Protein AF-A0A7W4YZR5-F1 (afdb_monomer)

Foldseek 3Di:
DPPQQLNVLVVLWAKDAPDPDPPDCQVVQFPDFWKWKFFLPDFTKIKTKGFAQVCPVVPDPRDDQRMWTGHLNFIWTFDDWDDDRRIIITITTQPQLVLQQVAAAKDKAAFPPDFLQVLLVVSCVVSVAAEDADPPSRDTHHHIQIGHDNRTSNVSNVVSLVVVVWTWGDLSRHTYTGHLVCLQPVADAAEDEDPPDFWPDKAWDQPLLDQKTKIKTKGFLVPRDQGFSHKHAYDCVVPPPGGIWTFRMWMDRSSDRIIITMTIDGPDDADADPDDPPDDPDDPPPPDDDDDDDVCPLVVVLLVQLLVQLVVCFPAFADVSDQDDRADAFQSSSQRSNVSSVHGADDDQVSNQVVCVVVVFWDDLVQQLQDFQKWFWDDDPRHTGIWTHRRPQWTFGCRHRVRGTHIGGSPPRRTPTIGHDD

Sequence (422 aa):
MVTNAAVVLLEELNLRNGRRSSMLELEEAIVEPPELLLTMSGACTLTLVVGDATRVLTRSPLIGEKSWSTVLGIRFELAAVRKVGDRITLTYEDGVTAALRRRKGKQVIPGKSMTRTAIVARQVNEARVPALIYPGAKRKVGKPVKRGGDTSAWELTGSLAEEVNLRRFSTGTQLVFASDEWLMDRLEPVALAENQGAVRNIDFDLDQGKRASRATVQLDATAGAMPPGLPVMLGDDMGPAAGRWLVQDFRRSLSSTQVTVTLTRARHVLAEPKASSRGDLGDDSFVTGSGSDTGGKAATAARAKMVAFALAQNGKPYVYGGHGPSVWDCSGLVQGATAAAGHVLPAPSSSQAAAVAGAGKGMSIDAAIRTRGALLFIQTSTAHHVAISLGNGSTIEAMNPEAGVAIGSAAGRGWTSAGYWI

Nearest PDB structures (foldseek):
  7aef-assembly1_q  TM=6.829E-01  e=1.201E-10  Algoriphagus machipongonensis
  3gs9-assembly1_A  TM=6.292E-01  e=4.981E-09  Listeria monocytogenes EGD-e
  6biq-assembly4_C  TM=3.992E-01  e=1.785E-05  Trichomonas vaginalis
  6bio-assembly1_A  TM=3.771E-01  e=2.114E-05  Trichomonas vaginalis
  6biq-assembly5_D  TM=4.001E-01  e=1.149E-04  Trichomonas vaginalis

Organism: NCBI:txid1036020

Secondary structure (DSSP, 8-state):
----HHHHHHTT---EESS------TTTTEEEEEEEEEESSS--EEEEEEE-TTSHHHHSTTSSTTEEEEETTEEEEEEEEEEETTEEEEEEEEHHHHHHHH--S-EEE-TTTSBHHHHHHHHHHHHT--EEE-TT--SBPSSPEEE-TT--HHHHHHHHHHTTT-EEEE-SSSEEEE-HHHHHHHSPPEEE-TTSTTEEEEEEE--TTSSEEEEEEEEEGGG----TT-EEEEPGGGGGG-EEEEEEEEEEETT-SEEEEEEEEE---PPPPP---------S-TT------SSSHHHHHHHHHHHHHHHTTTTPPB-TT-BSSS-B-HHHHHHHHHHHTT----SSHHHHHHHHHHTT-B--HHHHHTSTT-EEEEE-SS-EEEEEE-SSSEEEEEEETTTEEEEEE-TTS---EEE---

Radius of gyration: 27.27 Å; Cα contacts (8 Å, |Δi|>4): 901; chains: 1; bounding box: 51×48×88 Å

Structure (mmCIF, N/CA/C/O backbone):
data_AF-A0A7W4YZR5-F1
#
_entry.id   AF-A0A7W4YZR5-F1
#
loop_
_atom_site.group_PDB
_atom_site.id
_atom_site.type_symbol
_atom_site.label_atom_id
_atom_site.label_alt_id
_atom_site.label_comp_id
_atom_site.label_asym_id
_atom_site.label_entity_id
_atom_site.label_seq_id
_atom_site.pdbx_PDB_ins_code
_atom_site.Cartn_x
_atom_site.Cartn_y
_atom_site.Cartn_z
_atom_site.occupancy
_atom_site.B_iso_or_equiv
_atom_site.auth_seq_id
_atom_site.auth_comp_id
_atom_site.auth_asym_id
_atom_site.auth_atom_id
_atom_site.pdbx_PDB_model_num
ATOM 1 N N . MET A 1 1 ? 13.661 -9.868 39.065 1.00 31.02 1 MET A N 1
ATOM 2 C CA . MET A 1 1 ? 12.245 -9.957 38.657 1.00 31.02 1 MET A CA 1
ATOM 3 C C . MET A 1 1 ? 12.207 -9.787 37.156 1.00 31.02 1 MET A C 1
ATOM 5 O O . MET A 1 1 ? 12.464 -8.691 36.683 1.00 31.02 1 MET A O 1
ATOM 9 N N . VAL A 1 2 ? 12.013 -10.877 36.417 1.00 28.75 2 VAL A N 1
ATOM 10 C CA . VAL A 1 2 ? 11.789 -10.806 34.970 1.00 28.75 2 VAL A CA 1
ATOM 11 C C . VAL A 1 2 ? 10.340 -10.366 34.817 1.00 28.75 2 VAL A C 1
ATOM 13 O O . VAL A 1 2 ? 9.433 -11.178 34.980 1.00 28.75 2 VAL A O 1
ATOM 16 N N . THR A 1 3 ? 10.108 -9.068 34.633 1.00 35.56 3 THR A N 1
ATOM 17 C CA . THR A 1 3 ? 8.813 -8.587 34.154 1.00 35.56 3 THR A CA 1
ATOM 18 C C . THR A 1 3 ? 8.564 -9.296 32.830 1.00 35.56 3 THR A C 1
ATOM 20 O O . THR A 1 3 ? 9.353 -9.201 31.892 1.00 35.56 3 THR A O 1
ATOM 23 N N . ASN A 1 4 ? 7.529 -10.132 32.814 1.00 45.88 4 ASN A N 1
ATOM 24 C CA . ASN A 1 4 ? 7.139 -10.908 31.650 1.00 45.88 4 ASN A CA 1
ATOM 25 C C . ASN A 1 4 ? 6.957 -9.925 30.485 1.00 45.88 4 ASN A C 1
ATOM 27 O O . ASN A 1 4 ? 6.211 -8.961 30.633 1.00 45.88 4 ASN A O 1
ATOM 31 N N . ALA A 1 5 ? 7.665 -10.112 29.368 1.00 48.28 5 ALA A N 1
ATOM 32 C CA . ALA A 1 5 ? 7.651 -9.152 28.264 1.00 48.28 5 ALA A CA 1
ATOM 33 C C . ALA A 1 5 ? 6.211 -8.837 27.821 1.00 48.28 5 ALA A C 1
ATOM 35 O O . ALA A 1 5 ? 5.889 -7.680 27.608 1.00 48.28 5 ALA A O 1
ATOM 36 N N . ALA A 1 6 ? 5.309 -9.825 27.838 1.00 47.31 6 ALA A N 1
ATOM 37 C CA . ALA A 1 6 ? 3.885 -9.634 27.555 1.00 47.31 6 ALA A CA 1
ATOM 38 C C . ALA A 1 6 ? 3.161 -8.641 28.497 1.00 47.31 6 ALA A C 1
ATOM 40 O O . ALA A 1 6 ? 2.211 -7.992 28.074 1.00 47.31 6 ALA A O 1
ATOM 41 N N . VAL A 1 7 ? 3.604 -8.493 29.751 1.00 50.31 7 VAL A N 1
ATOM 42 C CA . VAL A 1 7 ? 3.034 -7.541 30.726 1.00 50.31 7 VAL A CA 1
ATOM 43 C C . VAL A 1 7 ? 3.440 -6.106 30.382 1.00 50.31 7 VAL A C 1
ATOM 45 O O . VAL A 1 7 ? 2.583 -5.234 30.331 1.00 50.31 7 VAL A O 1
ATOM 48 N N . VAL A 1 8 ? 4.710 -5.878 30.027 1.00 53.84 8 VAL A N 1
ATOM 49 C CA . VAL A 1 8 ? 5.210 -4.554 29.591 1.00 53.84 8 VAL A CA 1
ATOM 50 C C . VAL A 1 8 ? 4.518 -4.087 28.301 1.00 53.84 8 VAL A C 1
ATOM 52 O O . VAL A 1 8 ? 4.341 -2.895 28.076 1.00 53.84 8 VAL A O 1
ATOM 55 N N . LEU A 1 9 ? 4.100 -5.024 27.446 1.00 57.50 9 LEU A N 1
ATOM 56 C CA . LEU A 1 9 ? 3.448 -4.711 26.174 1.00 57.50 9 LEU A CA 1
ATOM 57 C C . LEU A 1 9 ? 1.959 -4.360 26.303 1.00 57.50 9 LEU A C 1
ATOM 59 O O . LEU A 1 9 ? 1.453 -3.583 25.495 1.00 57.50 9 LEU A O 1
ATOM 63 N N . LEU A 1 10 ? 1.267 -4.879 27.321 1.00 60.78 10 LEU A N 1
ATOM 64 C CA . LEU A 1 10 ? -0.093 -4.448 27.664 1.00 60.78 10 LEU A CA 1
ATOM 65 C C . LEU A 1 10 ? -0.098 -3.078 28.355 1.00 60.78 10 LEU A C 1
ATOM 67 O O . LEU A 1 10 ? -1.005 -2.294 28.099 1.00 60.78 10 LEU A O 1
ATOM 71 N N . GLU A 1 11 ? 0.945 -2.738 29.120 1.00 63.94 11 GLU A N 1
ATOM 72 C CA . GLU A 1 11 ? 1.126 -1.389 29.691 1.00 63.94 11 GLU A CA 1
ATOM 73 C C . GLU A 1 11 ? 1.241 -0.289 28.613 1.00 63.94 11 GLU A C 1
ATOM 75 O O . GLU A 1 11 ? 0.969 0.883 28.885 1.00 63.94 11 GLU A O 1
ATOM 80 N N . GLU A 1 12 ? 1.595 -0.638 27.367 1.00 66.50 12 GLU A N 1
ATOM 81 C CA . GLU A 1 12 ? 1.563 0.304 26.241 1.00 66.50 12 GLU A CA 1
ATOM 82 C C . GLU A 1 12 ? 0.130 0.758 25.893 1.00 66.50 12 GLU A C 1
ATOM 84 O O . GLU A 1 12 ? -0.030 1.788 25.238 1.00 66.50 12 GLU A O 1
ATOM 89 N N . LEU A 1 13 ? -0.912 0.022 26.299 1.00 73.31 13 LEU A N 1
ATOM 90 C CA . LEU A 1 13 ? -2.307 0.280 25.942 1.00 73.31 13 LEU A CA 1
ATOM 91 C C . LEU A 1 13 ? -2.969 1.296 26.891 1.00 73.31 13 LEU A C 1
ATOM 93 O O . LEU A 1 13 ? -3.630 0.949 27.859 1.00 73.31 13 LEU A O 1
ATOM 97 N N . ASN A 1 14 ? -2.889 2.586 26.567 1.00 72.56 14 ASN A N 1
ATOM 98 C CA . ASN A 1 14 ? -3.450 3.646 27.419 1.00 72.56 14 ASN A CA 1
ATOM 99 C C . ASN A 1 14 ? -4.865 4.080 26.991 1.00 72.56 14 ASN A C 1
ATOM 101 O O . ASN A 1 14 ? -5.032 5.096 26.307 1.00 72.56 14 ASN A O 1
ATOM 105 N N . LEU A 1 15 ? -5.894 3.324 27.390 1.00 71.56 15 LEU A N 1
ATOM 106 C CA . LEU A 1 15 ? -7.292 3.609 27.035 1.00 71.56 15 LEU A CA 1
ATOM 107 C C . LEU A 1 15 ? -7.872 4.801 27.804 1.00 71.56 15 LEU A C 1
ATOM 109 O O . LEU A 1 15 ? -7.826 4.870 29.030 1.00 71.56 15 LEU A O 1
ATOM 113 N N . ARG A 1 16 ? -8.483 5.743 27.077 1.00 69.69 16 ARG A N 1
ATOM 114 C CA . ARG A 1 16 ? -9.065 6.964 27.648 1.00 69.69 16 ARG A CA 1
ATOM 115 C C . ARG A 1 16 ? -10.411 7.313 27.028 1.00 69.69 16 ARG A C 1
ATOM 117 O O . ARG A 1 16 ? -10.653 7.098 25.843 1.00 69.69 16 ARG A O 1
ATOM 124 N N . ASN A 1 17 ? -11.268 7.944 27.828 1.00 65.31 17 ASN A N 1
ATOM 125 C CA . ASN A 1 17 ? -12.503 8.583 27.377 1.00 65.31 17 ASN A CA 1
ATOM 126 C C . ASN A 1 17 ? -12.575 10.000 27.969 1.00 65.31 17 ASN A C 1
ATOM 128 O O . ASN A 1 17 ? -12.230 10.213 29.125 1.00 65.31 17 ASN A O 1
ATOM 132 N N . GLY A 1 18 ? -12.993 10.995 27.183 1.00 55.47 18 GLY A N 1
ATOM 133 C CA . GLY A 1 18 ? -12.970 12.425 27.530 1.00 55.47 18 GLY A CA 1
ATOM 134 C C . GLY A 1 18 ? -13.887 12.888 28.680 1.00 55.47 18 GLY A C 1
ATOM 135 O O . GLY A 1 18 ? -14.094 14.090 28.830 1.00 55.47 18 GLY A O 1
ATOM 136 N N . ARG A 1 19 ? -14.460 11.983 29.479 1.00 54.00 19 ARG A N 1
ATOM 137 C CA . ARG A 1 19 ? -15.130 12.279 30.761 1.00 54.00 19 ARG A CA 1
ATOM 138 C C . ARG A 1 19 ? -14.233 11.748 31.874 1.00 54.00 19 ARG A C 1
ATOM 140 O O . ARG A 1 19 ? -13.697 10.671 31.670 1.00 54.00 19 ARG A O 1
ATOM 147 N N . ARG A 1 20 ? -14.082 12.472 33.003 1.00 46.84 20 ARG A N 1
ATOM 148 C CA . ARG A 1 20 ? -13.298 12.057 34.197 1.00 46.84 20 ARG A CA 1
ATOM 149 C C . ARG A 1 20 ? -13.471 10.552 34.433 1.00 46.84 20 ARG A C 1
ATOM 151 O O . ARG A 1 20 ? -14.477 10.134 34.996 1.00 46.84 20 ARG A O 1
ATOM 158 N N . SER A 1 21 ? -12.543 9.757 33.917 1.00 45.75 21 SER A N 1
ATOM 159 C CA . SER A 1 21 ? -12.675 8.313 33.895 1.00 45.75 21 SER A CA 1
ATOM 160 C C . SER A 1 21 ? -12.021 7.805 35.161 1.00 45.75 21 SER A C 1
ATOM 162 O O . SER A 1 21 ? -10.803 7.901 35.302 1.00 45.75 21 SER A O 1
ATOM 164 N N . SER A 1 22 ? -12.822 7.239 36.064 1.00 44.09 22 SER A N 1
ATOM 165 C CA . SER A 1 22 ? -12.355 6.054 36.774 1.00 44.09 22 SER A CA 1
ATOM 166 C C . SER A 1 22 ? -11.802 5.128 35.694 1.00 44.09 22 SER A C 1
ATOM 168 O O . SER A 1 22 ? -12.526 4.830 34.740 1.00 44.09 22 SER A O 1
ATOM 170 N N . MET A 1 23 ? -10.508 4.827 35.773 1.00 46.56 23 MET A N 1
ATOM 171 C CA . MET A 1 23 ? -9.812 3.850 34.944 1.00 46.56 23 MET A CA 1
ATOM 172 C C . MET A 1 23 ? -10.688 2.601 34.924 1.00 46.56 23 MET A C 1
ATOM 174 O O . MET A 1 23 ? -10.776 1.892 35.918 1.00 46.56 23 MET A O 1
ATOM 178 N N . LEU A 1 24 ? -11.489 2.434 33.872 1.00 50.56 24 LEU A N 1
ATOM 179 C CA . LEU A 1 24 ? -12.215 1.192 33.724 1.00 50.56 24 LEU A CA 1
ATOM 180 C C . LEU A 1 24 ? -11.133 0.181 33.390 1.00 50.56 24 LEU A C 1
ATOM 182 O O . LEU A 1 24 ? -10.350 0.437 32.472 1.00 50.56 24 LEU A O 1
ATOM 186 N N . GLU A 1 25 ? -11.105 -0.930 34.111 1.00 56.94 25 GLU A N 1
ATOM 187 C CA . GLU A 1 25 ? -10.269 -2.099 33.837 1.00 56.94 25 GLU A CA 1
ATOM 188 C C . GLU A 1 25 ? -10.752 -2.784 32.545 1.00 56.94 25 GLU A C 1
ATOM 190 O O . GLU A 1 25 ? -11.113 -3.953 32.502 1.00 56.94 25 GLU A O 1
ATOM 195 N N . LEU A 1 26 ? -10.804 -2.022 31.445 1.00 62.31 26 LEU A N 1
ATOM 196 C CA . LEU A 1 26 ? -11.003 -2.538 30.097 1.00 62.31 26 LEU A CA 1
ATOM 197 C C . LEU A 1 26 ? -9.958 -3.606 29.797 1.00 62.31 26 LEU A C 1
ATOM 199 O O . LEU A 1 26 ? -10.290 -4.536 29.078 1.00 62.31 26 LEU A O 1
ATOM 203 N N . GLU A 1 27 ? -8.763 -3.476 30.382 1.00 63.72 27 GLU A N 1
ATOM 204 C CA . GLU A 1 27 ? -7.688 -4.469 30.381 1.00 63.72 27 GLU A CA 1
ATOM 205 C C . GLU A 1 27 ? -8.141 -5.826 30.931 1.00 63.72 27 GLU A C 1
ATOM 207 O O . GLU A 1 27 ? -7.920 -6.839 30.275 1.00 63.72 27 GLU A O 1
ATOM 212 N N . GLU A 1 28 ? -8.853 -5.863 32.061 1.00 68.00 28 GLU A N 1
ATOM 213 C CA . GLU A 1 28 ? -9.386 -7.111 32.630 1.00 68.00 28 GLU A CA 1
ATOM 214 C C . GLU A 1 28 ? -10.525 -7.701 31.794 1.00 68.00 28 GLU A C 1
ATOM 216 O O . GLU A 1 28 ? -10.767 -8.908 31.809 1.00 68.00 28 GLU A O 1
ATOM 221 N N . ALA A 1 29 ? -11.218 -6.856 31.029 1.00 75.62 29 ALA A N 1
ATOM 222 C CA . ALA A 1 29 ? -12.256 -7.292 30.109 1.00 75.62 29 ALA A CA 1
ATOM 223 C C . ALA A 1 29 ? -11.699 -7.803 28.768 1.00 75.62 29 ALA A C 1
ATOM 225 O O . ALA A 1 29 ? -12.484 -8.325 27.975 1.00 75.62 29 ALA A O 1
ATOM 226 N N . ILE A 1 30 ? -10.398 -7.662 28.475 1.00 81.75 30 ILE A N 1
ATOM 227 C CA . ILE A 1 30 ? -9.793 -8.150 27.225 1.00 81.75 30 ILE A CA 1
ATOM 228 C C . ILE A 1 30 ? -9.828 -9.681 27.208 1.00 81.75 30 ILE A C 1
ATOM 230 O O . ILE A 1 30 ? -9.255 -10.344 28.066 1.00 81.75 30 ILE A O 1
ATOM 234 N N . VAL A 1 31 ? -10.485 -10.252 26.195 1.00 87.62 31 VAL A N 1
ATOM 235 C CA . VAL A 1 31 ? -10.644 -11.712 26.045 1.00 87.62 31 VAL A CA 1
ATOM 236 C C . VAL A 1 31 ? -9.857 -12.294 24.874 1.00 87.62 31 VAL A C 1
ATOM 238 O O . VAL A 1 31 ? -9.700 -13.510 24.795 1.00 87.62 31 VAL A O 1
ATOM 241 N N . GLU A 1 32 ? -9.358 -11.453 23.967 1.00 88.31 32 GLU A N 1
ATOM 242 C CA . GLU A 1 32 ? -8.423 -11.850 22.910 1.00 88.31 32 GLU A CA 1
ATOM 243 C C . GLU A 1 32 ? -7.254 -10.859 22.866 1.00 88.31 32 GLU A C 1
ATOM 245 O O . GLU A 1 32 ? -7.462 -9.674 23.146 1.00 88.31 32 GLU A O 1
ATOM 250 N N . PRO A 1 33 ? -6.039 -11.308 22.503 1.00 87.31 33 PRO A N 1
ATOM 251 C CA . PRO A 1 33 ? -4.881 -10.435 22.369 1.00 87.31 33 PRO A CA 1
ATOM 252 C C . PRO A 1 33 ? -5.166 -9.168 21.547 1.00 87.31 33 PRO A C 1
ATOM 254 O O . PRO A 1 33 ? -5.675 -9.272 20.428 1.00 87.31 33 PRO A O 1
ATOM 257 N N . PRO A 1 34 ? -4.829 -7.970 22.060 1.00 90.62 34 PRO A N 1
ATOM 258 C CA . PRO A 1 34 ? -4.925 -6.739 21.288 1.00 90.62 34 PRO A CA 1
ATOM 259 C C . PRO A 1 34 ? -4.056 -6.791 20.033 1.00 90.62 34 PRO A C 1
ATOM 261 O O . PRO A 1 34 ? -2.865 -7.095 20.108 1.00 90.62 34 PRO A O 1
ATOM 264 N N . GLU A 1 35 ? -4.629 -6.430 18.889 1.00 93.50 35 GLU A N 1
ATOM 265 C CA . GLU A 1 35 ? -3.944 -6.481 17.596 1.00 93.50 35 GLU A CA 1
ATOM 266 C C . GLU A 1 35 ? -3.666 -5.071 17.073 1.00 93.50 35 GLU A C 1
ATOM 268 O O . GLU A 1 35 ? -4.588 -4.284 16.839 1.00 93.50 35 GLU A O 1
ATOM 273 N N . LEU A 1 36 ? -2.389 -4.772 16.842 1.00 94.06 36 LEU A N 1
ATOM 274 C CA . LEU A 1 36 ? -1.919 -3.563 16.178 1.00 94.06 36 LEU A CA 1
ATOM 275 C C . LEU A 1 36 ? -1.541 -3.876 14.725 1.00 94.06 36 LEU A C 1
ATOM 277 O O . LEU A 1 36 ? -0.726 -4.762 14.462 1.00 94.06 36 LEU A O 1
ATOM 281 N N . LEU A 1 37 ? -2.085 -3.098 13.790 1.00 95.94 37 LEU A N 1
ATOM 282 C CA . LEU A 1 37 ? -1.735 -3.122 12.372 1.00 95.94 37 LEU A CA 1
ATOM 283 C C . LEU A 1 37 ? -1.400 -1.707 11.898 1.00 95.94 37 LEU A C 1
ATOM 285 O O . LEU A 1 37 ? -2.264 -0.832 11.888 1.00 95.94 37 LEU A O 1
ATOM 289 N N . LEU A 1 38 ? -0.169 -1.494 11.442 1.00 96.81 38 LEU A N 1
ATOM 290 C CA . LEU A 1 38 ? 0.214 -0.304 10.684 1.00 96.81 38 LEU A CA 1
ATOM 291 C C . LEU A 1 38 ? 0.369 -0.700 9.213 1.00 96.81 38 LEU A C 1
ATOM 293 O O . LEU A 1 38 ? 1.025 -1.698 8.936 1.00 96.81 38 LEU A O 1
ATOM 297 N N . THR A 1 39 ? -0.239 0.024 8.269 1.00 95.31 39 THR A N 1
ATOM 298 C CA . THR A 1 39 ? -0.338 -0.444 6.872 1.00 95.31 39 THR A CA 1
ATOM 299 C C . THR A 1 39 ? -0.314 0.678 5.835 1.00 95.31 39 THR A C 1
ATOM 301 O O . THR A 1 39 ? -0.837 1.770 6.055 1.00 95.31 39 THR A O 1
ATOM 304 N N . MET A 1 40 ? 0.240 0.383 4.655 1.00 92.44 40 MET A N 1
ATOM 305 C CA . MET A 1 40 ? 0.147 1.227 3.458 1.00 92.44 40 MET A CA 1
ATOM 306 C C . MET A 1 40 ? -1.198 1.106 2.715 1.00 92.44 40 MET A C 1
ATOM 308 O O . MET A 1 40 ? -1.489 1.920 1.838 1.00 92.44 40 MET A O 1
ATOM 312 N N . SER A 1 41 ? -2.010 0.087 3.013 1.00 84.06 41 SER A N 1
ATOM 313 C CA . SER A 1 41 ? -3.192 -0.270 2.207 1.00 84.06 41 SER A CA 1
ATOM 314 C C . SER A 1 41 ? -4.505 0.328 2.724 1.00 84.06 41 SER A C 1
ATOM 316 O O . SER A 1 41 ? -5.537 0.235 2.060 1.00 84.06 41 SER A O 1
ATOM 318 N N . GLY A 1 42 ? -4.496 0.961 3.896 1.00 86.06 42 GLY A N 1
ATOM 319 C CA . GLY A 1 42 ? -5.712 1.415 4.566 1.00 86.06 42 GLY A CA 1
ATOM 320 C C . GLY A 1 42 ? -5.428 2.326 5.753 1.00 86.06 42 GLY A C 1
ATOM 321 O O . GLY A 1 42 ? -4.436 3.053 5.755 1.00 86.06 42 GLY A O 1
ATOM 322 N N . ALA A 1 43 ? -6.339 2.313 6.725 1.00 89.81 43 ALA A N 1
ATOM 323 C CA . ALA A 1 43 ? -6.116 2.925 8.028 1.00 89.81 43 ALA A CA 1
ATOM 324 C C . ALA A 1 43 ? -5.187 2.030 8.854 1.00 89.81 43 ALA A C 1
ATOM 326 O O . ALA A 1 43 ? -5.303 0.804 8.787 1.00 89.81 43 ALA A O 1
ATOM 327 N N . CYS A 1 44 ? -4.316 2.624 9.664 1.00 95.88 44 CYS A N 1
ATOM 328 C CA . CYS A 1 44 ? -3.653 1.873 10.720 1.00 95.88 44 CYS A CA 1
ATOM 329 C C . CYS A 1 44 ? -4.679 1.623 11.828 1.00 95.88 44 CYS A C 1
ATOM 331 O O . CYS A 1 44 ? -5.425 2.534 12.196 1.00 95.88 44 CYS A O 1
ATOM 333 N N . THR A 1 45 ? -4.726 0.406 12.364 1.00 96.12 45 THR A N 1
ATOM 334 C CA . THR A 1 45 ? -5.765 -0.005 13.310 1.00 96.12 45 THR A CA 1
ATOM 335 C C . THR A 1 45 ? -5.203 -0.606 14.582 1.00 96.12 45 THR A C 1
ATOM 337 O O . THR A 1 45 ? -4.249 -1.380 14.542 1.00 96.12 45 THR A O 1
ATOM 340 N N . LEU A 1 46 ? -5.882 -0.326 15.689 1.00 94.94 46 LEU A N 1
ATOM 341 C CA . LEU A 1 46 ? -5.765 -1.055 16.945 1.00 94.94 46 LEU A CA 1
ATOM 342 C C . LEU A 1 46 ? -7.107 -1.740 17.209 1.00 94.94 46 LEU A C 1
ATOM 344 O O . LEU A 1 46 ? -8.144 -1.075 17.248 1.00 94.94 46 LEU A O 1
ATOM 348 N N . THR A 1 47 ? -7.096 -3.060 17.368 1.00 93.81 47 THR A N 1
ATOM 349 C CA . THR A 1 47 ? -8.307 -3.851 17.605 1.00 93.81 47 THR A CA 1
ATOM 350 C C . THR A 1 47 ? -8.270 -4.476 18.987 1.00 93.81 47 THR A C 1
ATOM 352 O O . THR A 1 47 ? -7.311 -5.164 19.330 1.00 93.81 47 THR A O 1
ATOM 355 N N . LEU A 1 48 ? -9.334 -4.253 19.759 1.00 90.44 48 LEU A N 1
ATOM 356 C CA . LEU A 1 48 ? -9.546 -4.859 21.071 1.00 90.44 48 LEU A CA 1
ATOM 357 C C . LEU A 1 48 ? -10.792 -5.733 21.028 1.00 90.44 48 LEU A C 1
ATOM 359 O O . LEU A 1 48 ? -11.824 -5.308 20.504 1.00 90.44 48 LEU A O 1
ATOM 363 N N . VAL A 1 49 ? -10.717 -6.924 21.614 1.00 90.25 49 VAL A N 1
ATOM 364 C CA . VAL A 1 49 ? -11.890 -7.774 21.828 1.00 90.25 49 VAL A CA 1
ATOM 365 C C . VAL A 1 49 ? -12.111 -7.904 23.320 1.00 90.25 49 VAL A C 1
ATOM 367 O O . VAL A 1 49 ? -11.271 -8.450 24.035 1.00 90.25 49 VAL A O 1
ATOM 370 N N . VAL A 1 50 ? -13.245 -7.386 23.781 1.00 87.25 50 VAL A N 1
ATOM 371 C CA . VAL A 1 50 ? -13.607 -7.364 25.198 1.00 87.25 50 VAL A CA 1
ATOM 372 C C . VAL A 1 50 ? -14.846 -8.211 25.460 1.00 87.25 50 VAL A C 1
ATOM 374 O O . VAL A 1 50 ? -15.770 -8.259 24.641 1.00 87.25 50 VAL A O 1
ATOM 377 N N . GLY A 1 51 ? -14.854 -8.899 26.597 1.00 86.38 51 GLY A N 1
ATOM 378 C CA . GLY A 1 51 ? -16.013 -9.605 27.119 1.00 86.38 51 GLY A CA 1
ATOM 379 C C . GLY A 1 51 ? -17.006 -8.631 27.750 1.00 86.38 51 GLY A C 1
ATOM 380 O O . GLY A 1 51 ? -16.627 -7.705 28.459 1.00 86.38 51 GLY A O 1
ATOM 381 N N . ASP A 1 52 ? -18.294 -8.841 27.497 1.00 84.06 52 ASP A N 1
ATOM 382 C CA . ASP A 1 52 ? -19.387 -8.025 28.028 1.00 84.06 52 ASP A CA 1
ATOM 383 C C . ASP A 1 52 ? -20.623 -8.877 28.368 1.00 84.06 52 ASP A C 1
ATOM 385 O O . ASP A 1 52 ? -21.758 -8.542 28.014 1.00 84.06 52 ASP A O 1
ATOM 389 N N . ALA A 1 53 ? -20.407 -9.999 29.062 1.00 79.88 53 ALA A N 1
ATOM 390 C CA . ALA A 1 53 ? -21.468 -10.940 29.444 1.00 79.88 53 ALA A CA 1
ATOM 391 C C . ALA A 1 53 ? -22.590 -10.275 30.266 1.00 79.88 53 ALA A C 1
ATOM 393 O O . ALA A 1 53 ? -23.773 -10.565 30.095 1.00 79.88 53 ALA A O 1
ATOM 394 N N . THR A 1 54 ? -22.241 -9.312 31.122 1.00 77.88 54 THR A N 1
ATOM 395 C CA . THR A 1 54 ? -23.193 -8.565 31.962 1.00 77.88 54 THR A CA 1
ATOM 396 C C . THR A 1 54 ? -23.759 -7.313 31.282 1.00 77.88 54 THR A C 1
ATOM 398 O O . THR A 1 54 ? -24.580 -6.604 31.868 1.00 77.88 54 THR A O 1
ATOM 401 N N . ARG A 1 55 ? -23.378 -7.045 30.024 1.00 74.81 55 ARG A N 1
ATOM 402 C CA . ARG A 1 55 ? -23.785 -5.876 29.221 1.00 74.81 55 ARG A CA 1
ATOM 403 C C . ARG A 1 55 ? -23.441 -4.519 29.844 1.00 74.81 55 ARG A C 1
ATOM 405 O O . ARG A 1 55 ? -24.077 -3.514 29.511 1.00 74.81 55 ARG A O 1
ATOM 412 N N . VAL A 1 56 ? -22.469 -4.487 30.751 1.00 72.38 56 VAL A N 1
ATOM 413 C CA . VAL A 1 56 ? -22.015 -3.276 31.441 1.00 72.38 56 VAL A CA 1
ATOM 414 C C . VAL A 1 56 ? -21.325 -2.340 30.455 1.00 72.38 56 VAL A C 1
ATOM 416 O O . VAL A 1 56 ? -21.648 -1.155 30.430 1.00 72.38 56 VAL A O 1
ATOM 419 N N . LEU A 1 57 ? -20.451 -2.856 29.587 1.00 70.44 57 LEU A N 1
ATOM 420 C CA . LEU A 1 57 ? -19.723 -2.049 28.606 1.00 70.44 57 LEU A CA 1
ATOM 421 C C . LEU A 1 57 ? -20.658 -1.512 27.519 1.00 70.44 57 LEU A C 1
ATOM 423 O O . LEU A 1 57 ? -20.608 -0.324 27.211 1.00 70.44 57 LEU A O 1
ATOM 427 N N . THR A 1 58 ? -21.576 -2.340 27.001 1.00 70.12 58 THR A N 1
ATOM 428 C CA . THR A 1 58 ? -22.563 -1.912 25.989 1.00 70.12 58 THR A CA 1
ATOM 429 C C . THR A 1 58 ? -23.491 -0.806 26.511 1.00 70.12 58 THR A C 1
ATOM 431 O O . THR A 1 58 ? -23.930 0.049 25.746 1.00 70.12 58 THR A O 1
ATOM 434 N N . ARG A 1 59 ? -23.851 -0.837 27.800 1.00 70.81 59 ARG A N 1
ATOM 435 C CA . ARG A 1 59 ? -24.770 0.141 28.414 1.00 70.81 59 ARG A CA 1
ATOM 436 C C . ARG A 1 59 ? -24.052 1.363 28.982 1.00 70.81 59 ARG A C 1
ATOM 438 O O . ARG A 1 59 ? -24.709 2.295 29.443 1.00 70.81 59 ARG A O 1
ATOM 445 N N . SER A 1 60 ? -22.725 1.357 28.970 1.00 66.12 60 SER A N 1
ATOM 446 C CA . SER A 1 60 ? -21.916 2.399 29.573 1.00 66.12 60 SER A CA 1
ATOM 447 C C . SER A 1 60 ? -21.611 3.526 28.581 1.00 66.12 60 SER A C 1
ATOM 449 O O . SER A 1 60 ? -21.270 3.258 27.430 1.00 66.12 60 SER A O 1
ATOM 451 N N . PRO A 1 61 ? -21.616 4.802 29.013 1.00 60.97 61 PRO A N 1
ATOM 452 C CA . PRO A 1 61 ? -21.119 5.914 28.200 1.00 60.97 61 PRO A CA 1
ATOM 453 C C . PRO A 1 61 ? -19.585 5.891 28.016 1.00 60.97 61 PRO A C 1
ATOM 455 O O . PRO A 1 61 ? -19.020 6.838 27.460 1.00 60.97 61 PRO A O 1
ATOM 458 N N . LEU A 1 62 ? -18.899 4.864 28.539 1.00 59.31 62 LEU A N 1
ATOM 459 C CA . LEU A 1 62 ? -17.440 4.745 28.562 1.00 59.31 62 LEU A CA 1
ATOM 460 C C . LEU A 1 62 ? -16.827 4.279 27.236 1.00 59.31 62 LEU A C 1
ATOM 462 O O . LEU A 1 62 ? -15.674 4.618 26.965 1.00 59.31 62 LEU A O 1
ATOM 466 N N . ILE A 1 63 ? -17.586 3.578 26.397 1.00 65.69 63 ILE A N 1
ATOM 467 C CA . ILE A 1 63 ? -17.191 3.255 25.025 1.00 65.69 63 ILE A CA 1
ATOM 468 C C . ILE A 1 63 ? -18.061 4.102 24.101 1.00 65.69 63 ILE A C 1
ATOM 470 O O . ILE A 1 63 ? -19.258 3.865 23.963 1.00 65.69 63 ILE A O 1
ATOM 474 N N . GLY A 1 64 ? -17.469 5.125 23.495 1.00 66.75 64 GLY A N 1
ATOM 475 C CA . GLY A 1 64 ? -18.176 6.012 22.576 1.00 66.75 64 GLY A CA 1
ATOM 476 C C . GLY A 1 64 ? -17.216 6.735 21.643 1.00 66.75 64 GLY A C 1
ATOM 477 O O . GLY A 1 64 ? -16.007 6.556 21.725 1.00 66.75 64 GLY A O 1
ATOM 478 N N . GLU A 1 65 ? -17.736 7.604 20.779 1.00 65.50 65 GLU A N 1
ATOM 479 C CA . GLU A 1 65 ? -16.961 8.300 19.730 1.00 65.50 65 GLU A CA 1
ATOM 480 C C . GLU A 1 65 ? -15.775 9.142 20.248 1.00 65.50 65 GLU A C 1
ATOM 482 O O . GLU A 1 65 ? -14.932 9.588 19.474 1.00 65.50 65 GLU A O 1
ATOM 487 N N . LYS A 1 66 ? -15.702 9.390 21.563 1.00 71.62 66 LYS A N 1
ATOM 488 C CA . LYS A 1 66 ? -14.602 10.114 22.220 1.00 71.62 66 LYS A CA 1
ATOM 489 C C . LYS A 1 66 ? -13.546 9.200 22.839 1.00 71.62 66 LYS A C 1
ATOM 491 O O . LYS A 1 66 ? -12.619 9.712 23.469 1.00 71.62 66 LYS A O 1
ATOM 496 N N . SER A 1 67 ? -13.694 7.885 22.714 1.00 82.31 67 SER A N 1
ATOM 497 C CA . SER A 1 67 ? -12.731 6.917 23.221 1.00 82.31 67 SER A CA 1
ATOM 498 C C . SER A 1 67 ? -11.498 6.887 22.321 1.00 82.31 67 SER A C 1
ATOM 500 O O . SER A 1 67 ? -11.602 6.854 21.095 1.00 82.31 67 SER A O 1
ATOM 502 N N . TRP A 1 68 ? -10.321 6.897 22.933 1.00 87.62 68 TRP A N 1
ATOM 503 C CA . TRP A 1 68 ? -9.047 6.827 22.229 1.00 87.62 68 TRP A CA 1
ATOM 504 C C . TRP A 1 68 ? -8.011 6.072 23.056 1.00 87.62 68 TRP A C 1
ATOM 506 O O . TRP A 1 68 ? -8.170 5.906 24.264 1.00 87.62 68 TRP A O 1
ATOM 516 N N . SER A 1 69 ? -6.956 5.616 22.396 1.00 87.38 69 SER A N 1
ATOM 517 C CA . SER A 1 69 ? -5.788 4.999 23.012 1.00 87.38 69 SER A CA 1
ATOM 518 C C . SER A 1 69 ? -4.512 5.556 22.395 1.00 87.38 69 SER A C 1
ATOM 520 O O . SER A 1 69 ? -4.555 6.173 21.328 1.00 87.38 69 SER A O 1
ATOM 522 N N . THR A 1 70 ? -3.382 5.345 23.054 1.00 87.94 70 THR A N 1
ATOM 523 C CA . THR A 1 70 ? -2.063 5.576 22.467 1.00 87.94 70 THR A CA 1
ATOM 524 C C . THR A 1 70 ? -1.267 4.292 22.571 1.00 87.94 70 THR A C 1
ATOM 526 O O . THR A 1 70 ? -1.191 3.755 23.664 1.00 87.94 70 THR A O 1
ATOM 529 N N . VAL A 1 71 ? -0.670 3.841 21.468 1.00 87.50 71 VAL A N 1
ATOM 530 C CA . VAL A 1 71 ? 0.225 2.673 21.406 1.00 87.50 71 VAL A CA 1
ATOM 531 C C . VAL A 1 71 ? 1.408 3.045 20.513 1.00 87.50 71 VAL A C 1
ATOM 533 O O . VAL A 1 71 ? 1.204 3.639 19.455 1.00 87.50 71 VAL A O 1
ATOM 536 N N . LEU A 1 72 ? 2.646 2.762 20.939 1.00 85.19 72 LEU A N 1
ATOM 537 C CA . LEU A 1 72 ? 3.880 3.150 20.223 1.00 85.19 72 LEU A CA 1
ATOM 538 C C . LEU A 1 72 ? 3.948 4.653 19.865 1.00 85.19 72 LEU A C 1
ATOM 540 O O . LEU A 1 72 ? 4.445 5.042 18.811 1.00 85.19 72 LEU A O 1
ATOM 544 N N . GLY A 1 73 ? 3.393 5.514 20.727 1.00 86.56 73 GLY A N 1
ATOM 545 C CA . GLY A 1 73 ? 3.310 6.962 20.493 1.00 86.56 73 GLY A CA 1
ATOM 546 C C . GLY A 1 73 ? 2.275 7.391 19.441 1.00 86.56 73 GLY A C 1
ATOM 547 O O . GLY A 1 73 ? 2.126 8.585 19.186 1.00 86.56 73 GLY A O 1
ATOM 548 N N . ILE A 1 74 ? 1.526 6.450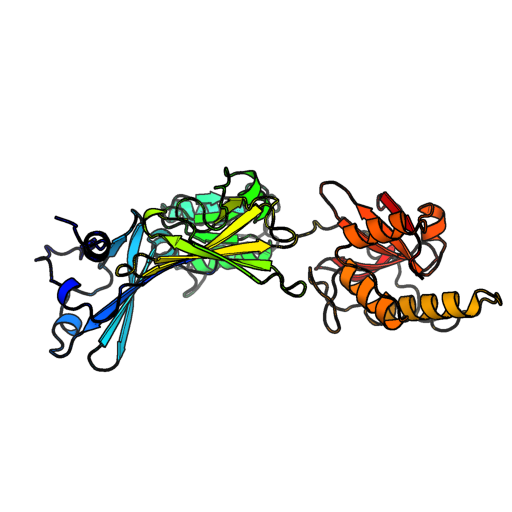 18.861 1.00 91.31 74 ILE A N 1
ATOM 549 C CA . ILE A 1 74 ? 0.466 6.708 17.884 1.00 91.31 74 ILE A CA 1
ATOM 550 C C . ILE A 1 74 ? -0.873 6.777 18.610 1.00 91.31 74 ILE A C 1
ATOM 552 O O . ILE A 1 74 ? -1.238 5.869 19.353 1.00 91.31 74 ILE A O 1
ATOM 556 N N . ARG A 1 75 ? -1.627 7.851 18.368 1.00 92.81 75 ARG A N 1
ATOM 557 C CA . ARG A 1 75 ? -2.995 8.007 18.867 1.00 92.81 75 ARG A CA 1
ATOM 558 C C . ARG A 1 75 ? -3.967 7.242 17.969 1.00 92.81 75 ARG A C 1
ATOM 560 O O . ARG A 1 75 ? -3.997 7.483 16.766 1.00 92.81 75 ARG A O 1
ATOM 567 N N . PHE A 1 76 ? -4.804 6.410 18.571 1.00 93.56 76 PHE A N 1
ATOM 568 C CA . PHE A 1 76 ? -5.872 5.648 17.933 1.00 93.56 76 PHE A CA 1
ATOM 569 C C . PHE A 1 76 ? -7.229 6.084 18.485 1.00 93.56 76 PHE A C 1
ATOM 571 O O . PHE A 1 76 ? -7.418 6.148 19.695 1.00 93.56 76 PHE A O 1
ATOM 578 N N . GLU A 1 77 ? -8.186 6.391 17.621 1.00 92.56 77 GLU A N 1
ATOM 579 C CA . GLU A 1 77 ? -9.519 6.879 17.984 1.00 92.56 77 GLU A CA 1
ATOM 580 C C . GLU A 1 77 ? -10.575 5.854 17.580 1.00 92.56 77 GLU A C 1
ATOM 582 O O . GLU A 1 77 ? -10.461 5.230 16.526 1.00 92.56 77 GLU A O 1
ATOM 587 N N . LEU A 1 78 ? -11.584 5.646 18.428 1.00 91.62 78 LEU A N 1
ATOM 588 C CA . LEU A 1 78 ? -12.592 4.617 18.195 1.00 91.62 78 LEU A CA 1
ATOM 589 C C . LEU A 1 78 ? -13.365 4.922 16.905 1.00 91.62 78 LEU A C 1
ATOM 591 O O . LEU A 1 78 ? -14.006 5.965 16.793 1.00 91.62 78 LEU A O 1
ATOM 595 N N . ALA A 1 79 ? -13.312 3.996 15.950 1.00 91.19 79 ALA A N 1
ATOM 596 C CA . ALA A 1 79 ? -13.922 4.146 14.633 1.00 91.19 79 ALA A CA 1
ATOM 597 C C . ALA A 1 79 ? -15.122 3.212 14.438 1.00 91.19 79 ALA A C 1
ATOM 599 O O . ALA A 1 79 ? -16.080 3.575 13.756 1.00 91.19 79 ALA A O 1
ATOM 600 N N . ALA A 1 80 ? -15.091 2.021 15.041 1.00 89.81 80 ALA A N 1
ATOM 601 C CA . ALA A 1 80 ? -16.187 1.066 14.960 1.00 89.81 80 ALA A CA 1
ATOM 602 C C . ALA A 1 80 ? -16.323 0.224 16.232 1.00 89.81 80 ALA A C 1
ATOM 604 O O . ALA A 1 80 ? -15.342 -0.126 16.887 1.00 89.81 80 ALA A O 1
ATOM 605 N N . VAL A 1 81 ? -17.569 -0.138 16.535 1.00 89.44 81 VAL A N 1
ATOM 606 C CA . VAL A 1 81 ? -17.936 -1.080 17.593 1.00 89.44 81 VAL A CA 1
ATOM 607 C C . VAL A 1 81 ? -18.788 -2.167 16.959 1.00 89.44 81 VAL A C 1
ATOM 609 O O . VAL A 1 81 ? -19.833 -1.881 16.374 1.00 89.44 81 VAL A O 1
ATOM 612 N N . ARG A 1 82 ? -18.355 -3.421 17.073 1.00 90.19 82 ARG A N 1
ATOM 613 C CA . ARG A 1 82 ? -19.107 -4.583 16.594 1.00 90.19 82 ARG A CA 1
ATOM 614 C C . ARG A 1 82 ? -19.396 -5.516 17.756 1.00 90.19 82 ARG A C 1
ATOM 616 O O . ARG A 1 82 ? -18.501 -5.843 18.523 1.00 90.19 82 ARG A O 1
ATOM 623 N N . LYS A 1 83 ? -20.639 -5.983 17.857 1.00 88.50 83 LYS A N 1
ATOM 624 C CA . LYS A 1 83 ? -21.077 -6.902 18.909 1.00 88.50 83 LYS A CA 1
ATOM 625 C C . LYS A 1 83 ? -21.458 -8.256 18.328 1.00 88.50 83 LYS A C 1
ATOM 627 O O . LYS A 1 83 ? -22.243 -8.315 17.383 1.00 88.50 83 LYS A O 1
ATOM 632 N N . VAL A 1 84 ? -20.932 -9.328 18.916 1.00 89.06 84 VAL A N 1
ATOM 633 C CA . VAL A 1 84 ? -21.291 -10.713 18.588 1.00 89.06 84 VAL A CA 1
ATOM 634 C C . VAL A 1 84 ? -21.418 -11.497 19.892 1.00 89.06 84 VAL A C 1
ATOM 636 O O . VAL A 1 84 ? -20.425 -11.752 20.567 1.00 89.06 84 VAL A O 1
ATOM 639 N N . GLY A 1 85 ? -22.652 -11.850 20.266 1.00 88.00 85 GLY A N 1
ATOM 640 C CA . GLY A 1 85 ? -22.939 -12.464 21.565 1.00 88.00 85 GLY A CA 1
ATOM 641 C C . GLY A 1 85 ? -22.476 -11.573 22.722 1.00 88.00 85 GLY A C 1
ATOM 642 O O . GLY A 1 85 ? -22.834 -10.392 22.783 1.00 88.00 85 GLY A O 1
ATOM 643 N N . ASP A 1 86 ? -21.641 -12.146 23.587 1.00 88.50 86 ASP A N 1
ATOM 644 C CA . ASP A 1 86 ? -21.044 -11.478 24.747 1.00 88.50 86 ASP A CA 1
ATOM 645 C C . ASP A 1 86 ? -19.667 -10.871 24.448 1.00 88.50 86 ASP A C 1
ATOM 647 O O . ASP A 1 86 ? -18.964 -10.461 25.365 1.00 88.50 86 ASP A O 1
ATOM 651 N N . ARG A 1 87 ? -19.256 -10.808 23.175 1.00 88.94 87 ARG A N 1
ATOM 652 C CA . ARG A 1 87 ? -18.006 -10.165 22.756 1.00 88.94 87 ARG A CA 1
ATOM 653 C C . ARG A 1 87 ? -18.274 -8.851 22.041 1.00 88.94 87 ARG A C 1
ATOM 655 O O . ARG A 1 87 ? -19.178 -8.745 21.203 1.00 88.94 87 ARG A O 1
ATOM 662 N N . ILE A 1 88 ? -17.439 -7.865 22.339 1.00 88.75 88 ILE A N 1
ATOM 663 C CA . ILE A 1 88 ? -17.406 -6.574 21.661 1.00 88.75 88 ILE A CA 1
ATOM 664 C C . ILE A 1 88 ? -16.031 -6.399 21.025 1.00 88.75 88 ILE A C 1
ATOM 666 O O . ILE A 1 88 ? -15.016 -6.395 21.714 1.00 88.75 88 ILE A O 1
ATOM 670 N N . THR A 1 89 ? -16.007 -6.216 19.710 1.00 91.06 89 THR A N 1
ATOM 671 C CA . THR A 1 89 ? -14.821 -5.796 18.967 1.00 91.06 89 THR A CA 1
ATOM 672 C C . THR A 1 89 ? -14.831 -4.280 18.843 1.00 91.06 89 THR A C 1
ATOM 674 O O . THR A 1 89 ? -15.747 -3.701 18.252 1.00 91.06 89 THR A O 1
ATOM 677 N N . LEU A 1 90 ? -13.804 -3.643 19.390 1.00 90.00 90 LEU A N 1
ATOM 678 C CA . LEU A 1 90 ? -13.539 -2.218 19.264 1.00 90.00 90 LEU A CA 1
ATOM 679 C C . LEU A 1 90 ? -12.424 -2.034 18.239 1.00 90.00 90 LEU A C 1
ATOM 681 O O . LEU A 1 90 ? -11.296 -2.469 18.469 1.00 90.00 90 LEU A O 1
ATOM 685 N N . THR A 1 91 ? -12.734 -1.394 17.115 1.00 93.19 91 THR A N 1
ATOM 686 C CA . THR A 1 91 ? -11.737 -1.038 16.103 1.00 93.19 91 THR A CA 1
ATOM 687 C C . THR A 1 91 ? -11.450 0.445 16.210 1.00 93.19 91 THR A C 1
ATOM 689 O O . THR A 1 91 ? -12.327 1.285 15.990 1.00 93.19 91 THR A O 1
ATOM 692 N N . TYR A 1 92 ? -10.209 0.760 16.548 1.00 94.25 92 TYR A N 1
ATOM 693 C CA . TYR A 1 92 ? -9.694 2.114 16.559 1.00 94.25 92 TYR A CA 1
ATOM 694 C C . TYR A 1 92 ? -8.862 2.351 15.303 1.00 94.25 92 TYR A C 1
ATOM 696 O O . TYR A 1 92 ? -8.149 1.455 14.854 1.00 94.25 92 TYR A O 1
ATOM 704 N N . GLU A 1 93 ? -8.920 3.565 14.769 1.00 95.19 93 GLU A N 1
ATOM 705 C CA . GLU A 1 93 ? -8.104 4.012 13.639 1.00 95.19 93 GLU A CA 1
ATOM 706 C C . GLU A 1 93 ? -7.124 5.088 14.080 1.00 95.19 93 GLU A C 1
ATOM 708 O O . GLU A 1 93 ? -7.398 5.853 15.005 1.00 95.19 93 GLU A O 1
ATOM 713 N N . ASP A 1 94 ? -5.979 5.169 13.413 1.00 96.06 94 ASP A N 1
ATOM 714 C CA . ASP A 1 94 ? -4.993 6.197 13.712 1.00 96.06 94 ASP A CA 1
ATOM 715 C C . ASP A 1 94 ? -5.559 7.621 13.557 1.00 96.06 94 ASP A C 1
ATOM 717 O O . ASP A 1 94 ? -6.400 7.909 12.698 1.00 96.06 94 ASP A O 1
ATOM 721 N N . GLY A 1 95 ? -5.074 8.536 14.397 1.00 94.94 95 GLY A N 1
ATOM 722 C CA . GLY A 1 95 ? -5.590 9.899 14.497 1.00 94.94 95 GLY A CA 1
ATOM 723 C C . GLY A 1 95 ? -5.491 10.704 13.198 1.00 94.94 95 GLY A C 1
ATOM 724 O O . GLY A 1 95 ? -6.336 11.566 12.956 1.00 94.94 95 GLY A O 1
ATOM 725 N N . VAL A 1 96 ? -4.512 10.408 12.335 1.00 96.69 96 VAL A N 1
ATOM 726 C CA . VAL A 1 96 ? -4.368 11.026 11.005 1.00 96.69 96 VAL A CA 1
ATOM 727 C C . VAL A 1 96 ? -5.533 10.621 10.105 1.00 96.69 96 VAL A C 1
ATOM 729 O O . VAL A 1 96 ? -6.216 11.488 9.546 1.00 96.69 96 VAL A O 1
ATOM 732 N N . THR A 1 97 ? -5.797 9.319 10.000 1.00 96.38 97 THR A N 1
ATOM 733 C CA . THR A 1 97 ? -6.912 8.786 9.213 1.00 96.38 97 THR A CA 1
ATOM 734 C C . THR A 1 97 ? -8.251 9.268 9.768 1.00 96.38 97 THR A C 1
ATOM 736 O O . THR A 1 97 ? -9.077 9.802 9.019 1.00 96.38 97 THR A O 1
ATOM 739 N N . ALA A 1 98 ? -8.442 9.184 11.087 1.00 94.75 98 ALA A N 1
ATOM 740 C CA . ALA A 1 98 ? -9.658 9.631 11.760 1.00 94.75 98 ALA A CA 1
ATOM 741 C C . ALA A 1 98 ? -9.930 11.134 11.536 1.00 94.75 98 ALA A C 1
ATOM 743 O O . ALA A 1 98 ? -11.061 11.532 11.237 1.00 94.75 98 ALA A O 1
ATOM 744 N N . ALA A 1 99 ? -8.896 11.983 11.604 1.00 95.62 99 ALA A N 1
ATOM 745 C CA . ALA A 1 99 ? -9.018 13.419 11.352 1.00 95.62 99 ALA A CA 1
ATOM 746 C C . ALA A 1 99 ? -9.463 13.727 9.917 1.00 95.62 99 ALA A C 1
ATOM 748 O O . ALA A 1 99 ? -10.342 14.568 9.716 1.00 95.62 99 ALA A O 1
ATOM 749 N N . LEU A 1 100 ? -8.910 13.031 8.920 1.00 95.81 100 LEU A N 1
ATOM 750 C CA . LEU A 1 100 ? -9.314 13.190 7.521 1.00 95.81 100 LEU A CA 1
ATOM 751 C C . LEU A 1 100 ? -10.735 12.663 7.270 1.00 95.81 100 LEU A C 1
ATOM 753 O O . LEU A 1 100 ? -11.507 13.312 6.559 1.00 95.81 100 LEU A O 1
ATOM 757 N N . ARG A 1 101 ? -11.122 11.549 7.903 1.00 93.31 101 ARG A N 1
ATOM 758 C CA . ARG A 1 101 ? -12.470 10.967 7.784 1.00 93.31 101 ARG A CA 1
ATOM 759 C C . ARG A 1 101 ? -13.578 11.827 8.378 1.00 93.31 101 ARG A C 1
ATOM 761 O O . ARG A 1 101 ? -14.666 11.907 7.808 1.00 93.31 101 ARG A O 1
ATOM 768 N N . ARG A 1 102 ? -13.302 12.540 9.476 1.00 92.44 102 ARG A N 1
ATOM 769 C CA . ARG A 1 102 ? -14.243 13.522 10.048 1.00 92.44 102 ARG A CA 1
ATOM 770 C C . ARG A 1 102 ? -14.569 14.664 9.089 1.00 92.44 102 ARG A C 1
ATOM 772 O O . ARG A 1 102 ? -15.608 15.308 9.216 1.00 92.44 102 ARG A O 1
ATOM 779 N N . ARG A 1 103 ? -13.691 14.941 8.124 1.00 92.62 103 ARG A N 1
ATOM 780 C CA . ARG A 1 103 ? -13.828 16.087 7.222 1.00 92.62 103 ARG A CA 1
ATOM 781 C C . ARG A 1 103 ? -14.645 15.693 6.004 1.00 92.62 103 ARG A C 1
ATOM 783 O O . ARG A 1 103 ? -14.113 15.422 4.931 1.00 92.62 103 ARG A O 1
ATOM 790 N N . LYS A 1 104 ? -15.959 15.682 6.197 1.00 90.94 104 LYS A N 1
ATOM 791 C CA . LYS A 1 104 ? -16.968 15.480 5.153 1.00 90.94 104 LYS A CA 1
ATOM 792 C C . LYS A 1 104 ? -17.513 16.820 4.655 1.00 90.94 104 LYS A C 1
ATOM 794 O O . LYS A 1 104 ? -17.124 17.887 5.131 1.00 90.94 104 LYS A O 1
ATOM 799 N N . GLY A 1 105 ? -18.399 16.769 3.669 1.00 86.19 105 GLY A N 1
ATOM 800 C CA . GLY A 1 105 ? -19.112 17.941 3.168 1.00 86.19 105 GLY A CA 1
ATOM 801 C C . GLY A 1 105 ? -18.658 18.406 1.788 1.00 86.19 105 GLY A C 1
ATOM 802 O O . GLY A 1 105 ? -17.573 18.065 1.297 1.00 86.19 105 GLY A O 1
ATOM 803 N N . LYS A 1 106 ? -19.544 19.189 1.163 1.00 88.44 106 LYS A N 1
ATOM 804 C CA . LYS A 1 106 ? -19.451 19.590 -0.240 1.00 88.44 106 LYS A CA 1
ATOM 805 C C . LYS A 1 106 ? -18.232 20.477 -0.483 1.00 88.44 106 LYS A C 1
ATOM 807 O O . LYS A 1 106 ? -18.105 21.553 0.091 1.00 88.44 106 LYS A O 1
ATOM 812 N N . GLN A 1 107 ? -17.374 20.048 -1.394 1.00 89.94 107 GLN A N 1
ATOM 813 C CA . GLN A 1 107 ? -16.244 20.808 -1.898 1.00 89.94 107 GLN A CA 1
ATOM 814 C C . GLN A 1 107 ? -16.186 20.647 -3.414 1.00 89.94 107 GLN A C 1
ATOM 816 O O . GLN A 1 107 ? -16.300 19.543 -3.943 1.00 89.94 107 GLN A O 1
ATOM 821 N N . VAL A 1 108 ? -16.000 21.755 -4.122 1.00 90.06 108 VAL A N 1
ATOM 822 C CA . VAL A 1 108 ? -15.776 21.751 -5.567 1.00 90.06 108 VAL A CA 1
ATOM 823 C C . VAL A 1 108 ? -14.497 22.520 -5.829 1.00 90.06 108 VAL A C 1
ATOM 825 O O . VAL A 1 108 ? -14.386 23.692 -5.480 1.00 90.06 108 VAL A O 1
ATOM 828 N N . ILE A 1 109 ? -13.528 21.843 -6.426 1.00 88.50 109 ILE A N 1
ATOM 829 C CA . ILE A 1 109 ? -12.259 22.422 -6.842 1.00 88.50 109 ILE A CA 1
ATOM 830 C C . ILE A 1 109 ? -12.300 22.496 -8.369 1.00 88.50 109 ILE A C 1
ATOM 832 O O . ILE A 1 109 ? -12.381 21.451 -9.024 1.00 88.50 109 ILE A O 1
ATOM 836 N N . PRO A 1 110 ? -12.292 23.703 -8.962 1.00 88.25 110 PRO A N 1
ATOM 837 C CA . PRO A 1 110 ? -12.355 23.853 -10.410 1.00 88.25 110 PRO A CA 1
ATOM 838 C C . PRO A 1 110 ? -11.209 23.124 -11.119 1.00 88.25 110 PRO A C 1
ATOM 840 O O . PRO A 1 110 ? -10.080 23.087 -10.623 1.00 88.25 110 PRO A O 1
ATOM 843 N N . GLY A 1 111 ? -11.476 22.582 -12.308 1.00 86.81 111 GLY A N 1
ATOM 844 C CA . GLY A 1 111 ? -10.421 22.028 -13.157 1.00 86.81 111 GLY A CA 1
ATOM 845 C C . GLY A 1 111 ? -9.372 23.094 -13.488 1.00 86.81 111 GLY A C 1
ATOM 846 O O . GLY A 1 111 ? -9.681 24.282 -13.551 1.00 86.81 111 GLY A O 1
ATOM 847 N N . LYS A 1 112 ? -8.119 22.677 -13.676 1.00 85.62 112 LYS A N 1
ATOM 848 C CA . LYS A 1 112 ? -6.965 23.537 -13.993 1.00 85.62 112 LYS A CA 1
ATOM 849 C C . LYS A 1 112 ? -6.639 24.610 -12.937 1.00 85.62 112 LYS A C 1
ATOM 851 O O . LYS A 1 112 ? -5.790 25.464 -13.194 1.00 85.62 112 LYS A O 1
ATOM 856 N N . SER A 1 113 ? -7.246 24.563 -11.748 1.00 87.38 113 SER A N 1
ATOM 857 C CA . SER A 1 113 ? -6.942 25.496 -10.652 1.00 87.38 113 SER A CA 1
ATOM 858 C C . SER A 1 113 ? -5.711 25.059 -9.850 1.00 87.38 113 SER A C 1
ATOM 860 O O . SER A 1 113 ? -4.752 25.820 -9.731 1.00 87.38 113 SER A O 1
ATOM 862 N N . MET A 1 114 ? -5.696 23.809 -9.382 1.00 88.19 114 MET A N 1
ATOM 863 C CA . MET A 1 114 ? -4.689 23.250 -8.476 1.00 88.19 114 MET A CA 1
ATOM 864 C C . MET A 1 114 ? -4.087 21.950 -9.030 1.00 88.19 114 MET A C 1
ATOM 866 O O . MET A 1 114 ? -4.678 21.284 -9.885 1.00 88.19 114 MET A O 1
ATOM 870 N N . THR A 1 115 ? -2.902 21.582 -8.542 1.00 87.25 115 THR A N 1
ATOM 871 C CA . THR A 1 115 ? -2.330 20.239 -8.722 1.00 87.25 115 THR A CA 1
ATOM 872 C C . THR A 1 115 ? -2.935 19.262 -7.721 1.00 87.25 115 THR A C 1
ATOM 874 O O . THR A 1 115 ? -3.485 19.674 -6.700 1.00 87.25 115 THR A O 1
ATOM 877 N N . ARG A 1 116 ? -2.803 17.955 -7.971 1.00 86.25 116 ARG A N 1
ATOM 878 C CA . ARG A 1 116 ? -3.266 16.929 -7.020 1.00 86.25 116 ARG A CA 1
ATOM 879 C C . ARG A 1 116 ? -2.573 17.059 -5.665 1.00 86.25 116 ARG A C 1
ATOM 881 O O . ARG A 1 116 ? -3.240 17.051 -4.639 1.00 86.25 116 ARG A O 1
ATOM 888 N N . THR A 1 117 ? -1.263 17.295 -5.669 1.00 86.94 117 THR A N 1
ATOM 889 C CA . THR A 1 117 ? -0.468 17.516 -4.451 1.00 86.94 117 THR A CA 1
ATOM 890 C C . THR A 1 117 ? -0.911 18.757 -3.686 1.00 86.94 117 THR A C 1
ATOM 892 O O . THR A 1 117 ? -1.003 18.707 -2.465 1.00 86.94 117 THR A O 1
ATOM 895 N N . ALA A 1 118 ? -1.281 19.842 -4.373 1.00 90.62 118 ALA A N 1
ATOM 896 C CA . ALA A 1 118 ? -1.827 21.033 -3.727 1.00 90.62 118 ALA A CA 1
ATOM 897 C C . ALA A 1 118 ? -3.226 20.786 -3.136 1.00 90.62 118 ALA A C 1
ATOM 899 O O . ALA A 1 118 ? -3.550 21.321 -2.075 1.00 90.62 118 ALA A O 1
ATOM 900 N N . ILE A 1 119 ? -4.060 19.970 -3.791 1.00 92.19 119 ILE A N 1
ATOM 901 C CA . ILE A 1 119 ? -5.364 19.572 -3.242 1.00 92.19 119 ILE A CA 1
ATOM 902 C C . ILE A 1 119 ? -5.166 18.741 -1.973 1.00 92.19 119 ILE A C 1
ATOM 904 O O . ILE A 1 119 ? -5.795 19.040 -0.961 1.00 92.19 119 ILE A O 1
ATOM 908 N N . VAL A 1 120 ? -4.269 17.751 -1.996 1.00 93.38 120 VAL A N 1
ATOM 909 C CA . VAL A 1 120 ? -3.929 16.937 -0.818 1.00 93.38 120 VAL A CA 1
ATOM 910 C C . VAL A 1 120 ? -3.370 17.814 0.303 1.00 93.38 120 VAL A C 1
ATOM 912 O O . VAL A 1 120 ? -3.862 17.730 1.425 1.00 93.38 120 VAL A O 1
ATOM 915 N N . ALA A 1 121 ? -2.433 18.720 -0.002 1.00 93.75 121 ALA A N 1
ATOM 916 C CA . ALA A 1 121 ? -1.878 19.679 0.957 1.00 93.75 121 ALA A CA 1
ATOM 917 C C . ALA A 1 121 ? -2.975 20.528 1.621 1.00 93.75 121 ALA A C 1
ATOM 919 O O . ALA A 1 121 ? -2.987 20.715 2.836 1.00 93.75 121 ALA A O 1
ATOM 920 N N . ARG A 1 122 ? -3.962 20.986 0.844 1.00 94.25 122 ARG A N 1
ATOM 921 C CA . ARG A 1 122 ? -5.133 21.684 1.383 1.00 94.25 122 ARG A CA 1
ATOM 922 C C . ARG A 1 122 ? -5.946 20.794 2.330 1.00 94.25 122 ARG A C 1
ATOM 924 O O . ARG A 1 122 ? -6.329 21.264 3.399 1.00 94.25 122 ARG A O 1
ATOM 931 N N . GLN A 1 123 ? -6.196 19.531 1.968 1.00 95.19 123 GLN A N 1
ATOM 932 C CA . GLN A 1 123 ? -6.953 18.603 2.817 1.00 95.19 123 GLN A CA 1
ATOM 933 C C . GLN A 1 123 ? -6.268 18.360 4.165 1.00 95.19 123 GLN A C 1
ATOM 935 O O . GLN A 1 123 ? -6.944 18.394 5.194 1.00 95.19 123 GLN A O 1
ATOM 940 N N . VAL A 1 124 ? -4.951 18.142 4.173 1.00 96.06 124 VAL A N 1
ATOM 941 C CA . VAL A 1 124 ? -4.201 17.877 5.412 1.00 96.06 124 VAL A CA 1
ATOM 942 C C . VAL A 1 124 ? -4.049 19.129 6.273 1.00 96.06 124 VAL A C 1
ATOM 944 O O . VAL A 1 124 ? -4.274 19.054 7.478 1.00 96.06 124 VAL A O 1
ATOM 947 N N . ASN A 1 125 ? -3.806 20.299 5.670 1.00 95.38 125 ASN A N 1
ATOM 948 C CA . ASN A 1 125 ? -3.692 21.568 6.396 1.00 95.38 125 ASN A CA 1
ATOM 949 C C . ASN A 1 125 ? -4.986 21.927 7.116 1.00 95.38 125 ASN A C 1
ATOM 951 O O . ASN A 1 125 ? -5.006 22.200 8.314 1.00 95.38 125 ASN A O 1
ATOM 955 N N . GLU A 1 126 ? -6.096 21.890 6.391 1.00 94.38 126 GLU A N 1
ATOM 956 C CA . GLU A 1 126 ? -7.394 22.171 6.979 1.00 94.38 126 GLU A CA 1
ATOM 957 C C . GLU A 1 126 ? -7.821 21.054 7.979 1.00 94.38 126 GLU A C 1
ATOM 959 O O . GLU A 1 126 ? -8.666 21.301 8.837 1.00 94.38 126 GLU A O 1
ATOM 964 N N . ALA A 1 127 ? -7.260 19.833 7.894 1.00 95.19 127 ALA A N 1
ATOM 965 C CA . ALA A 1 127 ? -7.441 18.765 8.894 1.00 95.19 127 ALA A CA 1
ATOM 966 C C . ALA A 1 127 ? -6.479 18.883 10.088 1.00 95.19 127 ALA A C 1
ATOM 968 O O . ALA A 1 127 ? -6.654 18.164 11.068 1.00 95.19 127 ALA A O 1
ATOM 969 N N . ARG A 1 128 ? -5.501 19.799 10.018 1.00 96.38 128 ARG A N 1
ATOM 970 C CA . ARG A 1 128 ? -4.416 19.984 10.993 1.00 96.38 128 ARG A CA 1
ATOM 971 C C . ARG A 1 128 ? -3.580 18.722 11.199 1.00 96.38 128 ARG A C 1
ATOM 973 O O . ARG A 1 128 ? -3.212 18.386 12.320 1.00 96.38 128 ARG A O 1
ATOM 980 N N . VAL A 1 129 ? -3.296 18.029 10.101 1.00 95.69 129 VAL A N 1
ATOM 981 C CA . VAL A 1 129 ? -2.519 16.792 10.093 1.00 95.69 129 VAL A CA 1
ATOM 982 C C . VAL A 1 129 ? -1.171 17.035 9.407 1.00 95.69 129 VAL A C 1
ATOM 984 O O . VAL A 1 129 ? -1.165 17.577 8.299 1.00 95.69 129 VAL A O 1
ATOM 987 N N . PRO A 1 130 ? -0.037 16.638 10.017 1.00 96.06 130 PRO A N 1
ATOM 988 C CA . PRO A 1 130 ? 1.256 16.647 9.341 1.00 96.06 130 PRO A CA 1
ATOM 989 C C . PRO A 1 130 ? 1.240 15.750 8.099 1.00 96.06 130 PRO A C 1
ATOM 991 O O . PRO A 1 130 ? 0.545 14.731 8.071 1.00 96.06 130 PRO A O 1
ATOM 994 N N . ALA A 1 131 ? 2.004 16.106 7.067 1.00 95.25 131 ALA A N 1
ATOM 995 C CA . ALA A 1 131 ? 2.054 15.307 5.851 1.00 95.25 131 ALA A CA 1
ATOM 996 C C . ALA A 1 131 ? 3.401 15.365 5.132 1.00 95.25 131 ALA A C 1
ATOM 998 O O . ALA A 1 131 ? 4.024 16.421 5.022 1.00 95.25 131 ALA A O 1
ATOM 999 N N . LEU A 1 132 ? 3.774 14.229 4.551 1.00 93.31 132 LEU A N 1
ATOM 1000 C CA . LEU A 1 132 ? 4.879 14.065 3.623 1.00 93.31 132 LEU A CA 1
ATOM 1001 C C . LEU A 1 132 ? 4.311 13.918 2.208 1.00 93.31 132 LEU A C 1
ATOM 1003 O O . LEU A 1 132 ? 3.738 12.885 1.860 1.00 93.31 132 LEU A O 1
ATOM 1007 N N . ILE A 1 133 ? 4.440 14.966 1.394 1.00 89.69 133 ILE A N 1
ATOM 1008 C CA . ILE A 1 133 ? 3.830 15.029 0.060 1.00 89.69 133 ILE A CA 1
ATOM 1009 C C . ILE A 1 133 ? 4.924 15.122 -1.002 1.00 89.69 133 ILE A C 1
ATOM 1011 O O . ILE A 1 133 ? 5.734 16.049 -1.000 1.00 89.69 133 ILE A O 1
ATOM 1015 N N . TYR A 1 134 ? 4.904 14.189 -1.952 1.00 82.38 134 TYR A N 1
ATOM 1016 C CA . TYR A 1 134 ? 5.778 14.197 -3.119 1.00 82.38 134 TYR A CA 1
ATOM 1017 C C . TYR A 1 134 ? 5.564 15.466 -3.967 1.00 82.38 134 TYR A C 1
ATOM 1019 O O . TYR A 1 134 ? 4.437 15.748 -4.379 1.00 82.38 134 TYR A O 1
ATOM 1027 N N . PRO A 1 135 ? 6.617 16.234 -4.303 1.00 75.06 135 PRO A N 1
ATOM 1028 C CA . PRO A 1 135 ? 6.465 17.502 -5.019 1.00 75.06 135 PRO A CA 1
ATOM 1029 C C . PRO A 1 135 ? 6.235 17.347 -6.534 1.00 75.06 135 PRO A C 1
ATOM 1031 O O . PRO A 1 135 ? 5.907 18.324 -7.210 1.00 75.06 135 PRO A O 1
ATOM 1034 N N . GLY A 1 136 ? 6.435 16.153 -7.105 1.00 64.81 136 GLY A N 1
ATOM 1035 C CA . GLY A 1 136 ? 6.553 15.985 -8.559 1.00 64.81 136 GLY A CA 1
ATOM 1036 C C . GLY A 1 136 ? 5.245 15.912 -9.349 1.00 64.81 136 GLY A C 1
ATOM 1037 O O . GLY A 1 136 ? 5.287 16.023 -10.573 1.00 64.81 136 GLY A O 1
ATOM 1038 N N . ALA A 1 137 ? 4.070 15.833 -8.711 1.00 66.44 137 ALA A N 1
ATOM 1039 C CA . ALA A 1 137 ? 2.788 15.899 -9.426 1.00 66.44 137 ALA A CA 1
ATOM 1040 C C . ALA A 1 137 ? 2.434 17.348 -9.833 1.00 66.44 137 ALA A C 1
ATOM 1042 O O . ALA A 1 137 ? 1.456 17.932 -9.367 1.00 66.44 137 ALA A O 1
ATOM 1043 N N . LYS A 1 138 ? 3.251 17.951 -10.705 1.00 70.31 138 LYS A N 1
ATOM 1044 C CA . LYS A 1 138 ? 3.165 19.370 -11.101 1.00 70.31 138 LYS A CA 1
ATOM 1045 C C . LYS A 1 138 ? 1.995 19.681 -12.044 1.00 70.31 138 LYS A C 1
ATOM 1047 O O . LYS A 1 138 ? 1.644 20.845 -12.233 1.00 70.31 138 LYS A O 1
ATOM 1052 N N . ARG A 1 139 ? 1.374 18.662 -12.648 1.00 73.56 139 ARG A N 1
ATOM 1053 C CA . ARG A 1 139 ? 0.255 18.843 -13.584 1.00 73.56 139 ARG A CA 1
ATOM 1054 C C . ARG A 1 139 ? -1.038 19.143 -12.823 1.00 73.56 139 ARG A C 1
ATOM 1056 O O . ARG A 1 139 ? -1.424 18.421 -11.902 1.00 73.56 139 ARG A O 1
ATOM 1063 N N . LYS A 1 140 ? -1.725 20.212 -13.230 1.00 80.38 140 LYS A N 1
ATOM 1064 C CA . LYS A 1 140 ? -3.039 20.571 -12.684 1.00 80.38 140 LYS A CA 1
ATOM 1065 C C . LYS A 1 140 ? -4.097 19.542 -13.080 1.00 80.38 140 LYS A C 1
ATOM 1067 O O . LYS A 1 140 ? -4.014 18.955 -14.160 1.00 80.38 140 LYS A O 1
ATOM 1072 N N . VAL A 1 141 ? -5.101 19.345 -12.227 1.00 80.69 141 VAL A N 1
ATOM 1073 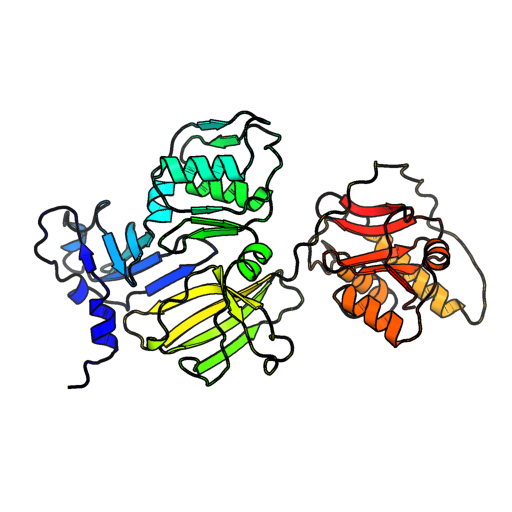C CA . VAL A 1 141 ? -6.176 18.377 -12.502 1.00 80.69 141 VAL A CA 1
ATOM 1074 C C . VAL A 1 141 ? -7.005 18.856 -13.692 1.00 80.69 141 VAL A C 1
ATOM 1076 O O . VAL A 1 141 ? -7.411 20.015 -13.735 1.00 80.69 141 VAL A O 1
ATOM 1079 N N . GLY A 1 142 ? -7.232 17.998 -14.689 1.00 79.31 142 GLY A N 1
ATOM 1080 C CA . GLY A 1 142 ? -7.912 18.400 -15.926 1.00 79.31 142 GLY A CA 1
ATOM 1081 C C . GLY A 1 142 ? -9.410 18.656 -15.743 1.00 79.31 142 GLY A C 1
ATOM 1082 O O . GLY A 1 142 ? -9.943 19.628 -16.277 1.00 79.31 142 GLY A O 1
ATOM 1083 N N . LYS A 1 143 ? -10.076 17.805 -14.956 1.00 85.25 143 LYS A N 1
ATOM 1084 C CA . LYS A 1 143 ? -11.506 17.898 -14.637 1.00 85.25 143 LYS A CA 1
ATOM 1085 C C . LYS A 1 143 ? -11.704 18.481 -13.229 1.00 85.25 143 LYS A C 1
ATOM 1087 O O . LYS A 1 143 ? -10.802 18.356 -12.400 1.00 85.25 143 LYS A O 1
ATOM 1092 N N . PRO A 1 144 ? -12.854 19.120 -12.944 1.00 86.81 144 PRO A N 1
ATOM 1093 C CA . PRO A 1 144 ? -13.182 19.554 -11.592 1.00 86.81 144 PRO A CA 1
ATOM 1094 C C . PRO A 1 144 ? -13.175 18.384 -10.610 1.00 86.81 144 PRO A C 1
ATOM 1096 O O . PRO A 1 144 ? -13.804 17.358 -10.865 1.00 86.81 144 PRO A O 1
ATOM 1099 N N . VAL A 1 145 ? -12.510 18.573 -9.474 1.00 87.19 145 VAL A N 1
ATOM 1100 C CA . VAL A 1 145 ? -12.503 17.610 -8.373 1.00 87.19 145 VAL A CA 1
ATOM 1101 C C . VAL A 1 145 ? -13.659 17.955 -7.448 1.00 87.19 145 VAL A C 1
ATOM 1103 O O . VAL A 1 145 ? -13.776 19.088 -6.975 1.00 87.19 145 VAL A O 1
ATOM 1106 N N . LYS A 1 146 ? -14.548 16.993 -7.216 1.00 86.88 146 LYS A N 1
ATOM 1107 C CA . LYS A 1 146 ? -15.744 17.177 -6.394 1.00 86.88 146 LYS A CA 1
ATOM 1108 C C . LYS A 1 146 ? -15.699 16.212 -5.219 1.00 86.88 146 LYS A C 1
ATOM 1110 O O . LYS A 1 146 ? -15.496 15.021 -5.411 1.00 86.88 146 LYS A O 1
ATOM 1115 N N . ARG A 1 147 ? -15.951 16.733 -4.023 1.00 87.62 147 ARG A N 1
ATOM 1116 C CA . ARG A 1 147 ? -16.277 15.962 -2.823 1.00 87.62 147 ARG A CA 1
ATOM 1117 C C . ARG A 1 147 ? -17.702 16.326 -2.433 1.00 87.62 147 ARG A C 1
ATOM 1119 O O . ARG A 1 147 ? -18.025 17.508 -2.348 1.00 87.62 147 ARG A O 1
ATOM 1126 N N . GLY A 1 148 ? -18.575 15.350 -2.252 1.00 78.44 148 GLY A N 1
ATOM 1127 C CA . GLY A 1 148 ? -19.973 15.573 -1.892 1.00 78.44 148 GLY A CA 1
ATOM 1128 C C . GLY A 1 148 ? -20.536 14.369 -1.150 1.00 78.44 148 GLY A C 1
ATOM 1129 O O . GLY A 1 148 ? -19.921 13.308 -1.163 1.00 78.44 148 GLY A O 1
ATOM 1130 N N . GLY A 1 149 ? -21.686 14.546 -0.495 1.00 81.25 149 GLY A N 1
ATOM 1131 C CA . GLY A 1 149 ? -22.302 13.488 0.311 1.00 81.25 149 GLY A CA 1
ATOM 1132 C C . GLY A 1 149 ? -21.388 13.015 1.446 1.00 81.25 149 GLY A C 1
ATOM 1133 O O . GLY A 1 149 ? -20.789 13.838 2.143 1.00 81.25 149 GLY A O 1
ATOM 1134 N N . ASP A 1 150 ? -21.271 11.693 1.586 1.00 81.81 150 ASP A N 1
ATOM 1135 C CA . ASP A 1 150 ? -20.513 11.017 2.645 1.00 81.81 150 ASP A CA 1
ATOM 1136 C C . ASP A 1 150 ? -19.008 10.866 2.376 1.00 81.81 150 ASP A C 1
ATOM 1138 O O . ASP A 1 150 ? -18.281 10.401 3.256 1.00 81.81 150 ASP A O 1
ATOM 1142 N N . THR A 1 151 ? -18.518 11.288 1.203 1.00 87.94 151 THR A N 1
ATOM 1143 C CA . THR A 1 151 ? -17.086 11.248 0.873 1.00 87.94 151 THR A CA 1
ATOM 1144 C C . THR A 1 151 ? -16.309 12.224 1.757 1.00 87.94 151 THR A C 1
ATOM 1146 O O . THR A 1 151 ? -16.538 13.438 1.737 1.00 87.94 151 THR A O 1
ATOM 1149 N N . SER A 1 152 ? -15.355 11.707 2.520 1.00 93.00 152 SER A N 1
ATOM 1150 C CA . SER A 1 152 ? -14.463 12.479 3.376 1.00 93.00 152 SER A CA 1
ATOM 1151 C C . SER A 1 152 ? -13.191 12.917 2.649 1.00 93.00 152 SER A C 1
ATOM 1153 O O . SER A 1 152 ? -12.937 12.580 1.488 1.00 93.00 152 SER A O 1
ATOM 1155 N N . ALA A 1 153 ? -12.366 13.710 3.336 1.00 94.12 153 ALA A N 1
ATOM 1156 C CA . ALA A 1 153 ? -11.034 14.049 2.856 1.00 94.12 153 ALA A CA 1
ATOM 1157 C C . ALA A 1 153 ? -10.159 12.803 2.644 1.00 94.12 153 ALA A C 1
ATOM 1159 O O . ALA A 1 153 ? -9.332 12.823 1.740 1.00 94.12 153 ALA A O 1
ATOM 1160 N N . TRP A 1 154 ? -10.346 11.736 3.431 1.00 93.88 154 TRP A N 1
ATOM 1161 C CA . TRP A 1 154 ? -9.574 10.497 3.304 1.00 93.88 154 TRP A CA 1
ATOM 1162 C C . TRP A 1 154 ? -9.847 9.774 1.981 1.00 93.88 154 TRP A C 1
ATOM 1164 O O . TRP A 1 154 ? -8.910 9.425 1.263 1.00 93.88 154 TRP A O 1
ATOM 1174 N N . GLU A 1 155 ? -11.119 9.599 1.607 1.00 91.44 155 GLU A N 1
ATOM 1175 C CA . GLU A 1 155 ? -11.453 8.967 0.325 1.00 91.44 155 GLU A CA 1
ATOM 1176 C C . GLU A 1 155 ? -11.035 9.851 -0.856 1.00 91.44 155 GLU A C 1
ATOM 1178 O O . GLU A 1 155 ? -10.530 9.343 -1.855 1.00 91.44 155 GLU A O 1
ATOM 1183 N N . LEU A 1 156 ? -11.175 11.178 -0.729 1.00 88.69 156 LEU A N 1
ATOM 1184 C CA . LEU A 1 156 ? -10.732 12.122 -1.756 1.00 88.69 156 LEU A CA 1
ATOM 1185 C C . LEU A 1 156 ? -9.215 12.055 -1.996 1.00 88.69 156 LEU A C 1
ATOM 1187 O O . LEU A 1 156 ? -8.771 12.063 -3.140 1.00 88.69 156 LEU A O 1
ATOM 1191 N N . THR A 1 157 ? -8.396 12.041 -0.941 1.00 90.50 157 THR A N 1
ATOM 1192 C CA . THR A 1 157 ? -6.940 11.938 -1.121 1.00 90.50 157 THR A CA 1
ATOM 1193 C C . THR A 1 157 ? -6.542 10.561 -1.644 1.00 90.50 157 THR A C 1
ATOM 1195 O O . THR A 1 157 ? -5.587 10.475 -2.409 1.00 90.50 157 THR A O 1
ATOM 1198 N N . GLY A 1 158 ? -7.287 9.504 -1.296 1.00 84.06 158 GLY A N 1
ATOM 1199 C CA . GLY A 1 158 ? -7.136 8.170 -1.876 1.00 84.06 158 GLY A CA 1
ATOM 1200 C C . GLY A 1 158 ? -7.356 8.140 -3.387 1.00 84.06 158 GLY A C 1
ATOM 1201 O O . GLY A 1 158 ? -6.455 7.726 -4.110 1.00 84.06 158 GLY A O 1
ATOM 1202 N N . SER A 1 159 ? -8.491 8.649 -3.873 1.00 83.31 159 SER A N 1
ATOM 1203 C CA . SER A 1 159 ? -8.784 8.656 -5.314 1.00 83.31 159 SER A CA 1
ATOM 1204 C C . SER A 1 159 ? -7.776 9.489 -6.110 1.00 83.31 159 SER A C 1
ATOM 1206 O O . SER A 1 159 ? -7.327 9.084 -7.180 1.00 83.31 159 SER A O 1
ATOM 1208 N N . LEU A 1 160 ? -7.332 10.622 -5.555 1.00 83.31 160 LEU A N 1
ATOM 1209 C CA . LEU A 1 160 ? -6.274 11.431 -6.161 1.00 83.31 160 LEU A CA 1
ATOM 1210 C C . LEU A 1 160 ? -4.929 10.704 -6.229 1.00 83.31 160 LEU A C 1
ATOM 1212 O O . LEU A 1 160 ? -4.152 11.007 -7.129 1.00 83.31 160 LEU A O 1
ATOM 1216 N N . ALA A 1 161 ? -4.633 9.805 -5.288 1.00 78.38 161 ALA A N 1
ATOM 1217 C CA . ALA A 1 161 ? -3.412 9.003 -5.304 1.00 78.38 161 ALA A CA 1
ATOM 1218 C C . ALA A 1 161 ? -3.467 7.974 -6.438 1.00 78.38 161 ALA A C 1
ATOM 1220 O O . ALA A 1 161 ? -2.539 7.892 -7.240 1.00 78.38 161 ALA A O 1
ATOM 1221 N N . GLU A 1 162 ? -4.595 7.268 -6.551 1.00 74.50 162 GLU A N 1
ATOM 1222 C CA . GLU A 1 162 ? -4.848 6.266 -7.591 1.00 74.50 162 GLU A CA 1
ATOM 1223 C C . GLU A 1 162 ? -4.742 6.862 -9.000 1.00 74.50 162 GLU A C 1
ATOM 1225 O O . GLU A 1 162 ? -4.090 6.281 -9.864 1.00 74.50 162 GLU A O 1
ATOM 1230 N N . GLU A 1 163 ? -5.287 8.065 -9.219 1.00 71.06 163 GLU A N 1
ATOM 1231 C CA . GLU A 1 163 ? -5.222 8.768 -10.510 1.00 71.06 163 GLU A CA 1
ATOM 1232 C C . GLU A 1 163 ? -3.798 9.020 -11.031 1.00 71.06 163 GLU A C 1
ATOM 1234 O O . GLU A 1 163 ? -3.616 9.238 -12.229 1.00 71.06 163 GLU A O 1
ATOM 1239 N N . VAL A 1 164 ? -2.801 9.083 -10.146 1.00 69.25 164 VAL A N 1
ATOM 1240 C CA . VAL A 1 164 ? -1.393 9.330 -10.507 1.00 69.25 164 VAL A CA 1
ATOM 1241 C C . VAL A 1 164 ? -0.457 8.243 -10.003 1.00 69.25 164 VAL A C 1
ATOM 1243 O O . VAL A 1 164 ? 0.752 8.457 -9.957 1.00 69.25 164 VAL A O 1
ATOM 1246 N N . ASN A 1 165 ? -1.009 7.084 -9.641 1.00 71.44 165 ASN A N 1
ATOM 1247 C CA . ASN A 1 165 ? -0.253 5.937 -9.157 1.00 71.44 165 ASN A CA 1
ATOM 1248 C C . ASN A 1 165 ? 0.719 6.289 -8.011 1.00 71.44 165 ASN A C 1
ATOM 1250 O O . ASN A 1 165 ? 1.868 5.847 -7.972 1.00 71.44 165 ASN A O 1
ATOM 1254 N N . LEU A 1 166 ? 0.260 7.137 -7.092 1.00 80.50 166 LEU A N 1
ATOM 1255 C CA . LEU A 1 166 ? 0.959 7.439 -5.849 1.00 80.50 166 LEU A CA 1
ATOM 1256 C C . LEU A 1 166 ? 0.344 6.629 -4.711 1.00 80.50 166 LEU A C 1
ATOM 1258 O O . LEU A 1 166 ? -0.829 6.255 -4.735 1.00 80.50 166 LEU A O 1
ATOM 1262 N N . ARG A 1 167 ? 1.138 6.387 -3.675 1.00 85.25 167 ARG A N 1
ATOM 1263 C CA . ARG A 1 167 ? 0.668 5.845 -2.407 1.00 85.25 167 ARG A CA 1
ATOM 1264 C C . ARG A 1 167 ? 0.006 6.939 -1.588 1.00 85.25 167 ARG A C 1
ATOM 1266 O O . ARG A 1 167 ? 0.473 8.076 -1.570 1.00 85.25 167 ARG A O 1
ATOM 1273 N N . ARG A 1 168 ? -1.034 6.553 -0.851 1.00 92.69 168 ARG A N 1
ATOM 1274 C CA . ARG A 1 168 ? -1.631 7.337 0.231 1.00 92.69 168 ARG A CA 1
ATOM 1275 C C . ARG A 1 168 ? -1.798 6.435 1.441 1.00 92.69 168 ARG A C 1
ATOM 1277 O O . ARG A 1 168 ? -2.544 5.466 1.362 1.00 92.69 168 ARG A O 1
ATOM 1284 N N . PHE A 1 169 ? -1.137 6.755 2.547 1.00 95.12 169 PHE A N 1
ATOM 1285 C CA . PHE A 1 169 ? -1.244 6.008 3.807 1.00 95.12 169 PHE A CA 1
ATOM 1286 C C . PHE A 1 169 ? -0.863 6.880 5.004 1.00 95.12 169 PHE A C 1
ATOM 1288 O O . PHE A 1 169 ? -0.362 7.989 4.832 1.00 95.12 169 PHE A O 1
ATOM 1295 N N . SER A 1 170 ? -1.127 6.394 6.213 1.00 95.88 170 SER A N 1
ATOM 1296 C CA . SER A 1 170 ? -0.737 7.050 7.461 1.00 95.88 170 SER A CA 1
ATOM 1297 C C . SER A 1 170 ? 0.452 6.323 8.082 1.00 95.88 170 SER A C 1
ATOM 1299 O O . SER A 1 170 ? 0.460 5.098 8.133 1.00 95.88 170 SER A O 1
ATOM 1301 N N . THR A 1 171 ? 1.434 7.052 8.612 1.00 93.56 171 THR A N 1
ATOM 1302 C CA . THR A 1 171 ? 2.467 6.470 9.495 1.00 93.56 171 THR A CA 1
ATOM 1303 C C . THR A 1 171 ? 2.010 6.406 10.956 1.00 93.56 171 THR A C 1
ATOM 1305 O O . THR A 1 171 ? 2.812 6.130 11.842 1.00 93.56 171 THR A O 1
ATOM 1308 N N . GLY A 1 172 ? 0.748 6.755 11.233 1.00 90.62 172 GLY A N 1
ATOM 1309 C CA . GLY A 1 172 ? 0.207 7.011 12.570 1.00 90.62 172 GLY A CA 1
ATOM 1310 C C . GLY A 1 172 ? 0.413 8.451 13.056 1.00 90.62 172 GLY A C 1
ATOM 1311 O O . GLY A 1 172 ? -0.362 8.945 13.872 1.00 90.62 172 GLY A O 1
ATOM 1312 N N . THR A 1 173 ? 1.416 9.153 12.526 1.00 90.69 173 THR A N 1
ATOM 1313 C CA . THR A 1 173 ? 1.786 10.522 12.934 1.00 90.69 173 THR A CA 1
ATOM 1314 C C . THR A 1 173 ? 1.650 11.550 11.814 1.00 90.69 173 THR A C 1
ATOM 1316 O O . THR A 1 173 ? 1.433 12.731 12.085 1.00 90.69 173 THR A O 1
ATOM 1319 N N . GLN A 1 174 ? 1.739 11.116 10.557 1.00 94.75 174 GLN A N 1
ATOM 1320 C CA . GLN A 1 174 ? 1.565 11.964 9.383 1.00 94.75 174 GLN A CA 1
ATOM 1321 C C . GLN A 1 174 ? 0.925 11.201 8.220 1.00 94.75 174 GLN A C 1
ATOM 1323 O O . GLN A 1 174 ? 1.020 9.975 8.134 1.00 94.75 174 GLN A O 1
ATOM 1328 N N . LEU A 1 175 ? 0.301 11.938 7.301 1.00 97.19 175 LEU A N 1
ATOM 1329 C CA . LEU A 1 175 ? -0.134 11.401 6.013 1.00 97.19 175 LEU A CA 1
ATOM 1330 C C . LEU A 1 175 ? 1.058 11.339 5.052 1.00 97.19 175 LEU A C 1
ATOM 1332 O O . LEU A 1 175 ? 1.742 12.337 4.852 1.00 97.19 175 LEU A O 1
ATOM 1336 N N . VAL A 1 176 ? 1.254 10.217 4.375 1.00 95.62 176 VAL A N 1
ATOM 1337 C CA . VAL A 1 176 ? 2.183 10.102 3.249 1.00 95.62 176 VAL A CA 1
ATOM 1338 C C . VAL A 1 176 ? 1.393 10.106 1.947 1.00 95.62 176 VAL A C 1
ATOM 1340 O O . VAL A 1 176 ? 0.416 9.372 1.809 1.00 95.62 176 VAL A O 1
ATOM 1343 N N . PHE A 1 177 ? 1.821 10.936 0.996 1.00 91.88 177 PHE A N 1
ATOM 1344 C CA . PHE A 1 177 ? 1.309 10.987 -0.373 1.00 91.88 177 PHE A CA 1
ATOM 1345 C C . PHE A 1 177 ? 2.487 11.030 -1.355 1.00 91.88 177 PHE A C 1
ATOM 1347 O O . PHE A 1 177 ? 2.990 12.110 -1.676 1.00 91.88 177 PHE A O 1
ATOM 1354 N N . ALA A 1 178 ? 2.986 9.870 -1.781 1.00 87.38 178 ALA A N 1
ATOM 1355 C CA . ALA A 1 178 ? 4.251 9.769 -2.515 1.00 87.38 178 ALA A CA 1
ATOM 1356 C C . ALA A 1 178 ? 4.368 8.504 -3.376 1.00 87.38 178 ALA A C 1
ATOM 1358 O O . ALA A 1 178 ? 3.575 7.582 -3.224 1.00 87.38 178 ALA A O 1
ATOM 1359 N N . SER A 1 179 ? 5.343 8.460 -4.288 1.00 82.75 179 SER A N 1
ATOM 1360 C CA . SER A 1 179 ? 5.682 7.241 -5.035 1.00 82.75 179 SER A CA 1
ATOM 1361 C C . SER A 1 179 ? 6.616 6.345 -4.219 1.00 82.75 179 SER A C 1
ATOM 1363 O O . SER A 1 179 ? 7.355 6.838 -3.365 1.00 82.75 179 SER A O 1
ATOM 1365 N N . ASP A 1 180 ? 6.613 5.043 -4.516 1.00 80.56 180 ASP A N 1
ATOM 1366 C CA . ASP A 1 180 ? 7.512 4.074 -3.871 1.00 80.56 180 ASP A CA 1
ATOM 1367 C C . ASP A 1 180 ? 8.985 4.461 -4.088 1.00 80.56 180 ASP A C 1
ATOM 1369 O O . ASP A 1 180 ? 9.756 4.499 -3.136 1.00 80.56 180 ASP A O 1
ATOM 1373 N N . GLU A 1 181 ? 9.346 4.844 -5.318 1.00 78.38 181 GLU A N 1
ATOM 1374 C CA . GLU A 1 181 ? 10.694 5.299 -5.696 1.00 78.38 181 GLU A CA 1
ATOM 1375 C C . GLU A 1 181 ? 11.150 6.500 -4.858 1.00 78.38 181 GLU A C 1
ATOM 1377 O O . GLU A 1 181 ? 12.226 6.492 -4.265 1.00 78.38 181 GLU A O 1
ATOM 1382 N N . TRP A 1 182 ? 10.289 7.513 -4.722 1.00 81.56 182 TRP A N 1
ATOM 1383 C CA . TRP A 1 182 ? 10.637 8.702 -3.954 1.00 81.56 182 TRP A CA 1
ATOM 1384 C C . TRP A 1 182 ? 10.811 8.396 -2.464 1.00 81.56 182 TRP A C 1
ATOM 1386 O O . TRP A 1 182 ? 11.685 8.974 -1.823 1.00 81.56 182 TRP A O 1
ATOM 1396 N N . LEU A 1 183 ? 10.002 7.490 -1.905 1.00 84.31 183 LEU A N 1
ATOM 1397 C CA . LEU A 1 183 ? 10.152 7.056 -0.514 1.00 84.31 183 LEU A CA 1
ATOM 1398 C C . LEU A 1 183 ? 11.460 6.289 -0.302 1.00 84.31 183 LEU A C 1
ATOM 1400 O O . LEU A 1 183 ? 12.163 6.565 0.669 1.00 84.31 183 LEU A O 1
ATOM 1404 N N . MET A 1 184 ? 11.796 5.380 -1.222 1.00 83.94 184 MET A N 1
ATOM 1405 C CA . MET A 1 184 ? 13.030 4.595 -1.173 1.00 83.94 184 MET A CA 1
ATOM 1406 C C . MET A 1 184 ? 14.288 5.466 -1.233 1.00 83.94 184 MET A C 1
ATOM 1408 O O . MET A 1 184 ? 15.273 5.130 -0.585 1.00 83.94 184 MET A O 1
ATOM 1412 N N . ASP A 1 185 ? 14.267 6.566 -1.988 1.00 79.69 185 ASP A N 1
ATOM 1413 C CA . ASP A 1 185 ? 15.427 7.454 -2.138 1.00 79.69 185 ASP A CA 1
ATOM 1414 C C . ASP A 1 185 ? 15.541 8.522 -1.054 1.00 79.69 185 ASP A C 1
ATOM 1416 O O . ASP A 1 185 ? 16.640 8.980 -0.737 1.00 79.69 185 ASP A O 1
ATOM 1420 N N . ARG A 1 186 ? 14.410 8.970 -0.505 1.00 76.44 186 ARG A N 1
ATOM 1421 C CA . ARG A 1 186 ? 14.386 10.120 0.403 1.00 76.44 186 ARG A CA 1
ATOM 1422 C C . ARG A 1 186 ? 14.748 9.764 1.839 1.00 76.44 186 ARG A C 1
ATOM 1424 O O . ARG A 1 186 ? 15.227 10.646 2.557 1.00 76.44 186 ARG A O 1
ATOM 1431 N N . LEU A 1 187 ? 14.447 8.541 2.260 1.00 79.06 187 LEU A N 1
ATOM 1432 C CA . LEU A 1 187 ? 14.591 8.084 3.637 1.00 79.06 187 LEU A CA 1
ATOM 1433 C C . LEU A 1 187 ? 15.745 7.086 3.739 1.00 79.06 187 LEU A C 1
ATOM 1435 O O . LEU A 1 187 ? 15.941 6.250 2.859 1.00 79.06 187 LEU A O 1
ATOM 1439 N N . GLU A 1 188 ? 16.510 7.186 4.821 1.00 84.62 188 GLU A N 1
ATOM 1440 C CA . GLU A 1 188 ? 17.598 6.252 5.091 1.00 84.62 188 GLU A CA 1
ATOM 1441 C C . GLU A 1 188 ? 17.021 4.862 5.406 1.00 84.62 188 GLU A C 1
ATOM 1443 O O . GLU A 1 188 ? 16.124 4.757 6.251 1.00 84.62 188 GLU A O 1
ATOM 1448 N N . PRO A 1 189 ? 17.467 3.802 4.709 1.00 89.75 189 PRO A N 1
ATOM 1449 C CA . PRO A 1 189 ? 16.922 2.474 4.916 1.00 89.75 189 PRO A CA 1
ATOM 1450 C C . PRO A 1 189 ? 17.459 1.834 6.194 1.00 89.75 189 PRO A C 1
ATOM 1452 O O . PRO A 1 189 ? 18.638 1.953 6.519 1.00 89.75 189 PRO A O 1
ATOM 1455 N N . VAL A 1 190 ? 16.609 1.055 6.862 1.00 92.06 190 VAL A N 1
ATOM 1456 C CA . VAL A 1 190 ? 17.049 0.148 7.928 1.00 92.06 190 VAL A CA 1
ATOM 1457 C C . VAL A 1 190 ? 17.559 -1.142 7.293 1.00 92.06 190 VAL A C 1
ATOM 1459 O O . VAL A 1 190 ? 16.837 -1.788 6.533 1.00 92.06 190 VAL A O 1
ATOM 1462 N N . ALA A 1 191 ? 18.799 -1.521 7.592 1.00 91.44 191 ALA A N 1
ATOM 1463 C CA . ALA A 1 191 ? 19.354 -2.789 7.137 1.00 91.44 191 ALA A CA 1
ATOM 1464 C C . ALA A 1 191 ? 18.776 -3.948 7.957 1.00 91.44 191 ALA A C 1
ATOM 1466 O O . ALA A 1 191 ? 18.842 -3.925 9.187 1.00 91.44 191 ALA A O 1
ATOM 1467 N N . LEU A 1 192 ? 18.232 -4.959 7.280 1.00 89.44 192 LEU A N 1
ATOM 1468 C CA . LEU A 1 192 ? 17.816 -6.216 7.894 1.00 89.44 192 LEU A CA 1
ATOM 1469 C C . LEU A 1 192 ? 18.564 -7.374 7.237 1.00 89.44 192 LEU A C 1
ATOM 1471 O O . LEU A 1 192 ? 18.693 -7.435 6.014 1.00 89.44 192 LEU A O 1
ATOM 1475 N N . ALA A 1 193 ? 19.012 -8.305 8.069 1.00 85.19 193 ALA A N 1
ATOM 1476 C CA . ALA A 1 193 ? 19.625 -9.553 7.652 1.00 85.19 193 ALA A CA 1
ATOM 1477 C C . ALA A 1 193 ? 19.025 -10.692 8.473 1.00 85.19 193 ALA A C 1
ATOM 1479 O O . ALA A 1 193 ? 18.693 -10.521 9.651 1.00 85.19 193 ALA A O 1
ATOM 1480 N N . GLU A 1 194 ? 18.852 -11.845 7.839 1.00 81.06 194 GLU A N 1
ATOM 1481 C CA . GLU A 1 194 ? 18.281 -13.012 8.497 1.00 81.06 194 GLU A CA 1
ATOM 1482 C C . GLU A 1 194 ? 19.168 -13.458 9.671 1.00 81.06 194 GLU A C 1
ATOM 1484 O O . GLU A 1 194 ? 20.395 -13.420 9.589 1.00 81.06 194 GLU A O 1
ATOM 1489 N N . ASN A 1 195 ? 18.548 -13.864 10.782 1.00 82.25 195 ASN A N 1
ATOM 1490 C CA . ASN A 1 195 ? 19.235 -14.292 12.006 1.00 82.25 195 ASN A CA 1
ATOM 1491 C C . ASN A 1 195 ? 20.167 -13.238 12.645 1.00 82.25 195 ASN A C 1
ATOM 1493 O O . ASN A 1 195 ? 21.026 -13.588 13.457 1.00 82.25 195 ASN A O 1
ATOM 1497 N N . GLN A 1 196 ? 19.998 -11.949 12.325 1.00 83.56 196 GLN A N 1
ATOM 1498 C CA . GLN A 1 196 ? 20.762 -10.855 12.930 1.00 83.56 196 GLN A CA 1
ATOM 1499 C C . GLN A 1 196 ? 19.883 -9.910 13.755 1.00 83.56 196 GLN A C 1
ATOM 1501 O O . GLN A 1 196 ? 18.768 -9.549 13.375 1.00 83.56 196 GLN A O 1
ATOM 1506 N N . GLY A 1 197 ? 20.412 -9.461 14.897 1.00 86.81 197 GLY A N 1
ATOM 1507 C CA . GLY A 1 197 ? 19.707 -8.549 15.797 1.00 86.81 197 GLY A CA 1
ATOM 1508 C C . GLY A 1 197 ? 18.364 -9.122 16.261 1.00 86.81 197 GLY A C 1
ATOM 1509 O O . GLY A 1 197 ? 18.308 -10.195 16.863 1.00 86.81 197 GLY A O 1
ATOM 1510 N N . ALA A 1 198 ? 17.281 -8.395 15.983 1.00 88.12 198 ALA A N 1
ATOM 1511 C CA . ALA A 1 198 ? 15.917 -8.815 16.301 1.00 88.12 198 ALA A CA 1
ATOM 1512 C C . ALA A 1 198 ? 15.267 -9.688 15.208 1.00 88.12 198 ALA A C 1
ATOM 1514 O O . ALA A 1 198 ? 14.155 -10.170 15.408 1.00 88.12 198 ALA A O 1
ATOM 1515 N N . VAL A 1 199 ? 15.922 -9.900 14.062 1.00 89.00 199 VAL A N 1
ATOM 1516 C CA . VAL A 1 199 ? 15.373 -10.674 12.941 1.00 89.00 199 VAL A CA 1
ATOM 1517 C C . VAL A 1 199 ? 15.483 -12.170 13.224 1.00 89.00 199 VAL A C 1
ATOM 1519 O O . VAL A 1 199 ? 16.559 -12.675 13.541 1.00 89.00 199 VAL A O 1
ATOM 1522 N N . ARG A 1 200 ? 14.362 -12.889 13.109 1.00 89.00 200 ARG A N 1
ATOM 1523 C CA . ARG A 1 200 ? 14.273 -14.342 13.335 1.00 89.00 200 ARG A CA 1
ATOM 1524 C C . ARG A 1 200 ? 14.167 -15.139 12.043 1.00 89.00 200 ARG A C 1
ATOM 1526 O O . ARG A 1 200 ? 14.754 -16.203 11.960 1.00 89.00 200 ARG A O 1
ATOM 1533 N N . ASN A 1 201 ? 13.412 -14.638 11.069 1.00 86.50 201 ASN A N 1
ATOM 1534 C CA . ASN A 1 201 ? 13.258 -15.268 9.759 1.00 86.50 201 ASN A CA 1
ATOM 1535 C C . ASN A 1 201 ? 12.849 -14.220 8.715 1.00 86.50 201 ASN A C 1
ATOM 1537 O O . ASN A 1 201 ? 12.196 -13.229 9.066 1.00 86.50 201 ASN A O 1
ATOM 1541 N N . ILE A 1 202 ? 13.192 -14.456 7.449 1.00 85.19 202 ILE A N 1
ATOM 1542 C CA . ILE A 1 202 ? 12.693 -13.703 6.300 1.00 85.19 202 ILE A CA 1
ATOM 1543 C C . ILE A 1 202 ? 12.216 -14.688 5.227 1.00 85.19 202 ILE A C 1
ATOM 1545 O O . ILE A 1 202 ? 13.014 -15.335 4.559 1.00 85.19 202 ILE A O 1
ATOM 1549 N N . ASP A 1 203 ? 10.905 -14.733 5.008 1.00 79.69 203 ASP A N 1
ATOM 1550 C CA . ASP A 1 203 ? 10.292 -15.528 3.947 1.00 79.69 203 ASP A CA 1
ATOM 1551 C C . ASP A 1 203 ? 10.004 -14.658 2.723 1.00 79.69 203 ASP A C 1
ATOM 1553 O O . ASP A 1 203 ? 9.525 -13.528 2.843 1.00 79.69 203 ASP A O 1
ATOM 1557 N N . PHE A 1 204 ? 10.235 -15.185 1.522 1.00 77.69 204 PHE A N 1
ATOM 1558 C CA . PHE A 1 204 ? 10.048 -14.432 0.283 1.00 77.69 204 PHE A CA 1
ATOM 1559 C C . PHE A 1 204 ? 8.942 -15.014 -0.602 1.00 77.69 204 PHE A C 1
ATOM 1561 O O . PHE A 1 204 ? 8.940 -16.196 -0.932 1.00 77.69 204 PHE A O 1
ATOM 1568 N N . ASP A 1 205 ? 8.050 -14.142 -1.073 1.00 73.50 205 ASP A N 1
ATOM 1569 C CA . ASP A 1 205 ? 7.092 -14.401 -2.152 1.00 73.50 205 ASP A CA 1
ATOM 1570 C C . ASP A 1 205 ? 7.494 -13.533 -3.352 1.00 73.50 205 ASP A C 1
ATOM 1572 O O . ASP A 1 205 ? 6.991 -12.426 -3.591 1.00 73.50 205 ASP A O 1
ATOM 1576 N N . LEU A 1 206 ? 8.497 -14.029 -4.079 1.00 61.31 206 LEU A N 1
ATOM 1577 C CA . LEU A 1 206 ? 9.022 -13.413 -5.296 1.00 61.31 206 LEU A CA 1
ATOM 1578 C C . LEU A 1 206 ? 8.239 -13.907 -6.516 1.00 61.31 206 LEU A C 1
ATOM 1580 O O . LEU A 1 206 ? 8.805 -14.463 -7.455 1.00 61.31 206 LEU A O 1
ATOM 1584 N N . ASP A 1 207 ? 6.924 -13.723 -6.504 1.00 45.38 207 ASP A N 1
ATOM 1585 C CA . ASP A 1 207 ? 6.097 -14.048 -7.660 1.00 45.38 207 ASP A CA 1
ATOM 1586 C C . ASP A 1 207 ? 6.344 -13.037 -8.791 1.00 45.38 207 ASP A C 1
ATOM 1588 O O . ASP A 1 207 ? 6.043 -11.844 -8.677 1.00 45.38 207 ASP A O 1
ATOM 1592 N N . GLN A 1 208 ? 6.902 -13.520 -9.902 1.00 43.69 208 GLN A N 1
ATOM 1593 C CA . GLN A 1 208 ? 7.219 -12.702 -11.074 1.00 43.69 208 GLN A CA 1
ATOM 1594 C C . GLN A 1 208 ? 5.968 -12.232 -11.840 1.00 43.69 208 GLN A C 1
ATOM 1596 O O . GLN A 1 208 ? 6.084 -11.334 -12.674 1.00 43.69 208 GLN A O 1
ATOM 1601 N N . GLY A 1 209 ? 4.788 -12.793 -11.544 1.00 35.03 209 GLY A N 1
ATOM 1602 C CA . GLY A 1 209 ? 3.493 -12.384 -12.091 1.00 35.03 209 GLY A CA 1
ATOM 1603 C C . GLY A 1 209 ? 2.733 -11.353 -11.243 1.00 35.03 209 GLY A C 1
ATOM 1604 O O . GLY A 1 209 ? 1.686 -10.866 -11.677 1.00 35.03 209 GLY A O 1
ATOM 1605 N N . LYS A 1 210 ? 3.224 -10.992 -10.046 1.00 41.03 210 LYS A N 1
ATOM 1606 C CA . LYS A 1 210 ? 2.586 -9.992 -9.169 1.00 41.03 210 LYS A CA 1
ATOM 1607 C C . LYS A 1 210 ? 3.146 -8.587 -9.406 1.00 41.03 210 LYS A C 1
ATOM 1609 O O . LYS A 1 210 ? 4.329 -8.389 -9.663 1.00 41.03 210 LYS A O 1
ATOM 1614 N N . ARG A 1 211 ? 2.286 -7.574 -9.227 1.00 39.16 211 ARG A N 1
ATOM 1615 C CA . ARG A 1 211 ? 2.647 -6.139 -9.311 1.00 39.16 211 ARG A CA 1
ATOM 1616 C C . ARG A 1 211 ? 3.694 -5.703 -8.275 1.00 39.16 211 ARG A C 1
ATOM 1618 O O . ARG A 1 211 ? 4.330 -4.666 -8.442 1.00 39.16 211 ARG A O 1
ATOM 1625 N N . ALA A 1 212 ? 3.858 -6.471 -7.203 1.00 54.53 212 ALA A N 1
ATOM 1626 C CA . ALA A 1 212 ? 4.869 -6.241 -6.187 1.00 54.53 212 ALA A CA 1
ATOM 1627 C C . ALA A 1 212 ? 5.382 -7.579 -5.656 1.00 54.53 212 ALA A C 1
ATOM 1629 O O . ALA A 1 212 ? 4.588 -8.493 -5.417 1.00 54.53 212 ALA A O 1
ATOM 1630 N N . SER A 1 213 ? 6.696 -7.674 -5.457 1.00 72.50 213 SER A N 1
ATOM 1631 C CA . SER A 1 213 ? 7.272 -8.764 -4.671 1.00 72.50 213 SER A CA 1
ATOM 1632 C C . SER A 1 213 ? 6.989 -8.509 -3.199 1.00 72.50 213 SER A C 1
ATOM 1634 O O . SER A 1 213 ? 6.952 -7.352 -2.765 1.00 72.50 213 SER A O 1
ATOM 1636 N N . ARG A 1 214 ? 6.836 -9.586 -2.432 1.00 84.38 214 ARG A N 1
ATOM 1637 C CA . ARG A 1 214 ? 6.613 -9.514 -0.992 1.00 84.38 214 ARG A CA 1
ATOM 1638 C C . ARG A 1 214 ? 7.700 -10.274 -0.244 1.00 84.38 214 ARG A C 1
ATOM 1640 O O . ARG A 1 214 ? 8.151 -11.319 -0.702 1.00 84.38 214 ARG A O 1
ATOM 1647 N N . ALA A 1 215 ? 8.086 -9.748 0.908 1.00 88.69 215 ALA A N 1
ATOM 1648 C CA . ALA A 1 215 ? 8.823 -10.501 1.911 1.00 88.69 215 ALA A CA 1
ATOM 1649 C C . ALA A 1 215 ? 8.072 -10.421 3.240 1.00 88.69 215 ALA A C 1
ATOM 1651 O O . ALA A 1 215 ? 7.427 -9.412 3.531 1.00 88.69 215 ALA A O 1
ATOM 1652 N N . THR A 1 216 ? 8.143 -11.471 4.040 1.00 92.31 216 THR A N 1
ATOM 1653 C CA . THR A 1 216 ? 7.586 -11.530 5.384 1.00 92.31 216 THR A CA 1
ATOM 1654 C C . THR A 1 216 ? 8.735 -11.723 6.353 1.00 92.31 216 THR A C 1
ATOM 1656 O O . THR A 1 216 ? 9.400 -12.749 6.349 1.00 92.31 216 THR A O 1
ATOM 1659 N N . VAL A 1 217 ? 8.971 -10.716 7.180 1.00 93.56 217 VAL A N 1
ATOM 1660 C CA . VAL A 1 217 ? 10.021 -10.704 8.190 1.00 93.56 217 VAL A CA 1
ATOM 1661 C C . VAL A 1 217 ? 9.390 -10.989 9.544 1.00 93.56 217 VAL A C 1
ATOM 1663 O O . VAL A 1 217 ? 8.462 -10.290 9.956 1.00 93.56 217 VAL A O 1
ATOM 1666 N N . GLN A 1 218 ? 9.903 -11.992 10.248 1.00 92.56 218 GLN A N 1
ATOM 1667 C CA . GLN A 1 218 ? 9.576 -12.231 11.649 1.00 92.56 218 GLN A CA 1
ATOM 1668 C C . GLN A 1 218 ? 10.634 -11.573 12.531 1.00 92.56 218 GLN A C 1
ATOM 1670 O O . GLN A 1 218 ? 11.826 -11.862 12.412 1.00 92.56 218 GLN A O 1
ATOM 1675 N N . LEU A 1 219 ? 10.187 -10.686 13.414 1.00 92.19 219 LEU A N 1
ATOM 1676 C CA . LEU A 1 219 ? 11.019 -9.918 14.332 1.00 92.19 219 LEU A CA 1
ATOM 1677 C C . LEU A 1 219 ? 10.664 -10.242 15.783 1.00 92.19 219 LEU A C 1
ATOM 1679 O O . LEU A 1 219 ? 9.523 -10.561 16.116 1.00 92.19 219 LEU A O 1
ATOM 1683 N N . ASP A 1 220 ? 11.643 -10.088 16.660 1.00 88.62 220 ASP A N 1
ATOM 1684 C CA . ASP A 1 220 ? 11.426 -9.945 18.092 1.00 88.62 220 ASP A CA 1
ATOM 1685 C C . ASP A 1 220 ? 10.766 -8.590 18.397 1.00 88.62 220 ASP A C 1
ATOM 1687 O O . ASP A 1 220 ? 11.084 -7.574 17.778 1.00 88.62 220 ASP A O 1
ATOM 1691 N N . ALA A 1 221 ? 9.863 -8.549 19.372 1.00 80.62 221 ALA A N 1
ATOM 1692 C CA . ALA A 1 221 ? 9.131 -7.349 19.764 1.00 80.62 221 ALA A CA 1
ATOM 1693 C C . ALA A 1 221 ? 10.040 -6.217 20.277 1.00 80.62 221 ALA A C 1
ATOM 1695 O O . ALA A 1 221 ? 9.607 -5.065 20.320 1.00 80.62 221 ALA A O 1
ATOM 1696 N N . THR A 1 222 ? 11.293 -6.523 20.625 1.00 78.94 222 THR A N 1
ATOM 1697 C CA . THR A 1 222 ? 12.334 -5.537 20.955 1.00 78.94 222 THR A CA 1
ATOM 1698 C C . THR A 1 222 ? 12.801 -4.699 19.758 1.00 78.94 222 THR A C 1
ATOM 1700 O O . THR A 1 222 ? 13.415 -3.656 19.968 1.00 78.94 222 THR A O 1
ATOM 1703 N N . ALA A 1 223 ? 12.473 -5.085 18.515 1.00 76.75 223 ALA A N 1
ATOM 1704 C CA . ALA A 1 223 ? 12.854 -4.370 17.288 1.00 76.75 223 ALA A CA 1
ATOM 1705 C C . ALA A 1 223 ? 12.272 -2.947 17.168 1.00 76.75 223 ALA A C 1
ATOM 1707 O O . ALA A 1 223 ? 12.687 -2.181 16.299 1.00 76.75 223 ALA A O 1
ATOM 1708 N N . GLY A 1 224 ? 11.305 -2.589 18.019 1.00 78.81 224 GLY A N 1
ATOM 1709 C CA . GLY A 1 224 ? 10.571 -1.333 17.920 1.00 78.81 224 GLY A CA 1
ATOM 1710 C C . GLY A 1 224 ? 9.593 -1.309 16.740 1.00 78.81 224 GLY A C 1
ATOM 1711 O O . GLY A 1 224 ? 9.416 -2.284 16.008 1.00 78.81 224 GLY A O 1
ATOM 1712 N N . ALA A 1 225 ? 8.899 -0.182 16.578 1.00 84.62 225 ALA A N 1
ATOM 1713 C CA . ALA A 1 225 ? 7.930 -0.009 15.502 1.00 84.62 225 ALA A CA 1
ATOM 1714 C C . ALA A 1 225 ? 8.639 0.220 14.159 1.00 84.62 225 ALA A C 1
ATOM 1716 O O . ALA A 1 225 ? 9.451 1.137 14.043 1.00 84.62 225 ALA A O 1
ATOM 1717 N N . MET A 1 226 ? 8.262 -0.532 13.123 1.00 92.06 226 MET A N 1
ATOM 1718 C CA . MET A 1 226 ? 8.623 -0.204 11.741 1.00 92.06 226 MET A CA 1
ATOM 1719 C C . MET A 1 226 ? 7.401 0.412 11.048 1.00 92.06 226 MET A C 1
ATOM 1721 O O . MET A 1 226 ? 6.483 -0.323 10.679 1.00 92.06 226 MET A O 1
ATOM 1725 N N . PRO A 1 227 ? 7.315 1.748 10.912 1.00 92.88 227 PRO A N 1
ATOM 1726 C CA . PRO A 1 227 ? 6.147 2.382 10.314 1.00 92.88 227 PRO A CA 1
ATOM 1727 C C . PRO A 1 227 ? 6.006 2.019 8.825 1.00 92.88 227 PRO A C 1
ATOM 1729 O O . PRO A 1 227 ? 7.010 1.789 8.145 1.00 92.88 227 PRO A O 1
ATOM 1732 N N . PRO A 1 228 ? 4.774 2.012 8.284 1.00 95.19 228 PRO A N 1
ATOM 1733 C CA . PRO A 1 228 ? 4.541 1.770 6.867 1.00 95.19 228 PRO A CA 1
ATOM 1734 C C . PRO A 1 228 ? 5.281 2.809 6.019 1.00 95.19 228 PRO A C 1
ATOM 1736 O O . PRO A 1 228 ? 5.398 3.975 6.399 1.00 95.19 228 PRO A O 1
ATOM 1739 N N . GLY A 1 229 ? 5.798 2.379 4.871 1.00 92.81 229 GLY A N 1
ATOM 1740 C CA . GLY A 1 229 ? 6.607 3.198 3.972 1.00 92.81 229 GLY A CA 1
ATOM 1741 C C . GLY A 1 229 ? 8.052 3.439 4.417 1.00 92.81 229 GLY A C 1
ATOM 1742 O O . GLY A 1 229 ? 8.767 4.138 3.704 1.00 92.81 229 GLY A O 1
ATOM 1743 N N . LEU A 1 230 ? 8.500 2.884 5.551 1.00 93.69 230 LEU A N 1
ATOM 1744 C CA . LEU A 1 230 ? 9.916 2.894 5.930 1.00 93.69 230 LEU A CA 1
ATOM 1745 C C . LEU A 1 230 ? 10.731 2.065 4.922 1.00 93.69 230 LEU A C 1
ATOM 1747 O O . LEU A 1 230 ? 10.371 0.904 4.691 1.00 93.69 230 LEU A O 1
ATOM 1751 N N . PRO A 1 231 ? 11.823 2.597 4.344 1.00 93.62 231 PRO A N 1
ATOM 1752 C CA . PRO A 1 231 ? 12.702 1.788 3.520 1.00 93.62 231 PRO A CA 1
ATOM 1753 C C . PRO A 1 231 ? 13.491 0.774 4.341 1.00 93.62 231 PRO A C 1
ATOM 1755 O O . PRO A 1 231 ? 14.006 1.066 5.419 1.00 93.62 231 PRO A O 1
ATOM 1758 N N . VAL A 1 232 ? 13.612 -0.423 3.787 1.00 94.12 232 VAL A N 1
ATOM 1759 C CA . VAL A 1 232 ? 14.404 -1.523 4.325 1.00 94.12 232 VAL A CA 1
ATOM 1760 C C . VAL A 1 232 ? 15.412 -1.944 3.271 1.00 94.12 232 VAL A C 1
ATOM 1762 O O . VAL A 1 232 ? 15.063 -2.081 2.098 1.00 94.12 232 VAL A O 1
ATOM 1765 N N . MET A 1 233 ? 16.659 -2.144 3.684 1.00 91.62 233 MET A N 1
ATOM 1766 C CA . MET A 1 233 ? 17.698 -2.728 2.845 1.00 91.62 233 MET A CA 1
ATOM 1767 C C . MET A 1 233 ? 17.894 -4.186 3.245 1.00 91.62 233 MET A C 1
ATOM 1769 O O . MET A 1 233 ? 18.204 -4.463 4.402 1.00 91.62 233 MET A O 1
ATOM 1773 N N . LEU A 1 234 ? 17.732 -5.098 2.289 1.00 85.62 234 LEU A N 1
ATOM 1774 C CA . LEU A 1 234 ? 18.126 -6.497 2.442 1.00 85.62 234 LEU A CA 1
ATOM 1775 C C . LEU A 1 234 ? 19.481 -6.709 1.764 1.00 85.62 234 LEU A C 1
ATOM 1777 O O . LEU A 1 234 ? 19.678 -6.235 0.642 1.00 85.62 234 LEU A O 1
ATOM 1781 N N . GLY A 1 235 ? 20.395 -7.384 2.463 1.00 75.44 235 GLY A N 1
ATOM 1782 C CA . GLY A 1 235 ? 21.774 -7.602 2.022 1.00 75.44 235 GLY A CA 1
ATOM 1783 C C . GLY A 1 235 ? 21.903 -8.421 0.734 1.00 75.44 235 GLY A C 1
ATOM 1784 O O . GLY A 1 235 ? 20.967 -9.098 0.303 1.00 75.44 235 GLY A O 1
ATOM 1785 N N . ASP A 1 236 ? 23.085 -8.353 0.117 1.00 71.62 236 ASP A N 1
ATOM 1786 C CA . ASP A 1 236 ? 23.405 -9.051 -1.140 1.00 71.62 236 ASP A CA 1
ATOM 1787 C C . ASP A 1 236 ? 23.368 -10.585 -1.003 1.00 71.62 236 ASP A C 1
ATOM 1789 O O . ASP A 1 236 ? 23.180 -11.308 -1.982 1.00 71.62 236 ASP A O 1
ATOM 1793 N N . ASP A 1 237 ? 23.491 -11.089 0.225 1.00 68.06 237 ASP A N 1
ATOM 1794 C CA . ASP A 1 237 ? 23.361 -12.497 0.594 1.00 68.06 237 ASP A CA 1
ATOM 1795 C C . ASP A 1 237 ? 21.932 -13.045 0.421 1.00 68.06 237 ASP A C 1
ATOM 1797 O O . ASP A 1 237 ? 21.747 -14.256 0.320 1.00 68.06 237 ASP A O 1
ATOM 1801 N N . MET A 1 238 ? 20.928 -12.172 0.278 1.00 66.69 238 MET A N 1
ATOM 1802 C CA . MET A 1 238 ? 19.520 -12.536 0.052 1.00 66.69 238 MET A CA 1
ATOM 1803 C C . MET A 1 238 ? 19.192 -12.834 -1.428 1.00 66.69 238 MET A C 1
ATOM 1805 O O . MET A 1 238 ? 18.024 -12.976 -1.815 1.00 66.69 238 MET A O 1
ATOM 1809 N N . GLY A 1 239 ? 20.208 -12.907 -2.296 1.00 66.19 239 GLY A N 1
ATOM 1810 C CA . GLY A 1 239 ? 20.074 -13.294 -3.701 1.00 66.19 239 GLY A CA 1
ATOM 1811 C C . GLY A 1 239 ? 19.091 -12.400 -4.477 1.00 66.19 239 GLY A C 1
ATOM 1812 O O . GLY A 1 239 ? 19.223 -11.177 -4.451 1.00 66.19 239 GLY A O 1
ATOM 1813 N N . PRO A 1 240 ? 18.075 -12.949 -5.177 1.00 62.81 240 PRO A N 1
ATOM 1814 C CA . PRO A 1 240 ? 17.132 -12.135 -5.950 1.00 62.81 240 PRO A CA 1
ATOM 1815 C C . PRO A 1 240 ? 16.286 -11.196 -5.079 1.00 62.81 240 PRO A C 1
ATOM 1817 O O . PRO A 1 240 ? 15.673 -10.268 -5.613 1.00 62.81 240 PRO A O 1
ATOM 1820 N N . ALA A 1 241 ? 16.216 -11.420 -3.764 1.00 70.06 241 ALA A N 1
ATOM 1821 C CA . ALA A 1 241 ? 15.517 -10.548 -2.831 1.00 70.06 241 ALA A CA 1
ATOM 1822 C C . ALA A 1 241 ? 16.364 -9.368 -2.328 1.00 70.06 241 ALA A C 1
ATOM 1824 O O . ALA A 1 241 ? 15.798 -8.461 -1.716 1.00 70.06 241 ALA A O 1
ATOM 1825 N N . ALA A 1 242 ? 17.668 -9.337 -2.618 1.00 77.19 242 ALA A N 1
ATOM 1826 C CA . ALA A 1 242 ? 18.549 -8.240 -2.232 1.00 77.19 242 ALA A CA 1
ATOM 1827 C C . ALA A 1 242 ? 18.044 -6.875 -2.740 1.00 77.19 242 ALA A C 1
ATOM 1829 O O . ALA A 1 242 ? 17.352 -6.775 -3.765 1.00 77.19 242 ALA A O 1
ATOM 1830 N N . GLY A 1 243 ? 18.395 -5.817 -2.008 1.00 84.19 243 GLY A N 1
ATOM 1831 C CA . GLY A 1 243 ? 18.100 -4.431 -2.361 1.00 84.19 243 GLY A CA 1
ATOM 1832 C C . GLY A 1 243 ? 17.028 -3.773 -1.492 1.00 84.19 243 GLY A C 1
ATOM 1833 O O . GLY A 1 243 ? 16.761 -4.187 -0.364 1.00 84.19 243 GLY A O 1
ATOM 1834 N N . ARG A 1 244 ? 16.436 -2.691 -2.016 1.00 88.38 244 ARG A N 1
ATOM 1835 C CA . ARG A 1 244 ? 15.494 -1.841 -1.276 1.00 88.38 244 ARG A CA 1
ATOM 1836 C C . ARG A 1 244 ? 14.061 -2.358 -1.329 1.00 88.38 244 ARG A C 1
ATOM 1838 O O . ARG A 1 244 ? 13.535 -2.717 -2.382 1.00 88.38 244 ARG A O 1
ATOM 1845 N N . TRP A 1 245 ? 13.420 -2.292 -0.174 1.00 91.62 245 TRP A N 1
ATOM 1846 C CA . TRP A 1 245 ? 12.021 -2.608 0.061 1.00 91.62 245 TRP A CA 1
ATOM 1847 C C . TRP A 1 245 ? 11.367 -1.483 0.857 1.00 91.62 245 TRP A C 1
ATOM 1849 O O . TRP A 1 245 ? 12.052 -0.662 1.459 1.00 91.62 245 TRP A O 1
ATOM 1859 N N . LEU A 1 246 ? 10.042 -1.449 0.881 1.00 93.31 246 LEU A N 1
ATOM 1860 C CA . LEU A 1 246 ? 9.259 -0.618 1.787 1.00 93.31 246 LEU A CA 1
ATOM 1861 C C . LEU A 1 246 ? 8.499 -1.515 2.755 1.00 93.31 246 LEU A C 1
ATOM 1863 O O . LEU A 1 246 ? 7.990 -2.564 2.364 1.00 93.31 246 LEU A O 1
ATOM 1867 N N . VAL A 1 247 ? 8.356 -1.084 4.002 1.00 96.25 247 VAL A N 1
ATOM 1868 C CA . VAL A 1 247 ? 7.420 -1.716 4.935 1.00 96.25 247 VAL A CA 1
ATOM 1869 C C . VAL A 1 247 ? 5.997 -1.489 4.434 1.00 96.25 247 VAL A C 1
ATOM 1871 O O . VAL A 1 247 ? 5.504 -0.365 4.443 1.00 96.25 247 VAL A O 1
ATOM 1874 N N . GLN A 1 248 ? 5.329 -2.551 3.989 1.00 94.56 248 GLN A N 1
ATOM 1875 C CA . GLN A 1 248 ? 3.920 -2.508 3.614 1.00 94.56 248 GLN A CA 1
ATOM 1876 C C . GLN A 1 248 ? 3.037 -2.551 4.853 1.00 94.56 248 GLN A C 1
ATOM 1878 O O . GLN A 1 248 ? 2.186 -1.681 5.021 1.00 94.56 248 GLN A O 1
ATOM 1883 N N . ASP A 1 249 ? 3.259 -3.563 5.693 1.00 95.88 249 ASP A N 1
ATOM 1884 C CA . ASP A 1 249 ? 2.456 -3.839 6.876 1.00 95.88 249 ASP A CA 1
ATOM 1885 C C . ASP A 1 249 ? 3.371 -4.164 8.060 1.00 95.88 249 ASP A C 1
ATOM 1887 O O . ASP A 1 249 ? 4.322 -4.929 7.927 1.00 95.88 249 ASP A O 1
ATOM 1891 N N . PHE A 1 250 ? 3.059 -3.619 9.227 1.00 96.25 250 PHE A N 1
ATOM 1892 C CA . PHE A 1 250 ? 3.634 -3.996 10.513 1.00 96.25 250 PHE A CA 1
ATOM 1893 C C . PHE A 1 250 ? 2.499 -4.513 11.384 1.00 96.25 250 PHE A C 1
ATOM 1895 O O . PHE A 1 250 ? 1.548 -3.778 11.662 1.00 96.25 250 PHE A O 1
ATOM 1902 N N . ARG A 1 251 ? 2.585 -5.775 11.800 1.00 95.12 251 ARG A N 1
ATOM 1903 C CA . ARG A 1 251 ? 1.570 -6.429 12.617 1.00 95.12 251 ARG A CA 1
ATOM 1904 C C . ARG A 1 251 ? 2.170 -6.928 13.920 1.00 95.12 251 ARG A C 1
ATOM 1906 O O . ARG A 1 251 ? 3.165 -7.651 13.921 1.00 95.12 251 ARG A O 1
ATOM 1913 N N . ARG A 1 252 ? 1.524 -6.566 15.024 1.00 91.12 252 ARG A N 1
ATOM 1914 C CA . ARG A 1 252 ? 1.939 -6.946 16.371 1.00 91.12 252 ARG A CA 1
ATOM 1915 C C . ARG A 1 252 ? 0.726 -7.286 17.218 1.00 91.12 252 ARG A C 1
ATOM 1917 O O . ARG A 1 252 ? -0.172 -6.462 17.368 1.00 91.12 252 ARG A O 1
ATOM 1924 N N . SER A 1 253 ? 0.760 -8.465 17.820 1.00 90.94 253 SER A N 1
ATOM 1925 C CA . SER A 1 253 ? -0.107 -8.783 18.947 1.00 90.94 253 SER A CA 1
ATOM 1926 C C . SER A 1 253 ? 0.534 -8.226 20.214 1.00 90.94 253 SER A C 1
ATOM 1928 O O . SER A 1 253 ? 1.693 -8.541 20.487 1.00 90.94 253 SER A O 1
ATOM 1930 N N . LEU A 1 254 ? -0.167 -7.391 20.985 1.00 85.38 254 LEU A N 1
ATOM 1931 C CA . LEU A 1 254 ? 0.417 -6.753 22.176 1.00 85.38 254 LEU A CA 1
ATOM 1932 C C . LEU A 1 254 ? 0.660 -7.737 23.329 1.00 85.38 254 LEU A C 1
ATOM 1934 O O . LEU A 1 254 ? 1.291 -7.374 24.306 1.00 85.38 254 LEU A O 1
ATOM 1938 N N . SER A 1 255 ? 0.219 -8.992 23.224 1.00 83.25 255 SER A N 1
ATOM 1939 C CA . SER A 1 255 ? 0.594 -10.049 24.172 1.00 83.25 255 SER A CA 1
ATOM 1940 C C . SER A 1 255 ? 1.708 -10.967 23.652 1.00 83.25 255 SER A C 1
ATOM 1942 O O . SER A 1 255 ? 2.048 -11.943 24.318 1.00 83.25 255 SER A O 1
ATOM 1944 N N . SER A 1 256 ? 2.246 -10.709 22.454 1.00 85.00 256 SER A N 1
ATOM 1945 C CA . SER A 1 256 ? 3.275 -11.532 21.811 1.00 85.00 256 SER A CA 1
ATOM 1946 C C . SER A 1 256 ? 4.634 -10.841 21.824 1.00 85.00 256 SER A C 1
ATOM 1948 O O . SER A 1 256 ? 4.748 -9.634 21.620 1.00 85.00 256 SER A O 1
ATOM 1950 N N . THR A 1 257 ? 5.692 -11.633 21.989 1.00 85.00 257 THR A N 1
ATOM 1951 C CA . THR A 1 257 ? 7.078 -11.189 21.789 1.00 85.00 257 THR A CA 1
ATOM 1952 C C . THR A 1 257 ? 7.511 -11.248 20.326 1.00 85.00 257 THR A C 1
ATOM 1954 O O . THR A 1 257 ? 8.662 -10.948 20.025 1.00 85.00 257 THR A O 1
ATOM 1957 N N . GLN A 1 258 ? 6.614 -11.625 19.413 1.00 88.25 258 GLN A N 1
ATOM 1958 C CA . GLN A 1 258 ? 6.872 -11.681 17.979 1.00 88.25 258 GLN A CA 1
ATOM 1959 C C . GLN A 1 258 ? 6.088 -10.609 17.227 1.00 88.25 258 GLN A C 1
ATOM 1961 O O . GLN A 1 258 ? 4.938 -10.294 17.544 1.00 88.25 258 GLN A O 1
ATOM 1966 N N . VAL A 1 259 ? 6.726 -10.080 16.193 1.00 92.06 259 VAL A N 1
ATOM 1967 C CA . VAL A 1 259 ? 6.197 -9.069 15.286 1.00 92.06 259 VAL A CA 1
ATOM 1968 C C . VAL A 1 259 ? 6.369 -9.576 13.864 1.00 92.06 259 VAL A C 1
ATOM 1970 O O . VAL A 1 259 ? 7.436 -10.059 13.496 1.00 92.06 259 VAL A O 1
ATOM 1973 N N . THR A 1 260 ? 5.336 -9.415 13.044 1.00 95.50 260 THR A N 1
ATOM 1974 C CA . THR A 1 260 ? 5.408 -9.732 11.619 1.00 95.50 260 THR A CA 1
ATOM 1975 C C . THR A 1 260 ? 5.432 -8.445 10.810 1.00 95.50 260 THR A C 1
ATOM 1977 O O . THR A 1 260 ? 4.515 -7.627 10.895 1.00 95.50 260 THR A O 1
ATOM 1980 N N . VAL A 1 261 ? 6.455 -8.284 9.977 1.00 97.25 261 VAL A N 1
ATOM 1981 C CA . VAL A 1 261 ? 6.581 -7.167 9.041 1.00 97.25 261 VAL A CA 1
ATOM 1982 C C . VAL A 1 261 ? 6.473 -7.695 7.621 1.00 97.25 261 VAL A C 1
ATOM 1984 O O . VAL A 1 261 ? 7.226 -8.564 7.202 1.00 97.25 261 VAL A O 1
ATOM 1987 N N . THR A 1 262 ? 5.527 -7.166 6.856 1.00 95.75 262 THR A N 1
ATOM 1988 C CA . THR A 1 262 ? 5.422 -7.427 5.424 1.00 95.75 262 THR A CA 1
ATOM 1989 C C . THR A 1 262 ? 6.138 -6.322 4.676 1.00 95.75 262 THR A C 1
ATOM 1991 O O . THR A 1 262 ? 5.752 -5.158 4.761 1.00 95.75 262 THR A O 1
ATOM 1994 N N . LEU A 1 263 ? 7.159 -6.686 3.916 1.00 94.44 263 LEU A N 1
ATOM 1995 C CA . LEU A 1 263 ? 7.854 -5.801 3.002 1.00 94.44 263 LEU A CA 1
ATOM 1996 C C . LEU A 1 263 ? 7.250 -5.918 1.607 1.00 94.44 263 LEU A C 1
ATOM 1998 O O . LEU A 1 263 ? 6.835 -6.991 1.169 1.00 94.44 263 LEU A O 1
ATOM 2002 N N . THR A 1 264 ? 7.239 -4.806 0.891 1.00 89.06 264 THR A N 1
ATOM 2003 C CA . THR A 1 264 ? 6.843 -4.734 -0.507 1.00 89.06 264 THR A CA 1
ATOM 2004 C C . THR A 1 264 ? 7.913 -4.004 -1.287 1.00 89.06 264 THR A C 1
ATOM 2006 O O . THR A 1 264 ? 8.451 -2.988 -0.848 1.00 89.06 264 THR A O 1
ATOM 2009 N N . ARG A 1 265 ? 8.226 -4.512 -2.468 1.00 76.50 265 ARG A N 1
ATOM 2010 C CA . ARG A 1 265 ? 8.905 -3.718 -3.484 1.00 76.50 265 ARG A CA 1
ATOM 2011 C C . ARG A 1 265 ? 8.053 -3.796 -4.733 1.00 76.50 265 ARG A C 1
ATOM 2013 O O . ARG A 1 265 ? 7.799 -4.879 -5.270 1.00 76.50 265 ARG A O 1
ATOM 2020 N N . ALA A 1 266 ? 7.553 -2.644 -5.165 1.00 60.91 266 ALA A N 1
ATOM 2021 C CA . ALA A 1 266 ? 6.948 -2.551 -6.477 1.00 60.91 266 ALA A CA 1
ATOM 2022 C C . ALA A 1 266 ? 8.046 -2.818 -7.503 1.00 60.91 266 ALA A C 1
ATOM 2024 O O . ALA A 1 266 ? 9.089 -2.161 -7.507 1.00 60.91 266 ALA A O 1
ATOM 2025 N N . ARG A 1 267 ? 7.821 -3.786 -8.389 1.00 40.16 267 ARG A N 1
ATOM 2026 C CA . ARG A 1 267 ? 8.611 -3.846 -9.612 1.00 40.16 267 ARG A CA 1
ATOM 2027 C C . ARG A 1 267 ? 8.067 -2.691 -10.459 1.00 40.16 267 ARG A C 1
ATOM 2029 O O . ARG A 1 267 ? 6.903 -2.731 -10.819 1.00 40.16 267 ARG A O 1
ATOM 2036 N N . HIS A 1 268 ? 8.880 -1.646 -10.616 1.00 30.30 268 HIS A N 1
ATOM 2037 C CA . HIS A 1 268 ? 8.816 -0.522 -11.566 1.00 30.30 268 HIS A CA 1
ATOM 2038 C C . HIS A 1 268 ? 7.437 0.059 -11.959 1.00 30.30 268 HIS A C 1
ATOM 2040 O O . HIS A 1 268 ? 6.603 -0.573 -12.592 1.00 30.30 268 HIS A O 1
ATOM 2046 N N . VAL A 1 269 ? 7.274 1.367 -11.756 1.00 32.50 269 VAL A N 1
ATOM 2047 C CA . VAL A 1 269 ? 6.451 2.200 -12.645 1.00 32.50 269 VAL A CA 1
ATOM 2048 C C . VAL A 1 269 ? 7.414 2.748 -13.690 1.00 32.50 269 VAL A C 1
ATOM 2050 O O . VAL A 1 269 ? 8.351 3.457 -13.342 1.00 32.50 269 VAL A O 1
ATOM 2053 N N . LEU A 1 270 ? 7.254 2.388 -14.961 1.00 27.02 270 LEU A N 1
ATOM 2054 C CA . LEU A 1 270 ? 7.997 3.043 -16.039 1.00 27.02 270 LEU A CA 1
ATOM 2055 C C . LEU A 1 270 ? 7.287 4.339 -16.428 1.00 27.02 270 LEU A C 1
ATOM 2057 O O . LEU A 1 270 ? 6.069 4.353 -16.606 1.00 27.02 270 LEU A O 1
ATOM 2061 N N . ALA A 1 271 ? 8.059 5.416 -16.559 1.00 29.61 271 ALA A N 1
ATOM 2062 C CA . ALA A 1 271 ? 7.588 6.673 -17.115 1.00 29.61 271 ALA A CA 1
ATOM 2063 C C . ALA A 1 271 ? 7.173 6.513 -18.589 1.00 29.61 271 ALA A C 1
ATOM 2065 O O . ALA A 1 271 ? 7.794 5.779 -19.358 1.00 29.61 271 ALA A O 1
ATOM 2066 N N . GLU A 1 272 ? 6.130 7.246 -18.976 1.00 26.34 272 GLU A N 1
ATOM 2067 C CA . GLU A 1 272 ? 5.618 7.343 -20.344 1.00 26.34 272 GLU A CA 1
ATOM 2068 C C . GLU A 1 272 ? 6.675 7.917 -21.310 1.00 26.34 272 GLU A C 1
ATOM 2070 O O . GLU A 1 272 ? 7.229 8.991 -21.043 1.00 26.34 272 GLU A O 1
ATOM 2075 N N . PRO A 1 273 ? 6.906 7.318 -22.493 1.00 25.34 273 PRO A N 1
ATOM 2076 C CA . PRO A 1 273 ? 7.405 8.094 -23.617 1.00 25.34 273 PRO A CA 1
ATOM 2077 C C . PRO A 1 273 ? 6.312 9.087 -24.040 1.00 25.34 273 PRO A C 1
ATOM 2079 O O . PRO A 1 273 ? 5.142 8.720 -24.161 1.00 25.34 273 PRO A O 1
ATOM 2082 N N . LYS A 1 274 ? 6.686 10.354 -24.271 1.00 27.52 274 LYS A N 1
ATOM 2083 C CA . LYS A 1 274 ? 5.774 11.380 -24.806 1.00 27.52 274 LYS A CA 1
ATOM 2084 C C . LYS A 1 274 ? 5.030 10.822 -26.019 1.00 27.52 274 LYS A C 1
ATOM 2086 O O . LYS A 1 274 ? 5.669 10.360 -26.963 1.00 27.52 274 LYS A O 1
ATOM 2091 N N . ALA A 1 275 ? 3.701 10.914 -25.986 1.00 27.94 275 ALA A N 1
ATOM 2092 C CA . ALA A 1 275 ? 2.834 10.529 -27.088 1.00 27.94 275 ALA A CA 1
ATOM 2093 C C . ALA A 1 275 ? 3.330 11.160 -28.398 1.00 27.94 275 ALA A C 1
ATOM 2095 O O . ALA A 1 275 ? 3.287 12.381 -28.567 1.00 27.94 275 ALA A O 1
ATOM 2096 N N . SER A 1 276 ? 3.805 10.322 -29.321 1.00 29.69 276 SER A N 1
ATOM 2097 C CA . SER A 1 276 ? 3.840 10.707 -30.726 1.00 29.69 276 SER A CA 1
ATOM 2098 C C . SER A 1 276 ? 2.394 10.703 -31.212 1.00 29.69 276 SER A C 1
ATOM 2100 O O . SER A 1 276 ? 1.609 9.812 -30.883 1.00 29.69 276 SER A O 1
ATOM 2102 N N . SER A 1 277 ? 2.004 11.776 -31.891 1.00 29.33 277 SER A N 1
ATOM 2103 C CA . SER A 1 277 ? 0.680 11.929 -32.482 1.00 29.33 277 SER A CA 1
ATOM 2104 C C . SER A 1 277 ? 0.307 10.676 -33.267 1.00 29.33 277 SER A C 1
ATOM 2106 O O . SER A 1 277 ? 1.127 10.209 -34.055 1.00 29.33 277 SER A O 1
ATOM 2108 N N . ARG A 1 278 ? -0.925 10.184 -33.067 1.00 32.50 278 ARG A N 1
ATOM 2109 C CA . ARG A 1 278 ? -1.599 9.199 -33.928 1.00 32.50 278 ARG A CA 1
ATOM 2110 C C . ARG A 1 278 ? -1.329 9.544 -35.395 1.00 32.50 278 ARG A C 1
ATOM 2112 O O . ARG A 1 278 ? -1.964 10.442 -35.940 1.00 32.50 278 ARG A O 1
ATOM 2119 N N . GLY A 1 279 ? -0.347 8.873 -35.978 1.00 30.08 279 GLY A N 1
ATOM 2120 C CA . GLY A 1 279 ? 0.021 8.972 -37.376 1.00 30.08 279 GLY A CA 1
ATOM 2121 C C . GLY A 1 279 ? -0.385 7.672 -38.036 1.00 30.08 279 GLY A C 1
ATOM 2122 O O . GLY A 1 279 ? 0.183 6.638 -37.711 1.00 30.08 279 GLY A O 1
ATOM 2123 N N . ASP A 1 280 ? -1.398 7.791 -38.886 1.00 32.81 280 ASP A N 1
ATOM 2124 C CA . ASP A 1 280 ? -1.824 6.869 -39.934 1.00 32.81 280 ASP A CA 1
ATOM 2125 C C . ASP A 1 280 ? -1.992 5.392 -39.540 1.00 32.81 280 ASP A C 1
ATOM 2127 O O . ASP A 1 280 ? -1.046 4.611 -39.437 1.00 32.81 280 ASP A O 1
ATOM 2131 N N . LEU A 1 281 ? -3.254 5.006 -39.340 1.00 36.38 281 LEU A N 1
ATOM 2132 C CA . LEU A 1 281 ? -3.671 3.610 -39.280 1.00 36.38 281 LEU A CA 1
ATOM 2133 C C . LEU A 1 281 ? -3.493 3.016 -40.685 1.00 36.38 281 LEU A C 1
ATOM 2135 O O . LEU A 1 281 ? -4.416 3.052 -41.494 1.00 36.38 281 LEU A O 1
ATOM 2139 N N . GLY A 1 282 ? -2.284 2.529 -40.974 1.00 30.73 282 GLY A N 1
ATOM 2140 C CA . GLY A 1 282 ? -1.998 1.746 -42.173 1.00 30.73 282 GLY A CA 1
ATOM 2141 C C . GLY A 1 282 ? -2.942 0.546 -42.258 1.00 30.73 282 GLY A C 1
ATOM 2142 O O . GLY A 1 282 ? -3.204 -0.104 -41.245 1.00 30.73 282 GLY A O 1
ATOM 2143 N N . ASP A 1 283 ? -3.487 0.321 -43.452 1.00 32.53 283 ASP A N 1
ATOM 2144 C CA . ASP A 1 283 ? -4.605 -0.584 -43.705 1.00 32.53 283 ASP A CA 1
ATOM 2145 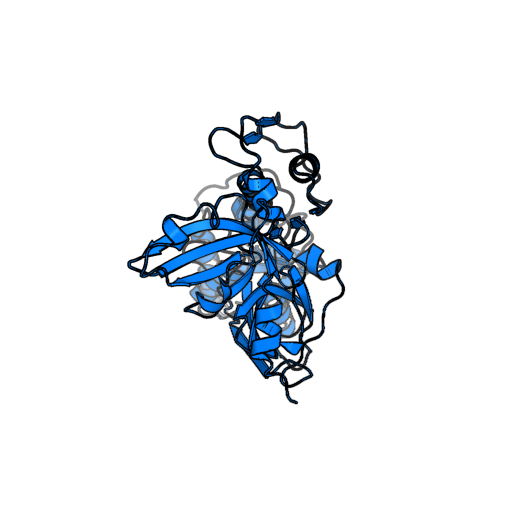C C . ASP A 1 283 ? -4.326 -2.072 -43.387 1.00 32.53 283 ASP A C 1
ATOM 2147 O O . ASP A 1 283 ? -3.185 -2.528 -43.277 1.00 32.53 283 ASP A O 1
ATOM 2151 N N . ASP A 1 284 ? -5.420 -2.831 -43.267 1.00 30.39 284 ASP A N 1
ATOM 2152 C CA . ASP A 1 284 ? -5.501 -4.257 -42.922 1.00 30.39 284 ASP A CA 1
ATOM 2153 C C . ASP A 1 284 ? -4.939 -5.241 -43.983 1.00 30.39 284 ASP A C 1
ATOM 2155 O O . ASP A 1 284 ? -5.159 -6.451 -43.890 1.00 30.39 284 ASP A O 1
ATOM 2159 N N . SER A 1 285 ? -4.172 -4.806 -44.986 1.00 31.05 285 SER A N 1
ATOM 2160 C CA . SER A 1 285 ? -3.633 -5.691 -46.042 1.00 31.05 285 SER A CA 1
ATOM 2161 C C . SER A 1 285 ? -2.452 -6.587 -45.619 1.00 31.05 285 SER A C 1
ATOM 2163 O O . SER A 1 285 ? -1.823 -7.251 -46.444 1.00 31.05 285 SER A O 1
ATOM 2165 N N . PHE A 1 286 ? -2.137 -6.685 -44.328 1.00 32.69 286 PHE A N 1
ATOM 2166 C CA . PHE A 1 286 ? -0.833 -7.167 -43.862 1.00 32.69 286 PHE A CA 1
ATOM 2167 C C . PHE A 1 286 ? -0.701 -8.686 -43.594 1.00 32.69 286 PHE A C 1
ATOM 2169 O O . PHE A 1 286 ? 0.285 -9.136 -43.005 1.00 32.69 286 PHE A O 1
ATOM 2176 N N . VAL A 1 287 ? -1.663 -9.514 -44.017 1.00 33.62 287 VAL A N 1
ATOM 2177 C CA . VAL A 1 287 ? -1.676 -10.959 -43.691 1.00 33.62 287 VAL A CA 1
ATOM 2178 C C . VAL A 1 287 ? -0.812 -11.825 -44.628 1.00 33.62 287 VAL A C 1
ATOM 2180 O O . VAL A 1 287 ? -0.500 -12.961 -44.275 1.00 33.62 287 VAL A O 1
ATOM 2183 N N . THR A 1 288 ? -0.321 -11.335 -45.772 1.00 34.91 288 THR A N 1
ATOM 2184 C CA . THR A 1 288 ? 0.431 -12.196 -46.712 1.00 34.91 288 THR A CA 1
ATOM 2185 C C . THR A 1 2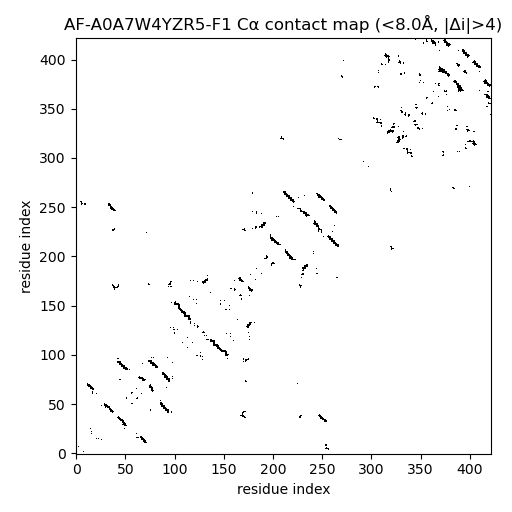88 ? 1.634 -11.505 -47.357 1.00 34.91 288 THR A C 1
ATOM 2187 O O . THR A 1 288 ? 1.483 -10.743 -48.305 1.00 34.91 288 THR A O 1
ATOM 2190 N N . GLY A 1 289 ? 2.849 -11.822 -46.893 1.00 28.17 289 GLY A N 1
ATOM 2191 C CA . GLY A 1 289 ? 4.105 -11.389 -47.518 1.00 28.17 289 GLY A CA 1
ATOM 2192 C C . GLY A 1 289 ? 5.161 -12.495 -47.501 1.00 28.17 289 GLY A C 1
ATOM 2193 O O . GLY A 1 289 ? 5.750 -12.781 -46.462 1.00 28.17 289 GLY A O 1
ATOM 2194 N N . SER A 1 290 ? 5.364 -13.125 -48.661 1.00 38.31 290 SER A N 1
ATOM 2195 C CA . SER A 1 290 ? 6.339 -14.189 -48.936 1.00 38.31 290 SER A CA 1
ATOM 2196 C C . SER A 1 290 ? 7.755 -13.619 -49.103 1.00 38.31 290 SER A C 1
ATOM 2198 O O . SER A 1 290 ? 7.955 -12.697 -49.889 1.00 38.31 290 SER A O 1
ATOM 2200 N N . GLY A 1 291 ? 8.739 -14.185 -48.397 1.00 31.11 291 GLY A N 1
ATOM 2201 C CA . GLY A 1 291 ? 10.168 -13.919 -48.586 1.00 31.11 291 GLY A CA 1
ATOM 2202 C C . GLY A 1 291 ? 10.970 -15.206 -48.379 1.00 31.11 291 GLY A C 1
ATOM 2203 O O . GLY A 1 291 ? 10.933 -15.796 -47.299 1.00 31.11 291 GLY A O 1
ATOM 2204 N N . SER A 1 292 ? 11.632 -15.682 -49.435 1.00 38.16 292 SER A N 1
ATOM 2205 C CA . SER A 1 292 ? 12.324 -16.973 -49.491 1.00 38.16 292 SER A CA 1
ATOM 2206 C C . SER A 1 292 ? 13.801 -16.871 -49.098 1.00 38.16 292 SER A C 1
ATOM 2208 O O . SER A 1 292 ? 14.540 -16.155 -49.765 1.00 38.16 292 SER A O 1
ATOM 2210 N N . ASP A 1 293 ? 14.250 -17.665 -48.118 1.00 34.12 293 ASP A N 1
ATOM 2211 C CA . ASP A 1 293 ? 15.647 -18.122 -48.044 1.00 34.12 293 ASP A CA 1
ATOM 2212 C C . ASP A 1 293 ? 15.771 -19.451 -47.266 1.00 34.12 293 ASP A C 1
ATOM 2214 O O . ASP A 1 293 ? 15.199 -19.619 -46.186 1.00 34.12 293 ASP A O 1
ATOM 2218 N N . THR A 1 294 ? 16.449 -20.442 -47.847 1.00 38.78 294 THR A N 1
ATOM 2219 C CA . THR A 1 294 ? 16.234 -21.890 -47.622 1.00 38.78 294 THR A CA 1
ATOM 2220 C C . THR A 1 294 ? 17.083 -22.571 -46.545 1.00 38.78 294 THR A C 1
ATOM 2222 O O . THR A 1 294 ? 16.832 -23.737 -46.262 1.00 38.78 294 THR A O 1
ATOM 2225 N N . GLY A 1 295 ? 17.986 -21.861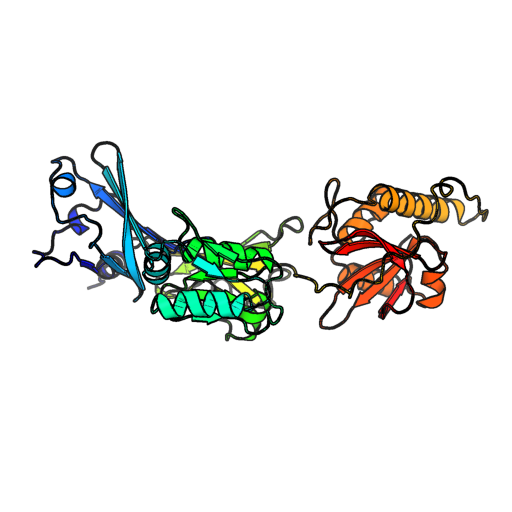 -45.867 1.00 37.06 295 GLY A N 1
ATOM 2226 C CA . GLY A 1 295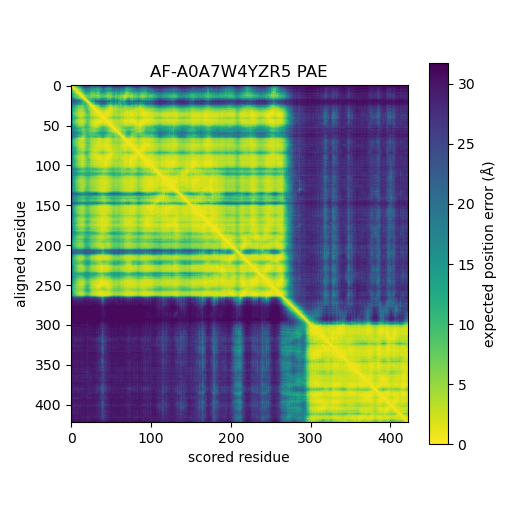 ? 18.521 -22.260 -44.547 1.00 37.06 295 GLY A CA 1
ATOM 2227 C C . GLY A 1 295 ? 17.857 -21.508 -43.383 1.00 37.06 295 GLY A C 1
ATOM 2228 O O . GLY A 1 295 ? 17.928 -21.925 -42.231 1.00 37.06 295 GLY A O 1
ATOM 2229 N N . GLY A 1 296 ? 17.158 -20.413 -43.712 1.00 43.66 296 GLY A N 1
ATOM 2230 C CA . GLY A 1 296 ? 16.470 -19.498 -42.806 1.00 43.66 296 GLY A CA 1
ATOM 2231 C C . GLY A 1 296 ? 14.958 -19.711 -42.714 1.00 43.66 296 GLY A C 1
ATOM 2232 O O . GLY A 1 296 ? 14.308 -18.996 -41.964 1.00 43.66 296 GLY A O 1
ATOM 2233 N N . LYS A 1 297 ? 14.367 -20.694 -43.411 1.00 41.25 297 LYS A N 1
ATOM 2234 C CA . LYS A 1 297 ? 12.906 -20.922 -43.416 1.00 41.25 297 LYS A CA 1
ATOM 2235 C C . LYS A 1 297 ? 12.314 -21.151 -42.022 1.00 41.25 297 LYS A C 1
ATOM 2237 O O . LYS A 1 297 ? 11.248 -20.616 -41.738 1.00 41.25 297 LYS A O 1
ATOM 2242 N N . ALA A 1 298 ? 12.999 -21.891 -41.147 1.00 46.53 298 ALA A N 1
ATOM 2243 C CA . ALA A 1 298 ? 12.517 -22.158 -39.789 1.00 46.53 298 ALA A CA 1
ATOM 2244 C C . ALA A 1 298 ? 12.633 -20.926 -38.871 1.00 46.53 298 ALA A C 1
ATOM 2246 O O . ALA A 1 298 ? 11.659 -20.569 -38.215 1.00 46.53 298 ALA A O 1
ATOM 2247 N N . ALA A 1 299 ? 13.775 -20.225 -38.887 1.00 52.56 299 ALA A N 1
ATOM 2248 C CA . ALA A 1 299 ? 13.974 -18.982 -38.131 1.00 52.56 299 ALA A CA 1
ATOM 2249 C C . ALA A 1 299 ? 13.063 -17.843 -38.636 1.00 52.56 299 ALA A C 1
ATOM 2251 O O . ALA A 1 299 ? 12.518 -17.070 -37.853 1.00 52.56 299 ALA A O 1
ATOM 2252 N N . THR A 1 300 ? 12.818 -17.769 -39.947 1.00 68.12 300 THR A N 1
ATOM 2253 C CA . THR A 1 300 ? 11.870 -16.829 -40.566 1.00 68.12 300 THR A CA 1
ATOM 2254 C C . THR A 1 300 ? 10.420 -17.186 -40.235 1.00 68.12 300 THR A C 1
ATOM 2256 O O . THR A 1 300 ? 9.645 -16.285 -39.925 1.00 68.12 300 THR A O 1
ATOM 2259 N N . ALA A 1 301 ? 10.048 -18.471 -40.205 1.00 72.50 301 ALA A N 1
ATOM 2260 C CA . ALA A 1 301 ? 8.717 -18.904 -39.771 1.00 72.50 301 ALA A CA 1
ATOM 2261 C C . ALA A 1 301 ? 8.477 -18.643 -38.273 1.00 72.50 301 ALA A C 1
ATOM 2263 O O . ALA A 1 301 ? 7.414 -18.150 -37.897 1.00 72.50 301 ALA A O 1
ATOM 2264 N N . ALA A 1 302 ? 9.471 -18.906 -37.419 1.00 75.94 302 ALA A N 1
ATOM 2265 C CA . ALA A 1 302 ? 9.408 -18.619 -35.988 1.00 75.94 302 ALA A CA 1
ATOM 2266 C C . ALA A 1 302 ? 9.316 -17.105 -35.723 1.00 75.94 302 ALA A C 1
ATOM 2268 O O . ALA A 1 302 ? 8.437 -16.662 -34.983 1.00 75.94 302 ALA A O 1
ATOM 2269 N N . ARG A 1 303 ? 10.120 -16.281 -36.412 1.00 83.62 303 ARG A N 1
ATOM 2270 C CA . ARG A 1 303 ? 9.991 -14.813 -36.365 1.00 83.62 303 ARG A CA 1
ATOM 2271 C C . ARG A 1 303 ? 8.635 -14.326 -36.870 1.00 83.62 303 ARG A C 1
ATOM 2273 O O . ARG A 1 303 ? 8.032 -13.460 -36.240 1.00 83.62 303 ARG A O 1
ATOM 2280 N N . ALA A 1 304 ? 8.117 -14.887 -37.962 1.00 82.00 304 ALA A N 1
ATOM 2281 C CA . ALA A 1 304 ? 6.790 -14.541 -38.465 1.00 82.00 304 ALA A CA 1
ATOM 2282 C C . ALA A 1 304 ? 5.696 -14.873 -37.438 1.00 82.00 304 ALA A C 1
ATOM 2284 O O . ALA A 1 304 ? 4.814 -14.049 -37.204 1.00 82.00 304 ALA A O 1
ATOM 2285 N N . LYS A 1 305 ? 5.794 -16.027 -36.767 1.00 82.06 305 LYS A N 1
ATOM 2286 C CA . LYS A 1 305 ? 4.870 -16.447 -35.705 1.00 82.06 305 LYS A CA 1
ATOM 2287 C C . LYS A 1 305 ? 4.939 -15.536 -34.478 1.00 82.06 305 LYS A C 1
ATOM 2289 O O . LYS A 1 305 ? 3.897 -15.165 -33.947 1.00 82.06 305 LYS A O 1
ATOM 2294 N N . MET A 1 306 ? 6.143 -15.123 -34.081 1.00 91.12 306 MET A N 1
ATOM 2295 C CA . MET A 1 306 ? 6.354 -14.142 -33.014 1.00 91.12 306 MET A CA 1
ATOM 2296 C C . MET A 1 306 ? 5.662 -12.815 -33.340 1.00 91.12 306 MET A C 1
ATOM 2298 O O . MET A 1 306 ? 4.878 -12.305 -32.540 1.00 91.12 306 MET A O 1
ATOM 2302 N N . VAL A 1 307 ? 5.900 -12.263 -34.532 1.00 90.38 307 VAL A N 1
ATOM 2303 C CA . VAL A 1 307 ? 5.296 -10.980 -34.914 1.00 90.38 307 VAL A CA 1
ATOM 2304 C C . VAL A 1 307 ? 3.777 -11.098 -35.082 1.00 90.38 307 VAL A C 1
ATOM 2306 O O . VAL A 1 307 ? 3.054 -10.210 -34.640 1.00 90.38 307 VAL A O 1
ATOM 2309 N N . ALA A 1 308 ? 3.275 -12.197 -35.655 1.00 80.69 308 ALA A N 1
ATOM 2310 C CA . ALA A 1 308 ? 1.838 -12.447 -35.782 1.00 80.69 308 ALA A CA 1
ATOM 2311 C C . ALA A 1 308 ? 1.148 -12.527 -34.413 1.00 80.69 308 ALA A C 1
ATOM 2313 O O . ALA A 1 308 ? 0.088 -11.931 -34.222 1.00 80.69 308 ALA A O 1
ATOM 2314 N N . PHE A 1 309 ? 1.774 -13.197 -33.440 1.00 90.69 309 PHE A N 1
ATOM 2315 C CA . PHE A 1 309 ? 1.272 -13.233 -32.071 1.00 90.69 309 PHE A CA 1
ATOM 2316 C C . PHE A 1 309 ? 1.166 -11.827 -31.479 1.00 90.69 309 PHE A C 1
ATOM 2318 O O . PHE A 1 309 ? 0.118 -11.485 -30.935 1.00 90.69 309 PHE A O 1
ATOM 2325 N N . ALA A 1 310 ? 2.223 -11.015 -31.602 1.00 88.75 310 ALA A N 1
ATOM 2326 C CA . ALA A 1 310 ? 2.255 -9.661 -31.055 1.00 88.75 310 ALA A CA 1
ATOM 2327 C C . ALA A 1 310 ? 1.204 -8.744 -31.703 1.00 88.75 310 ALA A C 1
ATOM 2329 O O . ALA A 1 310 ? 0.505 -8.020 -30.997 1.00 88.75 310 ALA A O 1
ATOM 2330 N N . LEU A 1 311 ? 1.035 -8.824 -33.028 1.00 83.19 311 LEU A N 1
ATOM 2331 C CA . LEU A 1 311 ? 0.005 -8.076 -33.757 1.00 83.19 311 LEU A CA 1
ATOM 2332 C C . LEU A 1 311 ? -1.412 -8.474 -33.330 1.00 83.19 311 LEU A C 1
ATOM 2334 O O . LEU A 1 311 ? -2.259 -7.603 -33.162 1.00 83.19 311 LEU A O 1
ATOM 2338 N N . ALA A 1 312 ? -1.662 -9.757 -33.052 1.00 77.50 312 ALA A N 1
ATOM 2339 C CA . ALA A 1 312 ? -2.951 -10.217 -32.528 1.00 77.50 312 ALA A CA 1
ATOM 2340 C C . ALA A 1 312 ? -3.271 -9.680 -31.116 1.00 77.50 312 ALA A C 1
ATOM 2342 O O . ALA A 1 312 ? -4.400 -9.813 -30.642 1.00 77.50 312 ALA A O 1
ATOM 2343 N N . GLN A 1 313 ? -2.292 -9.083 -30.426 1.00 82.38 313 GLN A N 1
ATOM 2344 C CA . GLN A 1 313 ? -2.507 -8.427 -29.136 1.00 82.38 313 GLN A CA 1
ATOM 2345 C C . GLN A 1 313 ? -2.817 -6.932 -29.267 1.00 82.38 313 GLN A C 1
ATOM 2347 O O . GLN A 1 313 ? -3.118 -6.308 -28.252 1.00 82.38 313 GLN A O 1
ATOM 2352 N N . ASN A 1 314 ? -2.746 -6.356 -30.472 1.00 80.94 314 ASN A N 1
ATOM 2353 C CA . ASN A 1 314 ? -2.992 -4.935 -30.708 1.00 80.94 314 ASN A CA 1
ATOM 2354 C C . ASN A 1 314 ? -4.354 -4.493 -30.137 1.00 80.94 314 ASN A C 1
ATOM 2356 O O . ASN A 1 314 ? -5.361 -5.182 -30.282 1.00 80.94 314 ASN A O 1
ATOM 2360 N N . GLY A 1 315 ? -4.373 -3.351 -29.450 1.00 63.41 315 GLY A N 1
ATOM 2361 C CA . GLY A 1 315 ? -5.536 -2.808 -28.748 1.00 63.41 315 GLY A CA 1
ATOM 2362 C C . GLY A 1 315 ? -5.771 -3.361 -27.336 1.00 63.41 315 GLY A C 1
ATOM 2363 O O . GLY A 1 315 ? -6.601 -2.812 -26.610 1.00 63.41 315 GLY A O 1
ATOM 2364 N N . LYS A 1 316 ? -5.056 -4.409 -26.898 1.00 58.81 316 LYS A N 1
ATOM 2365 C CA . LYS A 1 316 ? -5.193 -4.920 -25.523 1.00 58.81 316 LYS A CA 1
ATOM 2366 C C . LYS A 1 316 ? -4.588 -3.954 -24.498 1.00 58.81 316 LYS A C 1
ATOM 2368 O O . LYS A 1 316 ? -3.599 -3.289 -24.806 1.00 58.81 316 LYS A O 1
ATOM 2373 N N . PRO A 1 317 ? -5.126 -3.880 -23.267 1.00 58.06 317 PRO A N 1
ATOM 2374 C CA . PRO A 1 317 ? -4.620 -2.956 -22.260 1.00 58.06 317 PRO A CA 1
ATOM 2375 C C . PRO A 1 317 ? -3.169 -3.240 -21.867 1.00 58.06 317 PRO A C 1
ATOM 2377 O O . PRO A 1 317 ? -2.748 -4.395 -21.744 1.00 58.06 317 PRO A O 1
ATOM 2380 N N . TYR A 1 318 ? -2.432 -2.166 -21.596 1.00 72.38 318 TYR A N 1
ATOM 2381 C CA . TYR A 1 318 ? -1.114 -2.246 -20.989 1.00 72.38 318 TYR A CA 1
ATOM 2382 C C . TYR A 1 318 ? -1.266 -2.286 -19.476 1.00 72.38 318 TYR A C 1
ATOM 2384 O O . TYR A 1 318 ? -1.924 -1.430 -18.880 1.00 72.38 318 TYR A O 1
ATOM 2392 N N . VAL A 1 319 ? -0.605 -3.244 -18.842 1.00 58.31 319 VAL A N 1
ATOM 2393 C CA . VAL A 1 319 ? -0.451 -3.289 -17.390 1.00 58.31 319 VAL A CA 1
ATOM 2394 C C . VAL A 1 319 ? 0.987 -3.664 -17.125 1.00 58.31 319 VAL A C 1
ATOM 2396 O O . VAL A 1 319 ? 1.416 -4.714 -17.579 1.00 58.31 319 VAL A O 1
ATOM 2399 N N . TYR A 1 320 ? 1.714 -2.831 -16.382 1.00 50.62 320 TYR A N 1
ATOM 2400 C CA . TYR A 1 320 ? 3.074 -3.153 -15.961 1.00 50.62 320 TYR A CA 1
ATOM 2401 C C . TYR A 1 320 ? 3.104 -4.511 -15.225 1.00 50.62 320 TYR A C 1
ATOM 2403 O O . TYR A 1 320 ? 2.278 -4.744 -14.338 1.00 50.62 320 TYR A O 1
ATOM 2411 N N . GLY A 1 321 ? 4.023 -5.406 -15.596 1.00 54.84 321 GLY A N 1
ATOM 2412 C CA . GLY A 1 321 ? 4.060 -6.804 -15.152 1.00 54.84 321 GLY A CA 1
ATOM 2413 C C . GLY A 1 321 ? 3.077 -7.730 -15.882 1.00 54.84 321 GLY A C 1
ATOM 2414 O O . GLY A 1 321 ? 2.868 -8.862 -15.451 1.00 54.84 321 GLY A O 1
ATOM 2415 N N . GLY A 1 322 ? 2.401 -7.265 -16.934 1.00 50.62 322 GLY A N 1
ATOM 2416 C CA . GLY A 1 322 ? 1.407 -8.037 -17.678 1.00 50.62 322 GLY A CA 1
ATOM 2417 C C . GLY A 1 322 ? 2.039 -9.066 -18.618 1.00 50.62 322 GLY A C 1
ATOM 2418 O O . GLY A 1 322 ? 2.823 -8.710 -19.493 1.00 50.62 322 GLY A O 1
ATOM 2419 N N . HIS A 1 323 ? 1.629 -10.330 -18.498 1.00 68.88 323 HIS A N 1
ATOM 2420 C CA . HIS A 1 323 ? 2.148 -11.459 -19.291 1.00 68.88 323 HIS A CA 1
ATOM 2421 C C . HIS A 1 323 ? 1.069 -12.136 -20.159 1.00 68.88 323 HIS A C 1
ATOM 2423 O O . HIS A 1 323 ? 1.210 -13.290 -20.563 1.00 68.88 323 HIS A O 1
ATOM 2429 N N . GLY A 1 324 ? -0.025 -11.427 -20.450 1.00 67.12 324 GLY A N 1
ATOM 2430 C CA . GLY A 1 324 ? -1.137 -11.937 -21.244 1.00 67.12 324 GLY A CA 1
ATOM 2431 C C . GLY A 1 324 ? -2.091 -12.865 -20.480 1.00 67.12 324 GLY A C 1
ATOM 2432 O O . GLY A 1 324 ? -1.977 -13.037 -19.268 1.00 67.12 324 GLY A O 1
ATOM 2433 N N . PRO A 1 325 ? -3.088 -13.438 -21.180 1.00 66.31 325 PRO A N 1
ATOM 2434 C CA . PRO A 1 325 ? -3.478 -13.088 -22.547 1.00 66.31 325 PRO A CA 1
ATOM 2435 C C . PRO A 1 325 ? -4.347 -11.818 -22.615 1.00 66.31 325 PRO A C 1
ATOM 2437 O O . PRO A 1 325 ? -4.583 -11.307 -23.709 1.00 66.31 325 PRO A O 1
ATOM 2440 N N . SER A 1 326 ? -4.843 -11.317 -21.479 1.00 58.06 326 SER A N 1
ATOM 2441 C CA . SER A 1 326 ? -5.806 -10.204 -21.432 1.00 58.06 326 SER A CA 1
ATOM 2442 C C . SER A 1 326 ? -5.154 -8.823 -21.339 1.00 58.06 326 SER A C 1
ATOM 2444 O O . SER A 1 326 ? -5.767 -7.845 -21.751 1.00 58.06 326 SER A O 1
ATOM 2446 N N . VAL A 1 327 ? -3.928 -8.736 -20.815 1.00 55.62 327 VAL A N 1
ATOM 2447 C CA . VAL A 1 327 ? -3.153 -7.494 -20.641 1.00 55.62 327 VAL A CA 1
ATOM 2448 C C . VAL A 1 327 ? -1.663 -7.777 -20.814 1.00 55.62 327 VAL A C 1
ATOM 2450 O O . VAL A 1 327 ? -1.224 -8.886 -20.519 1.00 55.62 327 VAL A O 1
ATOM 2453 N N . TRP A 1 328 ? -0.877 -6.791 -21.240 1.00 71.25 328 TRP A N 1
ATOM 2454 C CA . TRP A 1 328 ? 0.551 -6.973 -21.533 1.00 71.25 328 TRP A CA 1
ATOM 2455 C C . TRP A 1 328 ? 1.410 -5.828 -20.976 1.00 71.25 328 TRP A C 1
ATOM 2457 O O . TRP A 1 328 ? 0.959 -4.688 -20.952 1.00 71.25 328 TRP A O 1
ATOM 2467 N N . ASP A 1 329 ? 2.650 -6.104 -20.570 1.00 73.00 329 ASP A N 1
ATOM 2468 C CA . ASP A 1 329 ? 3.727 -5.104 -20.501 1.00 73.00 329 ASP A CA 1
ATOM 2469 C C . ASP A 1 329 ? 4.721 -5.284 -21.659 1.00 73.00 329 ASP A C 1
ATOM 2471 O O . ASP A 1 329 ? 4.565 -6.190 -22.485 1.00 73.00 329 ASP A O 1
ATOM 2475 N N . CYS A 1 330 ? 5.715 -4.392 -21.771 1.00 87.62 330 CYS A N 1
ATOM 2476 C CA . CYS A 1 330 ? 6.648 -4.402 -22.899 1.00 87.62 330 CYS A CA 1
ATOM 2477 C C . CYS A 1 330 ? 7.407 -5.735 -23.016 1.00 87.62 330 CYS A C 1
ATOM 2479 O O . CYS A 1 330 ? 7.383 -6.372 -24.070 1.00 87.62 330 CYS A O 1
ATOM 2481 N N . SER A 1 331 ? 8.023 -6.201 -21.927 1.00 84.62 331 SER A N 1
ATOM 2482 C CA . SER A 1 331 ? 8.768 -7.463 -21.886 1.00 84.62 331 SER A CA 1
ATOM 2483 C C . SER A 1 331 ? 7.878 -8.701 -21.956 1.00 84.62 331 SER A C 1
ATOM 2485 O O . SER A 1 331 ? 8.271 -9.685 -22.580 1.00 84.62 331 SER A O 1
ATOM 2487 N N . GLY A 1 332 ? 6.689 -8.654 -21.365 1.00 75.50 332 GLY A N 1
ATOM 2488 C CA . GLY A 1 332 ? 5.701 -9.719 -21.325 1.00 75.50 332 GLY A CA 1
ATOM 2489 C C . GLY A 1 332 ? 5.085 -9.964 -22.696 1.00 75.50 332 GLY A C 1
ATOM 2490 O O . GLY A 1 332 ? 4.929 -11.119 -23.085 1.00 75.50 332 GLY A O 1
ATOM 2491 N N . LEU A 1 333 ? 4.833 -8.912 -23.488 1.00 89.62 333 LEU A N 1
ATOM 2492 C CA . LEU A 1 333 ? 4.431 -9.062 -24.891 1.00 89.62 333 LEU A CA 1
ATOM 2493 C C . LEU A 1 333 ? 5.506 -9.800 -25.699 1.00 89.62 333 LEU A C 1
ATOM 2495 O O . LEU A 1 333 ? 5.185 -10.712 -26.460 1.00 89.62 333 LEU A O 1
ATOM 2499 N N . VAL A 1 334 ? 6.781 -9.448 -25.506 1.00 93.94 334 VAL A N 1
ATOM 2500 C CA . VAL A 1 334 ? 7.910 -10.129 -26.161 1.00 93.94 334 VAL A CA 1
ATOM 2501 C C . VAL A 1 334 ? 8.036 -11.576 -25.682 1.00 93.94 334 VAL A C 1
ATOM 2503 O O . VAL A 1 334 ? 8.282 -12.464 -26.498 1.00 93.94 334 VAL A O 1
ATOM 2506 N N . GLN A 1 335 ? 7.816 -11.855 -24.395 1.00 86.31 335 GLN A N 1
ATOM 2507 C CA . GLN A 1 335 ? 7.799 -13.225 -23.874 1.00 86.31 335 GLN A CA 1
ATOM 2508 C C . GLN A 1 335 ? 6.678 -14.054 -24.491 1.00 86.31 335 GLN A C 1
ATOM 2510 O O . GLN A 1 335 ? 6.940 -15.143 -24.988 1.00 86.31 335 GLN A O 1
ATOM 2515 N N . GLY A 1 336 ? 5.449 -13.533 -24.531 1.00 77.31 336 GLY A N 1
ATOM 2516 C CA . GLY A 1 336 ? 4.322 -14.215 -25.167 1.00 77.31 336 GLY A CA 1
ATOM 2517 C C . GLY A 1 336 ? 4.572 -14.475 -26.653 1.00 77.31 336 GLY A C 1
ATOM 2518 O O . GLY A 1 336 ? 4.335 -15.576 -27.147 1.00 77.31 336 GLY A O 1
ATOM 2519 N N . ALA A 1 337 ? 5.130 -13.487 -27.355 1.00 89.94 337 ALA A N 1
ATOM 2520 C CA . ALA A 1 337 ? 5.457 -13.589 -28.770 1.00 89.94 337 ALA A CA 1
ATOM 2521 C C . ALA A 1 337 ? 6.568 -14.617 -29.045 1.00 89.94 337 ALA A C 1
ATOM 2523 O O . ALA A 1 337 ? 6.441 -15.447 -29.946 1.00 89.94 337 ALA A O 1
ATOM 2524 N N . THR A 1 338 ? 7.650 -14.598 -28.265 1.00 83.88 338 THR A N 1
ATOM 2525 C CA . THR A 1 338 ? 8.752 -15.562 -28.413 1.00 83.88 338 THR A CA 1
ATOM 2526 C C . THR A 1 338 ? 8.316 -16.971 -28.008 1.00 83.88 338 THR A C 1
ATOM 2528 O O . THR A 1 338 ? 8.617 -17.922 -28.732 1.00 83.88 338 THR A O 1
ATOM 2531 N N . ALA A 1 339 ? 7.506 -17.111 -26.953 1.00 78.56 339 ALA A N 1
ATOM 2532 C CA . ALA A 1 339 ? 6.938 -18.387 -26.523 1.00 78.56 339 ALA A CA 1
ATOM 2533 C C . ALA A 1 339 ? 5.999 -18.983 -27.579 1.00 78.56 339 ALA A C 1
ATOM 2535 O O . ALA A 1 339 ? 6.082 -20.175 -27.873 1.00 78.56 339 ALA A O 1
ATOM 2536 N N . ALA A 1 340 ? 5.166 -18.163 -28.231 1.00 77.94 340 ALA A N 1
ATOM 2537 C CA . ALA A 1 340 ? 4.341 -18.608 -29.354 1.00 77.94 340 ALA A CA 1
ATOM 2538 C C . ALA A 1 340 ? 5.192 -19.158 -30.510 1.00 77.94 340 ALA A C 1
ATOM 2540 O O . ALA A 1 340 ? 4.772 -20.085 -31.207 1.00 77.94 340 ALA A O 1
ATOM 2541 N N . ALA A 1 341 ? 6.403 -18.631 -30.687 1.00 79.56 341 ALA A N 1
ATOM 2542 C CA . ALA A 1 341 ? 7.387 -19.107 -31.649 1.00 79.56 341 ALA A CA 1
ATOM 2543 C C . ALA A 1 341 ? 8.258 -20.280 -31.149 1.00 79.56 341 ALA A C 1
ATOM 2545 O O . ALA A 1 341 ? 9.076 -20.772 -31.918 1.00 79.56 341 ALA A O 1
ATOM 2546 N N . GLY A 1 342 ? 8.066 -20.764 -29.916 1.00 75.88 342 GLY A N 1
ATOM 2547 C CA . GLY A 1 342 ? 8.813 -21.891 -29.342 1.00 75.88 342 GLY A CA 1
ATOM 2548 C C . GLY A 1 342 ? 10.124 -21.509 -28.649 1.00 75.88 342 GLY A C 1
ATOM 2549 O O . GLY A 1 342 ? 10.947 -22.381 -28.385 1.00 75.88 342 GLY A O 1
ATOM 2550 N N . HIS A 1 343 ? 10.332 -20.226 -28.348 1.00 79.88 343 HIS A N 1
ATOM 2551 C CA . HIS A 1 343 ? 11.548 -19.716 -27.719 1.00 79.88 343 HIS A CA 1
ATOM 2552 C C . HIS A 1 343 ? 11.248 -19.064 -26.368 1.00 79.88 343 HIS A C 1
ATOM 2554 O O . HIS A 1 343 ? 10.235 -18.395 -26.196 1.00 79.88 343 HIS A O 1
ATOM 2560 N N . VAL A 1 344 ? 12.162 -19.219 -25.412 1.00 76.56 344 VAL A N 1
ATOM 2561 C CA . VAL A 1 344 ? 12.068 -18.581 -24.092 1.00 76.56 344 VAL A CA 1
ATOM 2562 C C . VAL A 1 344 ? 13.011 -17.393 -24.056 1.00 76.56 344 VAL A C 1
ATOM 2564 O O . VAL A 1 344 ? 14.172 -17.521 -24.437 1.00 76.56 344 VAL A O 1
ATOM 2567 N N . LEU A 1 345 ? 12.524 -16.249 -23.589 1.00 73.31 345 LEU A N 1
ATOM 2568 C CA . LEU A 1 345 ? 13.332 -15.064 -23.331 1.00 73.31 345 LEU A CA 1
ATOM 2569 C C . LEU A 1 345 ? 13.048 -14.587 -21.893 1.00 73.31 345 LEU A C 1
ATOM 2571 O O . LEU A 1 345 ? 11.882 -14.575 -21.491 1.00 73.31 345 LEU A O 1
ATOM 2575 N N . PRO A 1 346 ? 14.062 -14.230 -21.081 1.00 66.62 346 PRO A N 1
ATOM 2576 C CA . PRO A 1 346 ? 13.833 -13.804 -19.699 1.00 66.62 346 PRO A CA 1
ATOM 2577 C C . PRO A 1 346 ? 13.067 -12.473 -19.630 1.00 66.62 346 PRO A C 1
ATOM 2579 O O . PRO A 1 346 ? 12.977 -11.744 -20.609 1.00 66.62 346 PRO A O 1
ATOM 2582 N N . ALA A 1 347 ? 12.516 -12.140 -18.469 1.00 59.03 347 ALA A N 1
ATOM 2583 C CA . ALA A 1 347 ? 12.018 -10.801 -18.145 1.00 59.03 347 ALA A CA 1
ATOM 2584 C C . ALA A 1 347 ? 12.813 -10.271 -16.942 1.00 59.03 347 ALA A C 1
ATOM 2586 O O . ALA A 1 347 ? 13.309 -11.083 -16.152 1.00 59.03 347 ALA A O 1
ATOM 2587 N N . PRO A 1 348 ? 12.924 -8.945 -16.742 1.00 62.12 348 PRO A N 1
ATOM 2588 C CA . PRO A 1 348 ? 12.331 -7.837 -17.512 1.00 62.12 348 PRO A CA 1
ATOM 2589 C C . PRO A 1 348 ? 13.123 -7.476 -18.787 1.00 62.12 348 PRO A C 1
ATOM 2591 O O . PRO A 1 348 ? 14.081 -8.158 -19.145 1.00 62.12 348 PRO A O 1
ATOM 2594 N N . SER A 1 349 ? 12.741 -6.396 -19.484 1.00 71.94 349 SER A N 1
ATOM 2595 C CA . SER A 1 349 ? 13.377 -5.940 -20.739 1.00 71.94 349 SER A CA 1
ATOM 2596 C C . SER A 1 349 ? 14.895 -5.712 -20.632 1.00 71.94 349 SER A C 1
ATOM 2598 O O . SER A 1 349 ? 15.607 -5.898 -21.617 1.00 71.94 349 SER A O 1
ATOM 2600 N N . SER A 1 350 ? 15.420 -5.389 -19.446 1.00 71.94 350 SER A N 1
ATOM 2601 C CA . SER A 1 350 ? 16.867 -5.312 -19.199 1.00 71.94 350 SER A CA 1
ATOM 2602 C C . SER A 1 350 ? 17.553 -6.679 -19.275 1.00 71.94 350 SER A C 1
ATOM 2604 O O . SER A 1 350 ? 18.597 -6.807 -19.911 1.00 71.94 350 SER A O 1
ATOM 2606 N N . SER A 1 351 ? 16.940 -7.729 -18.719 1.00 73.50 351 SER A N 1
ATOM 2607 C CA . SER A 1 351 ? 17.415 -9.110 -18.864 1.00 73.50 351 SER A CA 1
ATOM 2608 C C . SER A 1 351 ? 17.299 -9.603 -20.305 1.00 73.50 351 SER A C 1
ATOM 2610 O O . SER A 1 351 ? 18.151 -10.363 -20.752 1.00 73.50 351 SER A O 1
ATOM 2612 N N . GLN A 1 352 ? 16.293 -9.146 -21.055 1.00 84.25 352 GLN A N 1
ATOM 2613 C CA . GLN A 1 352 ? 16.172 -9.425 -22.491 1.00 84.25 352 GLN A CA 1
ATOM 2614 C C . GLN A 1 352 ? 17.325 -8.804 -23.277 1.00 84.25 352 GLN A C 1
ATOM 2616 O O . GLN A 1 352 ? 17.983 -9.499 -24.048 1.00 84.25 352 GLN A O 1
ATOM 2621 N N . ALA A 1 353 ? 17.604 -7.519 -23.043 1.00 83.00 353 ALA A N 1
ATOM 2622 C CA . ALA A 1 353 ? 18.719 -6.820 -23.670 1.00 83.00 353 ALA A CA 1
ATOM 2623 C C . ALA A 1 353 ? 20.063 -7.485 -23.325 1.00 83.00 353 ALA A C 1
ATOM 2625 O O . ALA A 1 353 ? 20.874 -7.731 -24.218 1.00 83.00 353 ALA A O 1
ATOM 2626 N N . ALA A 1 354 ? 20.272 -7.841 -22.053 1.00 80.69 354 ALA A N 1
ATOM 2627 C CA . ALA A 1 354 ? 21.466 -8.549 -21.598 1.00 80.69 354 ALA A CA 1
ATOM 2628 C C . ALA A 1 354 ? 21.590 -9.950 -22.220 1.00 80.69 354 ALA A C 1
ATOM 2630 O O . ALA A 1 354 ? 22.680 -10.331 -22.633 1.00 80.69 354 ALA A O 1
ATOM 2631 N N . ALA A 1 355 ? 20.490 -10.700 -22.346 1.00 78.19 355 ALA A N 1
ATOM 2632 C CA . ALA A 1 355 ? 20.484 -12.018 -22.981 1.00 78.19 355 ALA A CA 1
ATOM 2633 C C . ALA A 1 355 ? 20.799 -11.937 -24.481 1.00 78.19 355 ALA A C 1
ATOM 2635 O O . ALA A 1 355 ? 21.587 -12.732 -24.988 1.00 78.19 355 ALA A O 1
ATOM 2636 N N . VAL A 1 356 ? 20.232 -10.955 -25.189 1.00 89.31 356 VAL A N 1
ATOM 2637 C CA . VAL A 1 356 ? 20.531 -10.701 -26.607 1.00 89.31 356 VAL A CA 1
ATOM 2638 C C . VAL A 1 356 ? 22.006 -10.340 -26.794 1.00 89.31 356 VAL A C 1
ATOM 2640 O O . VAL A 1 356 ? 22.660 -10.886 -27.685 1.00 89.31 356 VAL A O 1
ATOM 2643 N N . ALA A 1 357 ? 22.544 -9.469 -25.937 1.00 87.38 357 ALA A N 1
ATOM 2644 C CA . ALA A 1 357 ? 23.953 -9.086 -25.967 1.00 87.38 357 ALA A CA 1
ATOM 2645 C C . ALA A 1 357 ? 24.881 -10.267 -25.637 1.00 87.38 357 ALA A C 1
ATOM 2647 O O . ALA A 1 357 ? 25.805 -10.549 -26.396 1.00 87.38 357 ALA A O 1
ATOM 2648 N N . GLY A 1 358 ? 24.607 -10.996 -24.551 1.00 82.12 358 GLY A N 1
ATOM 2649 C CA . GLY A 1 358 ? 25.401 -12.145 -24.107 1.00 82.12 358 GLY A CA 1
ATOM 2650 C C . GLY A 1 358 ? 25.377 -13.318 -25.088 1.00 82.12 358 GLY A C 1
ATOM 2651 O O . GLY A 1 358 ? 26.362 -14.039 -25.205 1.00 82.12 358 GLY A O 1
ATOM 2652 N N . ALA A 1 359 ? 24.294 -13.474 -25.853 1.00 84.44 359 ALA A N 1
ATOM 2653 C CA . ALA A 1 359 ? 24.203 -14.452 -26.935 1.00 84.44 359 ALA A CA 1
ATOM 2654 C C . ALA A 1 359 ? 24.908 -14.005 -28.233 1.00 84.44 359 ALA A C 1
ATOM 2656 O O . ALA A 1 359 ? 24.833 -14.716 -29.234 1.00 84.44 359 ALA A O 1
ATOM 2657 N N . GLY A 1 360 ? 25.535 -12.822 -28.258 1.00 88.81 360 GLY A N 1
ATOM 2658 C CA . GLY A 1 360 ? 26.181 -12.276 -29.453 1.00 88.81 360 GLY A CA 1
ATOM 2659 C C . GLY A 1 360 ? 25.202 -11.929 -30.580 1.00 88.81 360 GLY A C 1
ATOM 2660 O O . GLY A 1 360 ? 25.607 -11.831 -31.734 1.00 88.81 360 GLY A O 1
ATOM 2661 N N . LYS A 1 361 ? 23.911 -11.745 -30.272 1.00 90.25 361 LYS A N 1
ATOM 2662 C CA . LYS A 1 361 ? 22.848 -11.484 -31.261 1.00 90.25 361 LYS A CA 1
ATOM 2663 C C . LYS A 1 361 ? 22.509 -9.996 -31.413 1.00 90.25 361 LYS A C 1
ATOM 2665 O O . LYS A 1 361 ? 21.427 -9.646 -31.890 1.00 90.25 361 LYS A O 1
ATOM 2670 N N . GLY A 1 362 ? 23.411 -9.121 -30.970 1.00 92.06 362 GLY A N 1
ATOM 2671 C CA . GLY A 1 362 ? 23.269 -7.673 -31.095 1.00 92.06 362 GLY A CA 1
ATOM 2672 C C . GLY A 1 362 ? 23.347 -7.203 -32.549 1.00 92.06 362 GLY A C 1
ATOM 2673 O O . GLY A 1 362 ? 23.998 -7.824 -33.387 1.00 92.06 362 GLY A O 1
ATOM 2674 N N . MET A 1 363 ? 22.691 -6.086 -32.850 1.00 94.69 363 MET A N 1
ATOM 2675 C CA . MET A 1 363 ? 22.760 -5.445 -34.161 1.00 94.69 363 MET A CA 1
ATOM 2676 C C . MET A 1 363 ? 22.600 -3.925 -34.065 1.00 94.69 363 MET A C 1
ATOM 2678 O O . MET A 1 363 ? 22.168 -3.400 -33.038 1.00 94.69 363 MET A O 1
ATOM 2682 N N . SER A 1 364 ? 22.908 -3.207 -35.150 1.00 96.44 364 SER A N 1
ATOM 2683 C CA . SER A 1 364 ? 22.682 -1.761 -35.191 1.00 96.44 364 SER A CA 1
ATOM 2684 C C . SER A 1 364 ? 21.188 -1.425 -35.157 1.00 96.44 364 SER A C 1
ATOM 2686 O O . SER A 1 364 ? 20.360 -2.122 -35.750 1.00 96.44 364 SER A O 1
ATOM 2688 N N . ILE A 1 365 ? 20.844 -0.323 -34.488 1.00 95.81 365 ILE A N 1
ATOM 2689 C CA . ILE A 1 365 ? 19.458 0.157 -34.362 1.00 95.81 365 ILE A CA 1
ATOM 2690 C C . ILE A 1 365 ? 18.825 0.350 -35.744 1.00 95.81 365 ILE A C 1
ATOM 2692 O O . ILE A 1 365 ? 17.721 -0.127 -35.986 1.00 95.81 365 ILE A O 1
ATOM 2696 N N . ASP A 1 366 ? 19.548 0.963 -36.681 1.00 94.00 366 ASP A N 1
ATOM 2697 C CA . ASP A 1 366 ? 19.054 1.187 -38.041 1.00 94.00 366 ASP A CA 1
ATOM 2698 C C . ASP A 1 366 ? 18.709 -0.116 -38.769 1.00 94.00 366 ASP A C 1
ATOM 2700 O O . ASP A 1 366 ? 17.696 -0.197 -39.466 1.00 94.00 366 ASP A O 1
ATOM 2704 N N . ALA A 1 367 ? 19.534 -1.151 -38.607 1.00 91.69 367 ALA A N 1
ATOM 2705 C CA . ALA A 1 367 ? 19.261 -2.451 -39.201 1.00 91.69 367 ALA A CA 1
ATOM 2706 C C . ALA A 1 367 ? 18.077 -3.150 -38.508 1.00 91.69 367 ALA A C 1
ATOM 2708 O O . ALA A 1 367 ? 17.244 -3.748 -39.190 1.00 91.69 367 ALA A O 1
ATOM 2709 N N . ALA A 1 368 ? 17.939 -3.018 -37.186 1.00 94.06 368 ALA A N 1
ATOM 2710 C CA . ALA A 1 368 ? 16.797 -3.552 -36.442 1.00 94.06 368 ALA A CA 1
ATOM 2711 C C . ALA A 1 368 ? 15.468 -2.907 -36.864 1.00 94.06 368 ALA A C 1
ATOM 2713 O O . ALA A 1 368 ? 14.477 -3.602 -37.084 1.00 94.06 368 ALA A O 1
ATOM 2714 N N . ILE A 1 369 ? 15.445 -1.589 -37.068 1.00 89.25 369 ILE A N 1
ATOM 2715 C CA . ILE A 1 369 ? 14.258 -0.856 -37.539 1.00 89.25 369 ILE A CA 1
ATOM 2716 C C . ILE A 1 369 ? 1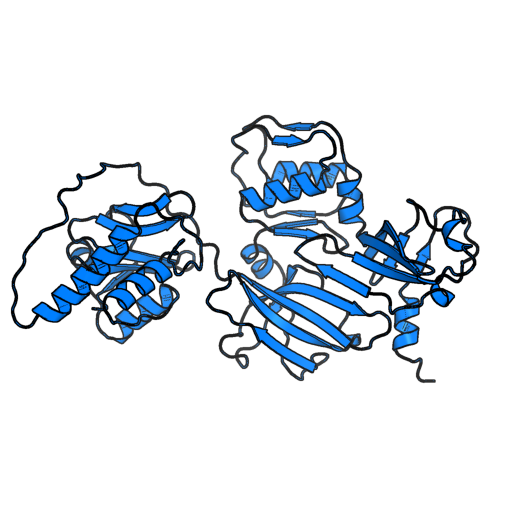3.769 -1.376 -38.905 1.00 89.25 369 ILE A C 1
ATOM 2718 O O . ILE A 1 369 ? 12.564 -1.417 -39.167 1.00 89.25 369 ILE A O 1
ATOM 2722 N N . ARG A 1 370 ? 14.695 -1.813 -39.767 1.00 90.19 370 ARG A N 1
ATOM 2723 C CA . ARG A 1 370 ? 14.403 -2.373 -41.099 1.00 90.19 370 ARG A CA 1
ATOM 2724 C C . ARG A 1 370 ? 14.231 -3.885 -41.119 1.00 90.19 370 ARG A C 1
ATOM 2726 O O . ARG A 1 370 ? 14.043 -4.456 -42.188 1.00 90.19 370 ARG A O 1
ATOM 2733 N N . THR A 1 371 ? 14.272 -4.541 -39.962 1.00 89.44 371 THR A N 1
ATOM 2734 C CA . THR A 1 371 ? 14.128 -5.989 -39.926 1.00 89.44 371 THR A CA 1
ATOM 2735 C C . THR A 1 371 ? 13.004 -6.441 -39.025 1.00 89.44 371 THR A C 1
ATOM 2737 O O . THR A 1 371 ? 12.983 -6.231 -37.813 1.00 89.44 371 THR A O 1
ATOM 2740 N N . ARG A 1 372 ? 12.060 -7.130 -39.655 1.00 91.12 372 ARG A N 1
ATOM 2741 C CA . ARG A 1 372 ? 10.875 -7.667 -39.011 1.00 91.12 372 ARG A CA 1
ATOM 2742 C C . ARG A 1 372 ? 11.247 -8.707 -37.953 1.00 91.12 372 ARG A C 1
ATOM 2744 O O . ARG A 1 372 ? 11.934 -9.683 -38.240 1.00 91.12 372 ARG A O 1
ATOM 2751 N N . GLY A 1 373 ? 10.753 -8.505 -36.737 1.00 90.31 373 GLY A N 1
ATOM 2752 C CA . GLY A 1 373 ? 11.026 -9.357 -35.584 1.00 90.31 373 GLY A CA 1
ATOM 2753 C C . GLY A 1 373 ? 12.301 -9.003 -34.811 1.00 90.31 373 GLY A C 1
ATOM 2754 O O . GLY A 1 373 ? 12.601 -9.678 -33.830 1.00 90.31 373 GLY A O 1
ATOM 2755 N N . ALA A 1 374 ? 13.044 -7.962 -35.199 1.00 95.50 374 ALA A N 1
ATOM 2756 C CA . ALA A 1 374 ? 14.120 -7.452 -34.351 1.00 95.50 374 ALA A CA 1
ATOM 2757 C C . ALA A 1 374 ? 13.552 -6.859 -33.054 1.00 95.50 374 ALA A C 1
ATOM 2759 O O . ALA A 1 374 ? 12.460 -6.286 -33.051 1.00 95.50 374 ALA A O 1
ATOM 2760 N N . LEU A 1 375 ? 14.307 -6.965 -31.965 1.00 96.81 375 LEU A N 1
ATOM 2761 C CA . LEU A 1 375 ? 14.000 -6.322 -30.695 1.00 96.81 375 LEU A CA 1
ATOM 2762 C C . LEU A 1 375 ? 14.765 -5.003 -30.594 1.00 96.81 375 LEU A C 1
ATOM 2764 O O . LEU A 1 375 ? 15.974 -4.956 -30.825 1.00 96.81 375 LEU A O 1
ATOM 2768 N N . LEU A 1 376 ? 14.045 -3.943 -30.247 1.00 96.31 376 LEU A N 1
ATOM 2769 C CA . LEU A 1 376 ? 14.565 -2.598 -30.020 1.00 96.31 376 LEU A CA 1
ATOM 2770 C C . LEU A 1 376 ? 14.420 -2.272 -28.535 1.00 96.31 376 LEU A C 1
ATOM 2772 O O . LEU A 1 376 ? 13.317 -2.366 -27.998 1.00 96.31 376 LEU A O 1
ATOM 2776 N N . PHE A 1 377 ? 15.514 -1.897 -27.874 1.00 94.19 377 PHE A N 1
ATOM 2777 C CA . PHE A 1 377 ? 15.545 -1.670 -26.431 1.00 94.19 377 PHE A CA 1
ATOM 2778 C C . PHE A 1 377 ? 15.861 -0.215 -26.090 1.00 94.19 377 PHE A C 1
ATOM 2780 O O . PHE A 1 377 ? 16.682 0.429 -26.743 1.00 94.19 377 PHE A O 1
ATOM 2787 N N . ILE A 1 378 ? 15.243 0.278 -25.020 1.00 88.94 378 ILE A N 1
ATOM 2788 C CA . ILE A 1 378 ? 15.669 1.481 -24.296 1.00 88.94 378 ILE A CA 1
ATOM 2789 C C . ILE A 1 378 ? 16.124 1.007 -22.922 1.00 88.94 378 ILE A C 1
ATOM 2791 O O . ILE A 1 378 ? 15.347 0.356 -22.234 1.00 88.94 378 ILE A O 1
ATOM 2795 N N . GLN A 1 379 ? 17.371 1.278 -22.549 1.00 82.88 379 GLN A N 1
ATOM 2796 C CA . GLN A 1 379 ? 17.985 0.882 -21.283 1.00 82.88 379 GLN A CA 1
ATOM 2797 C C . GLN A 1 379 ? 18.798 2.064 -20.752 1.00 82.88 379 GLN A C 1
ATOM 2799 O O . GLN A 1 379 ? 19.969 2.237 -21.087 1.00 82.88 379 GLN A O 1
ATOM 2804 N N . THR A 1 380 ? 18.155 2.919 -19.966 1.00 75.69 380 THR A N 1
ATOM 2805 C CA . THR A 1 380 ? 18.779 4.079 -19.320 1.00 75.69 380 THR A CA 1
ATOM 2806 C C . THR A 1 380 ? 18.650 3.953 -17.804 1.00 75.69 380 THR A C 1
ATOM 2808 O O . THR A 1 380 ? 17.997 3.042 -17.305 1.00 75.69 380 THR A O 1
ATOM 2811 N N . SER A 1 381 ? 19.243 4.880 -17.049 1.00 55.16 381 SER A N 1
ATOM 2812 C CA . SER A 1 381 ? 19.087 4.926 -15.587 1.00 55.16 381 SER A CA 1
ATOM 2813 C C . SER A 1 381 ? 17.657 5.226 -15.122 1.00 55.16 381 SER A C 1
ATOM 2815 O O . SER A 1 381 ? 17.360 5.058 -13.946 1.00 55.16 381 SER A O 1
ATOM 2817 N N . THR A 1 382 ? 16.782 5.693 -16.017 1.00 51.00 382 THR A N 1
ATOM 2818 C CA . THR A 1 382 ? 15.425 6.154 -15.683 1.00 51.00 382 THR A CA 1
ATOM 2819 C C . THR A 1 382 ? 14.329 5.500 -16.526 1.00 51.00 382 THR A C 1
ATOM 2821 O O . THR A 1 382 ? 13.147 5.707 -16.250 1.00 51.00 382 THR A O 1
ATOM 2824 N N . ALA A 1 383 ? 14.679 4.721 -17.556 1.00 61.19 383 ALA A N 1
ATOM 2825 C CA . ALA A 1 383 ? 13.717 4.097 -18.456 1.00 61.19 383 ALA A CA 1
ATOM 2826 C C . ALA A 1 383 ? 14.222 2.759 -19.014 1.00 61.19 383 ALA A C 1
ATOM 2828 O O . ALA A 1 383 ? 15.317 2.665 -19.571 1.00 61.19 383 ALA A O 1
ATOM 2829 N N . HIS A 1 384 ? 13.357 1.748 -18.944 1.00 77.88 384 HIS A N 1
ATOM 2830 C CA . HIS A 1 384 ? 13.555 0.441 -19.560 1.00 77.88 384 HIS A CA 1
ATOM 2831 C C . HIS A 1 384 ? 12.371 0.118 -20.464 1.00 77.88 384 HIS A C 1
AT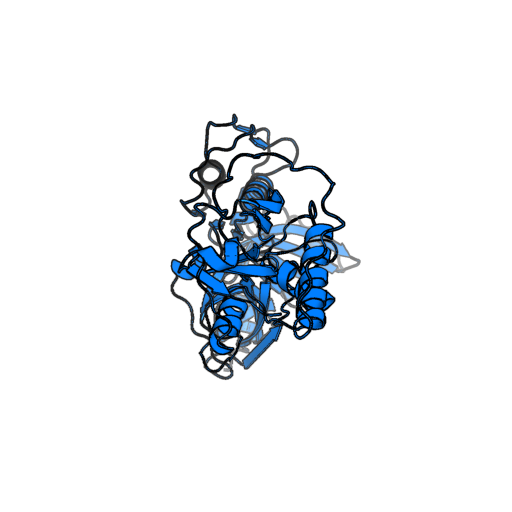OM 2833 O O . HIS A 1 384 ? 11.229 0.196 -20.030 1.00 77.88 384 HIS A O 1
ATOM 2839 N N . HIS A 1 385 ? 12.612 -0.262 -21.713 1.00 90.06 385 HIS A N 1
ATOM 2840 C CA . HIS A 1 385 ? 11.543 -0.593 -22.656 1.00 90.06 385 HIS A CA 1
ATOM 2841 C C . HIS A 1 385 ? 12.030 -1.566 -23.724 1.00 90.06 385 HIS A C 1
ATOM 2843 O O . HIS A 1 385 ? 13.229 -1.634 -24.007 1.00 90.06 385 HIS A O 1
ATOM 2849 N N . VAL A 1 386 ? 11.097 -2.302 -24.323 1.00 94.69 386 VAL A N 1
ATOM 2850 C CA . VAL A 1 386 ? 11.357 -3.163 -25.479 1.00 94.69 386 VAL A CA 1
ATOM 2851 C C . VAL A 1 386 ? 10.193 -3.106 -26.465 1.00 94.69 386 VAL A C 1
ATOM 2853 O O . VAL A 1 386 ? 9.029 -3.071 -26.068 1.00 94.69 386 VAL A O 1
ATOM 2856 N N . ALA A 1 387 ? 10.519 -3.122 -27.753 1.00 93.88 387 ALA A N 1
ATOM 2857 C CA . ALA A 1 387 ? 9.563 -3.157 -28.849 1.00 93.88 387 ALA A CA 1
ATOM 2858 C C . ALA A 1 387 ? 9.974 -4.190 -29.906 1.00 93.88 387 ALA A C 1
ATOM 2860 O O . ALA A 1 387 ? 11.164 -4.463 -30.083 1.00 93.88 387 ALA A O 1
ATOM 2861 N N . ILE A 1 388 ? 8.996 -4.741 -30.630 1.00 96.31 388 ILE A N 1
ATOM 2862 C CA . ILE A 1 388 ? 9.236 -5.653 -31.754 1.00 96.31 388 ILE A CA 1
ATOM 2863 C C . ILE A 1 388 ? 9.128 -4.852 -33.051 1.00 96.31 388 ILE A C 1
ATOM 2865 O O . ILE A 1 388 ? 8.078 -4.291 -33.359 1.00 96.31 388 ILE A O 1
ATOM 2869 N N . SER A 1 389 ? 10.202 -4.814 -33.833 1.00 94.88 389 SER A N 1
ATOM 2870 C CA . SER A 1 389 ? 10.229 -4.172 -35.147 1.00 94.88 389 SER A CA 1
ATOM 2871 C C . SER A 1 389 ? 9.325 -4.899 -36.143 1.00 94.88 389 SER A C 1
ATOM 2873 O O . SER A 1 389 ? 9.352 -6.127 -36.256 1.00 94.88 389 SER A O 1
ATOM 2875 N N . LEU A 1 390 ? 8.540 -4.144 -36.910 1.00 86.94 390 LEU A N 1
ATOM 2876 C CA . LEU A 1 390 ? 7.733 -4.668 -38.014 1.00 86.94 390 LEU A CA 1
ATOM 2877 C C . LEU A 1 390 ? 8.498 -4.679 -39.347 1.00 86.94 390 LEU A C 1
ATOM 2879 O O . LEU A 1 390 ? 8.015 -5.292 -40.301 1.00 86.94 390 LEU A O 1
ATOM 2883 N N . GLY A 1 391 ? 9.704 -4.094 -39.384 1.00 85.50 391 GLY A N 1
ATOM 2884 C CA . GLY A 1 391 ? 10.632 -4.100 -40.521 1.00 85.50 391 GLY A CA 1
ATOM 2885 C C . GLY A 1 391 ? 10.464 -2.951 -41.518 1.00 85.50 391 GLY A C 1
ATOM 2886 O O . GLY A 1 391 ? 11.238 -2.838 -42.460 1.00 85.50 391 GLY A O 1
ATOM 2887 N N . ASN A 1 392 ? 9.478 -2.083 -41.313 1.00 74.50 392 ASN A N 1
ATOM 2888 C CA . ASN A 1 392 ? 9.135 -0.969 -42.202 1.00 74.50 392 ASN A CA 1
ATOM 2889 C C . ASN A 1 392 ? 9.280 0.402 -41.517 1.00 74.50 392 ASN A C 1
ATOM 2891 O O . ASN A 1 392 ? 8.638 1.364 -41.926 1.00 74.50 392 ASN A O 1
ATOM 2895 N N . GLY A 1 393 ? 10.065 0.498 -40.441 1.00 74.00 393 GLY A N 1
ATOM 2896 C CA . GLY A 1 393 ? 10.141 1.729 -39.647 1.00 74.00 393 GLY A CA 1
ATOM 2897 C C . GLY A 1 393 ? 9.127 1.823 -38.504 1.00 74.00 393 GLY A C 1
ATOM 2898 O O . GLY A 1 393 ? 9.185 2.782 -37.735 1.00 74.00 393 GLY A O 1
ATOM 2899 N N . SER A 1 394 ? 8.233 0.840 -38.357 1.00 81.94 394 SER A N 1
ATOM 2900 C CA . SER A 1 394 ? 7.269 0.762 -37.252 1.00 81.94 394 SER A CA 1
ATOM 2901 C C . SER A 1 394 ? 7.558 -0.396 -36.293 1.00 81.94 394 SER A C 1
ATOM 2903 O O . SER A 1 394 ? 8.315 -1.321 -36.606 1.00 81.94 394 SER A O 1
ATOM 2905 N N . THR A 1 395 ? 6.955 -0.339 -35.109 1.00 90.50 395 THR A N 1
ATOM 2906 C CA . THR A 1 395 ? 7.065 -1.342 -34.048 1.00 90.50 395 THR A CA 1
ATOM 2907 C C . THR A 1 395 ? 5.696 -1.738 -33.521 1.00 90.50 395 THR A C 1
ATOM 2909 O O . THR A 1 395 ? 4.820 -0.886 -33.430 1.00 90.50 395 THR A O 1
ATOM 2912 N N . ILE A 1 396 ? 5.543 -2.986 -33.081 1.00 91.06 396 ILE A N 1
ATOM 2913 C CA . ILE A 1 396 ? 4.457 -3.417 -32.193 1.00 91.06 396 ILE A CA 1
ATOM 2914 C C . ILE A 1 396 ? 5.013 -3.571 -30.774 1.00 91.06 396 ILE A C 1
ATOM 2916 O O . ILE A 1 396 ? 6.054 -4.199 -30.561 1.00 91.06 396 ILE A O 1
ATOM 2920 N N . GLU A 1 397 ? 4.348 -2.963 -29.799 1.00 90.19 397 GLU A N 1
ATOM 2921 C CA . GLU A 1 397 ? 4.798 -2.940 -28.408 1.00 90.19 397 GLU A CA 1
ATOM 2922 C C . GLU A 1 397 ? 3.615 -2.746 -27.457 1.00 90.19 397 GLU A C 1
ATOM 2924 O O . GLU A 1 397 ? 2.619 -2.113 -27.803 1.00 90.19 397 GLU A O 1
ATOM 2929 N N . ALA A 1 398 ? 3.735 -3.248 -26.231 1.00 81.69 398 ALA A N 1
ATOM 2930 C CA . ALA A 1 398 ? 2.883 -2.797 -25.142 1.00 81.69 398 ALA A CA 1
ATOM 2931 C C . ALA A 1 398 ? 3.459 -1.458 -24.663 1.00 81.69 398 ALA A C 1
ATOM 2933 O O . ALA A 1 398 ? 4.484 -1.426 -23.984 1.00 81.69 398 ALA A O 1
ATOM 2934 N N . MET A 1 399 ? 2.848 -0.360 -25.102 1.00 74.12 399 MET A N 1
ATOM 2935 C CA . MET A 1 399 ? 3.479 0.957 -25.125 1.00 74.12 399 MET A CA 1
ATOM 2936 C C . MET A 1 399 ? 3.423 1.656 -23.763 1.00 74.12 399 MET A C 1
ATOM 2938 O O . MET A 1 399 ? 4.451 2.119 -23.277 1.00 74.12 399 MET A O 1
ATOM 2942 N N . ASN A 1 400 ? 2.229 1.763 -23.171 1.00 68.00 400 ASN A N 1
ATOM 2943 C CA . ASN A 1 400 ? 1.962 2.381 -21.862 1.00 68.00 400 ASN A CA 1
ATOM 2944 C C . ASN A 1 400 ? 0.464 2.227 -21.493 1.00 68.00 400 ASN A C 1
ATOM 2946 O O . ASN A 1 400 ? -0.326 1.845 -22.362 1.00 68.00 400 ASN A O 1
ATOM 2950 N N . PRO A 1 401 ? 0.039 2.544 -20.247 1.00 54.50 401 PRO A N 1
ATOM 2951 C CA . PRO A 1 401 ? -1.356 2.402 -19.811 1.00 54.50 401 PRO A CA 1
ATOM 2952 C C . PRO A 1 401 ? -2.401 3.160 -20.646 1.00 54.50 401 PRO A C 1
ATOM 2954 O O . PRO A 1 401 ? -3.555 2.740 -20.670 1.00 54.50 401 PRO A O 1
ATOM 2957 N N . GLU A 1 402 ? -2.030 4.255 -21.320 1.00 56.22 402 GLU A N 1
ATOM 2958 C CA . GLU A 1 402 ? -2.955 5.046 -22.147 1.00 56.22 402 GLU A CA 1
ATOM 2959 C C . GLU A 1 402 ? -3.174 4.428 -23.537 1.00 56.22 402 GLU A C 1
ATOM 2961 O O . GLU A 1 402 ? -4.289 4.446 -24.058 1.00 56.22 402 GLU A O 1
ATOM 2966 N N . ALA A 1 403 ? -2.113 3.893 -24.144 1.00 56.06 403 ALA A N 1
ATOM 2967 C CA . ALA A 1 403 ? -2.125 3.371 -25.509 1.00 56.06 403 ALA A CA 1
ATOM 2968 C C . ALA A 1 403 ? -2.380 1.857 -25.584 1.00 56.06 403 ALA A C 1
ATOM 2970 O O . ALA A 1 403 ? -2.865 1.370 -26.603 1.00 56.06 403 ALA A O 1
ATOM 2971 N N . GLY A 1 404 ? -2.070 1.111 -24.523 1.00 67.75 404 GLY A N 1
ATOM 2972 C CA . GLY A 1 404 ? -2.134 -0.344 -24.544 1.00 67.75 404 GLY A CA 1
ATOM 2973 C C . GLY A 1 404 ? -1.047 -0.968 -25.420 1.00 67.75 404 GLY A C 1
ATOM 2974 O O . GLY A 1 404 ? 0.052 -0.427 -25.562 1.00 67.75 404 GLY A O 1
ATOM 2975 N N . VAL A 1 405 ? -1.348 -2.126 -25.999 1.00 79.44 405 VAL A N 1
ATOM 2976 C CA . VAL A 1 405 ? -0.574 -2.693 -27.103 1.00 79.44 405 VAL A CA 1
ATOM 2977 C C . VAL A 1 405 ? -0.921 -1.937 -28.377 1.00 79.44 405 VAL A C 1
ATOM 2979 O O . VAL A 1 405 ? -2.082 -1.922 -28.779 1.00 79.44 405 VAL A O 1
ATOM 2982 N N . ALA A 1 406 ? 0.071 -1.318 -29.007 1.00 75.38 406 ALA A N 1
ATOM 2983 C CA . ALA A 1 406 ? -0.140 -0.455 -30.159 1.00 75.38 406 ALA A CA 1
ATOM 2984 C C . ALA A 1 406 ? 1.011 -0.548 -31.164 1.00 75.38 406 ALA A C 1
ATOM 2986 O O . ALA A 1 406 ? 2.156 -0.846 -30.810 1.00 75.38 406 ALA A O 1
ATOM 2987 N N . ILE A 1 407 ? 0.696 -0.240 -32.422 1.00 81.88 407 ILE A N 1
ATOM 2988 C CA . ILE A 1 407 ? 1.697 0.020 -33.455 1.00 81.88 407 ILE A CA 1
ATOM 2989 C C . ILE A 1 407 ? 2.179 1.469 -33.314 1.00 81.88 407 ILE A C 1
ATOM 2991 O O . ILE A 1 407 ? 1.374 2.394 -33.216 1.00 81.88 407 ILE A O 1
ATOM 2995 N N . GLY A 1 408 ? 3.496 1.664 -33.296 1.00 74.50 408 GLY A N 1
ATOM 2996 C CA . GLY A 1 408 ? 4.141 2.968 -33.164 1.00 74.50 408 GLY A CA 1
ATOM 2997 C C . GLY A 1 408 ? 5.284 3.155 -34.157 1.00 74.50 408 GLY A C 1
ATOM 2998 O O . GLY A 1 408 ? 5.789 2.196 -34.737 1.00 74.50 408 GLY A O 1
ATOM 2999 N N . SER A 1 409 ? 5.716 4.401 -34.349 1.00 78.25 409 SER A N 1
ATOM 3000 C CA . SER A 1 409 ? 6.924 4.695 -35.127 1.00 78.25 409 SER A CA 1
ATOM 3001 C C . SER A 1 409 ? 8.178 4.296 -34.346 1.00 78.25 409 SER A C 1
ATOM 3003 O O . SER A 1 409 ? 8.263 4.521 -33.136 1.00 78.25 409 SER A O 1
ATOM 3005 N N . ALA A 1 410 ? 9.177 3.741 -35.032 1.00 77.44 410 ALA A N 1
ATOM 3006 C CA . ALA A 1 410 ? 10.494 3.486 -34.454 1.00 77.44 410 ALA A CA 1
ATOM 3007 C C . ALA A 1 410 ? 11.399 4.735 -34.472 1.00 77.44 410 ALA A C 1
ATOM 3009 O O . ALA A 1 410 ? 12.413 4.774 -33.773 1.00 77.44 410 ALA A O 1
ATOM 3010 N N . ALA A 1 411 ? 11.065 5.750 -35.272 1.00 77.75 411 ALA A N 1
ATOM 3011 C CA . ALA A 1 411 ? 11.921 6.909 -35.502 1.00 77.75 411 ALA A CA 1
ATOM 3012 C C . ALA A 1 411 ? 11.972 7.854 -34.289 1.00 77.75 411 ALA A C 1
ATOM 3014 O O . ALA A 1 411 ? 10.954 8.158 -33.672 1.00 77.75 411 ALA A O 1
ATOM 3015 N N . GLY A 1 412 ? 13.171 8.359 -33.971 1.00 66.44 412 GLY A N 1
ATOM 3016 C CA . GLY A 1 412 ? 13.367 9.418 -32.970 1.00 66.44 412 GLY A CA 1
ATOM 3017 C C . GLY A 1 412 ? 13.175 9.000 -31.506 1.00 66.44 412 GLY A C 1
ATOM 3018 O O . GLY A 1 412 ? 12.980 9.862 -30.654 1.00 66.44 412 GLY A O 1
ATOM 3019 N N . ARG A 1 413 ? 13.224 7.696 -31.193 1.00 73.50 413 ARG A N 1
ATOM 3020 C CA . ARG A 1 413 ? 12.872 7.155 -29.863 1.00 73.50 413 ARG A CA 1
ATOM 3021 C C . ARG A 1 413 ? 14.033 6.851 -28.914 1.00 73.50 413 ARG A C 1
ATOM 3023 O O . ARG A 1 413 ? 13.796 6.321 -27.836 1.00 73.50 413 ARG A O 1
ATOM 3030 N N . GLY A 1 414 ? 15.266 7.212 -29.275 1.00 84.94 414 GLY A N 1
ATOM 3031 C CA . GLY A 1 414 ? 16.424 7.072 -28.381 1.00 84.94 414 GLY A CA 1
ATOM 3032 C C . GLY A 1 414 ? 16.732 5.624 -27.979 1.00 84.94 414 GLY A C 1
ATOM 3033 O O . GLY A 1 414 ? 17.072 5.374 -26.825 1.00 84.94 414 GLY A O 1
ATOM 3034 N N . TRP A 1 415 ? 16.582 4.672 -28.908 1.00 91.25 415 TRP A N 1
ATOM 3035 C CA . TRP A 1 415 ? 16.951 3.270 -28.692 1.00 91.25 415 TRP A CA 1
ATOM 3036 C C . TRP A 1 415 ? 18.415 3.162 -28.253 1.00 91.25 415 TRP A C 1
ATOM 3038 O O . TRP A 1 415 ? 19.287 3.816 -28.820 1.00 91.25 415 TRP A O 1
ATOM 3048 N N . THR A 1 416 ? 18.684 2.339 -27.246 1.00 92.88 416 THR A N 1
ATOM 3049 C CA . THR A 1 416 ? 20.024 2.171 -26.666 1.00 92.88 416 THR A CA 1
ATOM 3050 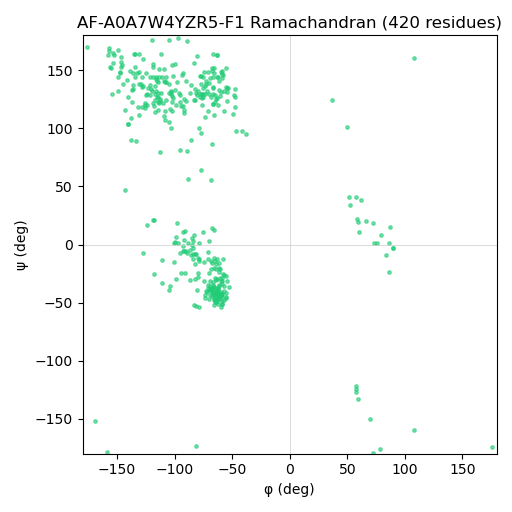C C . THR A 1 416 ? 20.731 0.935 -27.206 1.00 92.88 416 THR A C 1
ATOM 3052 O O . THR A 1 416 ? 21.955 0.900 -27.271 1.00 92.88 416 THR A O 1
ATOM 3055 N N . SER A 1 417 ? 19.973 -0.097 -27.578 1.00 95.94 417 SER A N 1
ATOM 3056 C CA . SER A 1 417 ? 20.499 -1.338 -28.147 1.00 95.94 417 SER A CA 1
ATOM 3057 C C . SER A 1 417 ? 19.425 -2.072 -28.949 1.00 95.94 417 SER A C 1
ATOM 3059 O O . SER A 1 417 ? 18.231 -1.784 -28.831 1.00 95.94 417 SER A O 1
ATOM 3061 N N . ALA A 1 418 ? 19.847 -3.011 -29.794 1.00 97.00 418 ALA A N 1
ATOM 3062 C CA . ALA A 1 418 ? 18.948 -3.829 -30.597 1.00 97.00 418 ALA A CA 1
ATOM 3063 C C . ALA A 1 418 ? 19.566 -5.196 -30.924 1.00 97.00 418 ALA A C 1
ATOM 3065 O O . ALA A 1 418 ? 20.781 -5.374 -30.822 1.00 97.00 418 ALA A O 1
ATOM 3066 N N . GLY A 1 419 ? 18.739 -6.157 -31.335 1.00 94.06 419 GLY A N 1
ATOM 3067 C CA . GLY A 1 419 ? 19.201 -7.479 -31.764 1.00 94.06 419 GLY A CA 1
ATOM 3068 C C . GLY A 1 419 ? 18.070 -8.449 -32.085 1.00 94.06 419 GLY A C 1
ATOM 3069 O O . GLY A 1 419 ? 16.896 -8.081 -32.045 1.00 94.06 419 GLY A O 1
ATOM 3070 N N . TYR A 1 420 ? 18.420 -9.701 -32.374 1.00 84.62 420 TYR A N 1
ATOM 3071 C CA . TYR A 1 420 ? 17.444 -10.785 -32.541 1.00 84.62 420 TYR A CA 1
ATOM 3072 C C . TYR A 1 420 ? 17.510 -11.771 -31.396 1.00 84.62 420 TYR A C 1
ATOM 3074 O O . TYR A 1 420 ? 18.570 -12.036 -30.837 1.00 84.62 420 TYR A O 1
ATOM 3082 N N . TRP A 1 421 ? 16.376 -12.395 -31.109 1.00 83.56 421 TRP A N 1
ATOM 3083 C CA . TRP A 1 421 ? 16.359 -13.607 -30.302 1.00 83.56 421 TRP A CA 1
ATOM 3084 C C . TRP A 1 421 ? 16.133 -14.867 -31.142 1.00 83.56 421 TRP A C 1
ATOM 3086 O O . TRP A 1 421 ? 16.756 -15.899 -30.877 1.00 83.56 421 TRP A O 1
ATOM 3096 N N . ILE A 1 422 ? 15.308 -14.744 -32.184 1.00 72.75 422 ILE A N 1
ATOM 3097 C CA . ILE A 1 422 ? 14.857 -15.803 -33.096 1.00 72.75 422 ILE A CA 1
ATOM 3098 C C . ILE A 1 422 ? 15.397 -15.545 -34.498 1.00 72.75 422 ILE A C 1
ATOM 3100 O O . ILE A 1 422 ? 15.422 -14.357 -34.903 1.00 72.75 422 ILE A O 1
#

InterPro domains:
  IPR000064 Endopeptidase, NLPC/P60 domain [PF00877] (315-417)
  IPR000064 Endopeptidase, NLPC/P60 domain [PS51935] (300-422)
  IPR038765 Papain-like cysteine peptidase superfamily [SSF54001] (301-415)
  IPR051794 Peptidoglycan endopeptidase RipA/RipB-like [PTHR47359] (262-407)

Solvent-accessible surface area (backbone atoms only — not comparable to full-atom values): 22635 Å² total; per-residue (Å²): 132,82,75,54,68,42,58,64,39,49,70,42,62,51,77,44,42,90,55,97,63,75,82,69,64,58,74,78,30,48,74,48,74,37,38,39,38,36,18,44,89,48,69,24,34,44,37,42,33,30,57,33,82,86,42,57,59,83,72,34,89,68,68,44,84,64,20,33,33,37,48,96,88,25,42,28,33,46,71,48,79,46,77,57,91,46,37,36,40,40,37,21,27,18,44,45,51,49,43,26,50,71,44,52,47,77,43,79,45,62,42,64,72,46,24,56,51,56,50,44,50,50,50,30,56,80,47,73,41,53,68,52,68,47,80,80,56,73,62,48,36,80,61,61,48,74,38,50,72,86,43,18,43,45,58,52,43,43,55,55,17,59,78,68,70,30,46,50,28,34,53,38,71,29,38,38,39,33,41,70,68,59,41,53,72,71,42,83,55,49,78,50,51,74,72,40,94,44,32,68,42,69,48,78,48,76,50,83,75,45,64,44,33,37,34,42,34,36,28,36,53,86,64,61,89,64,48,29,57,41,23,31,32,33,45,78,88,54,55,92,67,33,44,75,29,26,28,35,32,27,38,35,40,40,60,46,64,50,27,44,35,33,32,34,32,69,66,69,86,72,74,78,75,80,83,73,74,95,72,76,89,75,73,90,79,79,88,77,84,92,81,91,50,92,91,43,51,66,48,51,49,30,28,50,41,17,48,51,49,46,59,74,41,53,72,31,46,25,34,77,62,17,64,52,95,74,32,21,14,30,37,26,38,51,32,49,10,34,43,70,36,76,39,88,61,63,72,52,40,65,47,35,54,49,50,26,50,74,69,71,30,55,46,55,57,72,59,25,35,55,28,60,46,16,37,42,26,31,74,56,98,80,43,71,40,36,33,34,18,62,25,79,44,32,24,47,27,26,71,37,74,90,63,6,16,38,80,44,77,56,72,93,68,73,69,67,49,22,23,39,90,98

Mean predicted aligned error: 16.36 Å

pLDDT: mean 77.48, std 18.49, range [25.34, 97.25]